Protein AF-A0AAD8YF23-F1 (afdb_monomer_lite)

InterPro domains:
  IPR013328 6-phosphogluconate dehydrogenase, domain 2 [G3DSA:1.10.1040.10] (543-677)
  IPR051729 Opine/Lysopine Dehydrogenase [PTHR38015] (3-675)

Foldseek 3Di:
DDDDAAAEEEEEEDDLVLLVLQQALQQCVPVLNVRYAYEYEYQCLVQQAPPVSPHGFKAKEWEWAFPDPVDPDVPGDTDTDIGIGTHPYYFHDDDCPPPDPDDDDPLPPAHSVLCSQLVRPTPDPHGGHQEYEHAYFPLCLLVVLLVVLLSQQVCQVVCRNPQDPPDAAREYEYLQLAQCNPLSLQCSNVVNDDPPDPLAGSGHHKYKYWLDRFFDKDDPGRNYIYTHDGDQEIEMFMPVLALVRVVSVCVSVCSSVVCVVVVHYYFYFFACGPVLQQYPVVSVVVVVVVVVVPDDDDDPPVVVVVSVVVVVVVLVVVVVVVVVVVVVVVDDDDDDDDDDDDDDDDDDDDDDDDDDDDFVVVVLVFAPADFQSRGRLLRSVLSHLQRLLLQQLLLLLLQLLDDPPCRPVCLQASKDKDFCVVVVHPFDQSQQRSLLRLRSLLLSCCVQLALSLLLLLLCCSRHPGPPTRRNQSCGLPDPVSNVVCVVLLSGSNSRNVQQCLSVVLSLVVVCVVPNPVSSCVNCVPPDDDCPVRHADDPPSRRPSSVSSVCRSVCRNPRPVRRPHGAQWDWDPVQQDPSRMTMIGHDCVDSSNLRSQQSHLLQSLLSCLQSVHPCVGHVVSSVVSNLSSCSNVVAWQFDDPVRDDVPDSGRLPTDCVLSGSHVSVQVQRHPVSVSLSSSDRSSRDDDCPVSVVVCVVVCSVVVD

Radius of gyration: 26.97 Å; chains: 1; bounding box: 66×80×79 Å

Secondary structure (DSSP, 8-state):
-PPPPPEEEEEES-SHHHHHHHHHHT-TTSGGGTTEEEEEEES-HHHHB-TTSSSBPPEEEEEEE-S-SS---TTSPPEEEEEEE--SEEEE--S-TTS------TTS---HHHHHHH-TT-SSS--S-SEEEE-S-GGGHHHHHHHHHHHHHHHHHHTTT---TTSPPEEEEESS--SSHHHHHHHHHHHT--TT--S--SS-EEEEEESS-SEEEEEEETTEEEEEEE-SEEEEEEES-SHHHHHHHHHHHHHHHTHHHHT-EEEE-STTS-GGGTS-SHHHHHHHHHHHHTTS----SSHHHHHHHHHHHHHHHHHHHHHHHHHHHS-------------PPP----------PPPHHHHSSS---S---TTTHHHHHHHHHT-THHHHHHHHHHHHT--SS-HHHHHHH--EEE-TTTTTSSS-BIIIIITTSHHHHHHHHHIIIIIHHHHHHHHHHHHSPTT--TTGGGTTSSHHHHHHHHHTT-SHHHHHHHHSHHHHHHHHHHHHHH-HHHHHHHHTT--SSGGGG-S--TT-STTHHHHHHHHHHHHHT-TTTTT-B--EEEEGGG--TTS-EEEEE-TTSHHHIIIIIIIIHHHHHHHHHTT--HHHHSHHHHHHHHHHHHHHT--SS--GGG--TT--TTTT-TTGGGS-SGGGGT--SHHHHHHHHTS-SS-SSSHHHHHHHHHHTTHHHH-

pLDDT: mean 77.65, std 19.95, range [24.05, 98.12]

Structure (mmCIF, N/CA/C/O backbone):
data_AF-A0AAD8YF23-F1
#
_entry.id   AF-A0AAD8YF23-F1
#
loop_
_atom_site.group_PDB
_atom_site.id
_atom_site.type_symbol
_atom_site.label_atom_id
_atom_site.label_alt_id
_atom_site.label_comp_id
_atom_site.label_asym_id
_atom_site.label_entity_id
_atom_site.label_seq_id
_atom_site.pdbx_PDB_ins_code
_atom_site.Cartn_x
_atom_site.Cartn_y
_atom_site.Cartn_z
_atom_site.occupancy
_atom_site.B_iso_or_equiv
_atom_site.auth_seq_id
_atom_site.auth_comp_id
_atom_site.auth_asym_id
_atom_site.auth_atom_id
_atom_site.pdbx_PDB_model_num
ATOM 1 N N . MET A 1 1 ? 35.126 -0.618 -27.047 1.00 42.94 1 MET A N 1
ATOM 2 C CA . MET A 1 1 ? 34.142 -1.194 -26.104 1.00 42.94 1 MET A CA 1
ATOM 3 C C . MET A 1 1 ? 32.788 -0.580 -26.419 1.00 42.94 1 MET A C 1
ATOM 5 O O . MET A 1 1 ? 32.731 0.635 -26.545 1.00 42.94 1 MET A O 1
ATOM 9 N N . ALA A 1 2 ? 31.749 -1.385 -26.649 1.00 47.53 2 ALA A N 1
ATOM 10 C CA . ALA A 1 2 ? 30.398 -0.863 -26.877 1.00 47.53 2 ALA A CA 1
ATOM 11 C C . ALA A 1 2 ? 29.870 -0.210 -25.588 1.00 47.53 2 ALA A C 1
ATOM 13 O O . ALA A 1 2 ? 30.174 -0.691 -24.494 1.00 47.53 2 ALA A O 1
ATOM 14 N N . SER A 1 3 ? 29.117 0.885 -25.704 1.00 58.19 3 SER A N 1
ATOM 15 C CA . SER A 1 3 ? 28.455 1.504 -24.555 1.00 58.19 3 SER A CA 1
ATOM 16 C C . SER A 1 3 ? 27.477 0.510 -23.909 1.00 58.19 3 SER A C 1
ATOM 18 O O . SER A 1 3 ? 26.841 -0.274 -24.620 1.00 58.19 3 SER A O 1
ATOM 20 N N . PRO A 1 4 ? 27.348 0.502 -22.569 1.00 67.00 4 PRO A N 1
ATOM 21 C CA . PRO A 1 4 ? 26.376 -0.355 -21.905 1.00 67.00 4 PRO A CA 1
ATOM 22 C C . PRO A 1 4 ? 24.958 0.005 -22.378 1.00 67.00 4 PRO A C 1
ATOM 24 O O . PRO A 1 4 ? 24.661 1.197 -22.531 1.00 67.00 4 PRO A O 1
ATOM 27 N N . PRO A 1 5 ? 24.077 -0.989 -22.599 1.00 76.50 5 PRO A N 1
ATOM 28 C CA . PRO A 1 5 ? 22.724 -0.736 -23.079 1.00 76.50 5 PRO A CA 1
ATOM 29 C C . PRO A 1 5 ? 21.958 0.191 -22.116 1.00 76.50 5 PRO A C 1
ATOM 31 O O . PRO A 1 5 ? 22.190 0.135 -20.901 1.00 76.50 5 PRO A O 1
ATOM 34 N N . PRO A 1 6 ? 21.057 1.047 -22.632 1.00 87.06 6 PRO A N 1
ATOM 35 C CA . PRO A 1 6 ? 20.288 1.962 -21.799 1.00 87.06 6 PRO A CA 1
ATOM 36 C C . PRO A 1 6 ? 19.376 1.201 -20.836 1.00 87.06 6 PRO A C 1
ATOM 38 O O . PRO A 1 6 ? 18.752 0.209 -21.214 1.00 87.06 6 PRO A O 1
ATOM 41 N N . GLN A 1 7 ? 19.254 1.701 -19.602 1.00 92.44 7 GLN A N 1
ATOM 42 C CA . GLN A 1 7 ? 18.244 1.195 -18.669 1.00 92.44 7 GLN A CA 1
ATOM 43 C C . GLN A 1 7 ? 16.882 1.741 -19.081 1.00 92.44 7 GLN A C 1
ATOM 45 O O . GLN A 1 7 ? 16.719 2.957 -19.195 1.00 92.44 7 GLN A O 1
ATOM 50 N N . THR A 1 8 ? 15.902 0.857 -19.241 1.00 95.56 8 THR A N 1
ATOM 51 C CA . THR A 1 8 ? 14.534 1.236 -19.603 1.00 95.56 8 THR A CA 1
ATOM 52 C C . THR A 1 8 ? 13.610 1.125 -18.391 1.00 95.56 8 THR A C 1
ATOM 54 O O . THR A 1 8 ? 13.398 0.038 -17.847 1.00 95.56 8 THR A O 1
ATOM 57 N N . THR A 1 9 ? 13.034 2.252 -17.969 1.00 97.12 9 THR A N 1
ATOM 58 C CA . THR A 1 9 ? 12.050 2.336 -16.881 1.00 97.12 9 THR A CA 1
ATOM 59 C C . THR A 1 9 ? 10.670 2.624 -17.444 1.00 97.12 9 THR A C 1
ATOM 61 O O . THR A 1 9 ? 10.465 3.643 -18.098 1.00 97.12 9 THR A O 1
ATOM 64 N N . LEU A 1 10 ? 9.711 1.757 -17.130 1.00 97.69 10 LEU A N 1
ATOM 65 C CA . LEU A 1 10 ? 8.305 1.955 -17.455 1.00 97.69 10 LEU A CA 1
ATOM 66 C C . LEU A 1 10 ? 7.533 2.389 -16.207 1.00 97.69 10 LEU A C 1
ATOM 68 O O . LEU A 1 10 ? 7.396 1.621 -15.258 1.00 97.69 10 LEU A O 1
ATOM 72 N N . LEU A 1 11 ? 6.989 3.604 -16.216 1.00 96.94 11 LEU A N 1
ATOM 73 C CA . LEU A 1 11 ? 6.066 4.085 -15.190 1.00 96.94 11 LEU A CA 1
ATOM 74 C C . LEU A 1 11 ? 4.627 3.806 -15.616 1.00 96.94 11 LEU A C 1
ATOM 76 O O . LEU A 1 11 ? 4.221 4.177 -16.714 1.00 96.94 11 LEU A O 1
ATOM 80 N N . ILE A 1 12 ? 3.838 3.196 -14.737 1.00 95.19 12 ILE A N 1
ATOM 81 C CA . ILE A 1 12 ? 2.425 2.911 -14.986 1.00 95.19 12 ILE A CA 1
ATOM 82 C C . ILE A 1 12 ? 1.566 3.679 -13.984 1.00 95.19 12 ILE A C 1
ATOM 84 O O . ILE A 1 12 ? 1.698 3.524 -12.768 1.00 95.19 12 ILE A O 1
ATOM 88 N N . GLY A 1 13 ? 0.649 4.488 -14.517 1.00 87.12 13 GLY A N 1
ATOM 89 C CA . GLY A 1 13 ? -0.274 5.315 -13.740 1.00 87.12 13 GLY A CA 1
ATOM 90 C C . GLY A 1 13 ? 0.080 6.804 -13.752 1.00 87.12 13 GLY A C 1
ATOM 91 O O . GLY A 1 13 ? 1.133 7.215 -14.228 1.00 87.12 13 GLY A O 1
ATOM 92 N N . GLY A 1 14 ? -0.841 7.627 -13.246 1.00 79.06 14 GLY A N 1
ATOM 93 C CA . GLY A 1 14 ? -0.767 9.089 -13.330 1.00 79.06 14 GLY A CA 1
ATOM 94 C C . GLY A 1 14 ? -0.767 9.784 -11.970 1.00 79.06 14 GLY A C 1
ATOM 95 O O . GLY A 1 14 ? -1.638 10.617 -11.716 1.00 79.06 14 GLY A O 1
ATOM 96 N N . SER A 1 15 ? 0.133 9.391 -11.062 1.00 82.31 15 SER A N 1
ATOM 97 C CA . SER A 1 15 ? 0.299 10.072 -9.769 1.00 82.31 15 SER A CA 1
ATOM 98 C C . SER A 1 15 ? 1.273 11.249 -9.857 1.00 82.31 15 SER A C 1
ATOM 100 O O . SER A 1 15 ? 2.048 11.364 -10.806 1.00 82.31 15 SER A O 1
ATOM 102 N N . ASN A 1 16 ? 1.305 12.076 -8.807 1.00 82.50 16 ASN A N 1
ATOM 103 C CA . ASN A 1 16 ? 2.329 13.114 -8.657 1.00 82.50 16 ASN A CA 1
ATOM 104 C C . ASN A 1 16 ? 3.751 12.523 -8.703 1.00 82.50 16 ASN A C 1
ATOM 106 O O . ASN A 1 16 ? 4.651 13.179 -9.208 1.00 82.50 16 ASN A O 1
ATOM 110 N N . GLY A 1 17 ? 3.951 11.273 -8.262 1.00 84.19 17 GLY A N 1
ATOM 111 C CA . GLY A 1 17 ? 5.238 10.578 -8.395 1.00 84.19 17 GLY A CA 1
ATOM 112 C C . GLY A 1 17 ? 5.655 10.355 -9.835 1.00 84.19 17 GLY A C 1
ATOM 113 O O . GLY A 1 17 ? 6.813 10.581 -10.168 1.00 84.19 17 GLY A O 1
ATOM 114 N N . THR A 1 18 ? 4.711 9.963 -10.695 1.00 90.25 18 THR A N 1
ATOM 115 C CA . THR A 1 18 ? 4.965 9.849 -12.135 1.00 90.25 18 THR A CA 1
ATOM 116 C C . THR A 1 18 ? 5.441 11.191 -12.681 1.00 90.25 18 THR A C 1
ATOM 118 O O . THR A 1 18 ? 6.459 11.247 -13.358 1.00 90.25 18 THR A O 1
ATOM 121 N N . SER A 1 19 ? 4.751 12.281 -12.335 1.00 92.06 19 SER A N 1
ATOM 122 C CA . SER A 1 19 ? 5.111 13.641 -12.754 1.00 92.06 19 SER A CA 1
ATOM 123 C C . SER A 1 19 ? 6.493 14.075 -12.253 1.00 92.06 19 SER A C 1
ATOM 125 O O . SER A 1 19 ? 7.280 14.617 -13.025 1.00 92.06 19 SER A O 1
ATOM 127 N N . THR A 1 20 ? 6.816 13.800 -10.985 1.00 91.19 20 THR A N 1
ATOM 128 C CA . THR A 1 20 ? 8.140 14.065 -10.401 1.00 91.19 20 THR A CA 1
ATOM 129 C C . THR A 1 20 ? 9.238 13.302 -11.140 1.00 91.19 20 THR A C 1
ATOM 131 O O . THR A 1 20 ? 10.240 13.898 -11.524 1.00 91.19 20 THR A O 1
ATOM 134 N N . LEU A 1 21 ? 9.042 12.006 -11.390 1.00 93.06 21 LEU A N 1
ATOM 135 C CA . LEU A 1 21 ? 10.014 11.187 -12.114 1.00 93.06 21 LEU A CA 1
ATOM 136 C C . LEU A 1 21 ? 10.150 11.608 -13.583 1.00 93.06 21 LEU A C 1
ATOM 138 O O . LEU A 1 21 ? 11.263 11.608 -14.092 1.00 93.06 21 LEU A O 1
ATOM 142 N N . CYS A 1 22 ? 9.066 12.030 -14.244 1.00 94.69 22 CYS A N 1
ATOM 143 C CA . CYS A 1 22 ? 9.124 12.584 -15.603 1.00 94.69 22 CYS A CA 1
ATOM 144 C C . CYS A 1 22 ? 10.004 13.832 -15.676 1.00 94.69 22 CYS A C 1
ATOM 146 O O . CYS A 1 22 ? 10.842 13.932 -16.566 1.00 94.69 22 CYS A O 1
ATOM 148 N N . ALA A 1 23 ? 9.847 14.756 -14.726 1.00 93.81 23 ALA A N 1
ATOM 149 C CA . ALA A 1 23 ? 10.658 15.966 -14.683 1.00 93.81 23 ALA A CA 1
ATOM 150 C C . ALA A 1 23 ? 12.136 15.672 -14.390 1.00 93.81 23 ALA A C 1
ATOM 152 O O . ALA A 1 23 ? 13.006 16.301 -14.973 1.00 93.81 23 ALA A O 1
ATOM 153 N N . ILE A 1 24 ? 12.416 14.732 -13.479 1.00 92.38 24 ILE A N 1
ATOM 154 C CA . ILE A 1 24 ? 13.777 14.448 -13.003 1.00 92.38 24 ILE A CA 1
ATOM 155 C C . ILE A 1 24 ? 14.543 13.537 -13.966 1.00 92.38 24 ILE A C 1
ATOM 157 O O . ILE A 1 24 ? 15.654 13.868 -14.358 1.00 92.38 24 ILE A O 1
ATOM 161 N N . LEU A 1 25 ? 13.982 12.382 -14.334 1.00 93.25 25 LEU A N 1
ATOM 162 C CA . LEU A 1 25 ? 14.654 11.396 -15.195 1.00 93.25 25 LEU A CA 1
ATOM 163 C C . LEU A 1 25 ? 14.571 11.767 -16.680 1.00 93.25 25 LEU A C 1
ATOM 165 O O . LEU A 1 25 ? 15.401 11.339 -17.482 1.00 93.25 25 LEU A O 1
ATOM 169 N N . GLY A 1 26 ? 13.566 12.561 -17.050 1.00 92.19 26 GLY A N 1
ATOM 170 C CA . GLY A 1 26 ? 13.432 13.122 -18.390 1.00 92.19 26 GLY A CA 1
ATOM 171 C C . GLY A 1 26 ? 14.366 14.300 -18.662 1.00 92.19 26 GLY A C 1
ATOM 172 O O . GLY A 1 26 ? 14.485 14.716 -19.811 1.00 92.19 26 GLY A O 1
ATOM 173 N N . ASP A 1 27 ? 15.020 14.857 -17.637 1.00 93.12 27 ASP A N 1
ATOM 174 C CA . ASP A 1 27 ? 15.982 15.944 -17.804 1.00 93.12 27 ASP A CA 1
ATOM 175 C C . ASP A 1 27 ? 17.303 15.381 -18.342 1.00 93.12 27 ASP A C 1
ATOM 177 O O . ASP A 1 27 ? 18.199 14.985 -17.589 1.00 93.12 27 ASP A O 1
ATOM 181 N N . LYS A 1 28 ? 17.412 15.304 -19.672 1.00 90.94 28 LYS A N 1
ATOM 182 C CA . LYS A 1 28 ? 18.609 14.794 -20.356 1.00 90.94 28 LYS A CA 1
ATOM 183 C C . LYS A 1 28 ? 19.797 15.761 -20.296 1.00 90.94 28 LYS A C 1
ATOM 185 O O . LYS A 1 28 ? 20.883 15.384 -20.724 1.00 90.94 28 LYS A O 1
ATOM 190 N N . SER A 1 29 ? 19.624 16.978 -19.762 1.00 88.88 29 SER A N 1
ATOM 191 C CA . SER A 1 29 ? 20.755 17.878 -19.504 1.00 88.88 29 SER A CA 1
ATOM 192 C C . SER A 1 29 ? 21.610 17.392 -18.330 1.00 88.88 29 SER A C 1
ATOM 194 O O . SER A 1 29 ? 22.799 17.702 -18.266 1.00 88.88 29 SER A O 1
ATOM 196 N N . ASN A 1 30 ? 21.036 16.576 -17.437 1.00 87.94 30 ASN A N 1
ATOM 197 C CA . ASN A 1 30 ? 21.773 15.888 -16.389 1.00 87.94 30 ASN A CA 1
ATOM 198 C C . ASN A 1 30 ? 22.472 14.637 -16.965 1.00 87.94 30 ASN A C 1
ATOM 200 O O . ASN A 1 30 ? 21.787 13.687 -17.364 1.00 87.94 30 ASN A O 1
ATOM 204 N N . PRO A 1 31 ? 23.819 14.567 -16.953 1.00 87.25 31 PRO A N 1
ATOM 205 C CA . PRO A 1 31 ? 24.560 13.425 -17.489 1.00 87.25 31 PRO A CA 1
ATOM 206 C C . PRO A 1 31 ? 24.186 12.076 -16.858 1.00 87.25 31 PRO A C 1
ATOM 208 O O . PRO A 1 31 ? 24.278 11.048 -17.529 1.00 87.25 31 PRO A O 1
ATOM 211 N N . ALA A 1 32 ? 23.702 12.058 -15.607 1.00 86.00 32 ALA A N 1
ATOM 212 C CA . ALA A 1 32 ? 23.232 10.838 -14.940 1.00 86.00 32 ALA A CA 1
ATOM 213 C C . ALA A 1 32 ? 22.052 10.169 -15.679 1.00 86.00 32 ALA A C 1
ATOM 215 O O . ALA A 1 32 ? 21.886 8.944 -15.648 1.00 86.00 32 ALA A O 1
ATOM 216 N N . ASN A 1 33 ? 21.264 10.965 -16.406 1.00 89.50 33 ASN A N 1
ATOM 217 C CA . ASN A 1 33 ? 20.081 10.522 -17.137 1.00 89.50 33 ASN A CA 1
ATOM 218 C C . ASN A 1 33 ? 20.366 10.185 -18.610 1.00 89.50 33 ASN A C 1
ATOM 220 O O . ASN A 1 33 ? 19.491 9.643 -19.286 1.00 89.50 33 ASN A O 1
ATOM 224 N N . ALA A 1 34 ? 21.569 10.472 -19.124 1.00 85.62 34 ALA A N 1
ATOM 225 C CA . ALA A 1 34 ? 21.871 10.397 -20.557 1.00 85.62 34 ALA A CA 1
ATOM 226 C C . ALA A 1 34 ? 21.655 8.996 -21.164 1.00 85.62 34 ALA A C 1
ATOM 228 O O . ALA A 1 34 ? 21.240 8.877 -22.311 1.00 85.62 34 ALA A O 1
ATOM 229 N N . ASN A 1 35 ? 21.892 7.931 -20.390 1.00 88.00 35 ASN A N 1
ATOM 230 C CA . ASN A 1 35 ? 21.705 6.540 -20.829 1.00 88.00 35 ASN A CA 1
ATOM 231 C C . ASN A 1 35 ? 20.442 5.879 -20.223 1.00 88.00 35 ASN A C 1
ATOM 233 O O . ASN A 1 35 ? 20.448 4.678 -19.933 1.00 88.00 35 ASN A O 1
ATOM 237 N N . HIS A 1 36 ? 19.424 6.670 -19.865 1.00 93.06 36 HIS A N 1
ATOM 238 C CA . HIS A 1 36 ? 18.173 6.218 -19.238 1.00 93.06 36 HIS A CA 1
ATOM 239 C C . HIS A 1 36 ? 17.015 6.476 -20.198 1.00 93.06 36 HIS A C 1
ATOM 241 O O . HIS A 1 36 ? 16.843 7.608 -20.639 1.00 93.06 36 HIS A O 1
ATOM 247 N N . VAL A 1 37 ? 16.204 5.459 -20.485 1.00 95.75 37 VAL A N 1
ATOM 248 C CA . VAL A 1 37 ? 14.958 5.595 -21.255 1.00 95.75 37 VAL A CA 1
ATOM 249 C C . VAL A 1 37 ? 13.757 5.519 -20.314 1.00 95.75 37 VAL A C 1
ATOM 251 O O . VAL A 1 37 ? 13.589 4.542 -19.581 1.00 95.75 37 VAL A O 1
ATOM 254 N N . LEU A 1 38 ? 12.931 6.561 -20.309 1.00 96.69 38 LEU A N 1
ATOM 255 C CA . LEU A 1 38 ? 11.750 6.699 -19.469 1.00 96.69 38 LEU A CA 1
ATOM 256 C C . LEU A 1 38 ? 10.477 6.598 -20.309 1.00 96.69 38 LEU A C 1
ATOM 258 O O . LEU A 1 38 ? 10.156 7.492 -21.087 1.00 96.69 38 LEU A O 1
ATOM 262 N N . ARG A 1 39 ? 9.695 5.549 -20.068 1.00 97.12 39 ARG A N 1
ATOM 263 C CA . ARG A 1 39 ? 8.383 5.339 -20.684 1.00 97.12 39 ARG A CA 1
ATOM 264 C C . ARG A 1 39 ? 7.274 5.584 -19.672 1.00 97.12 39 ARG A C 1
ATOM 266 O O . ARG A 1 39 ? 7.401 5.202 -18.508 1.00 97.12 39 ARG A O 1
ATOM 273 N N . VAL A 1 40 ? 6.153 6.148 -20.114 1.00 96.62 40 VAL A N 1
ATOM 274 C CA . VAL A 1 40 ? 4.947 6.312 -19.287 1.00 96.62 40 VAL A CA 1
ATOM 275 C C . VAL A 1 40 ? 3.773 5.609 -19.946 1.00 96.62 40 VAL A C 1
ATOM 277 O O . VAL A 1 40 ? 3.371 5.973 -21.043 1.00 96.62 40 VAL A O 1
ATOM 280 N N . ALA A 1 41 ? 3.160 4.652 -19.257 1.00 95.25 41 ALA A N 1
ATOM 281 C CA . ALA A 1 41 ? 1.859 4.117 -19.628 1.00 95.25 41 ALA A CA 1
ATOM 282 C C . ALA A 1 41 ? 0.768 4.734 -18.739 1.00 95.25 41 ALA A C 1
ATOM 284 O O . ALA A 1 41 ? 0.814 4.640 -17.507 1.00 95.25 41 ALA A O 1
ATOM 285 N N . THR A 1 42 ? -0.268 5.325 -19.338 1.00 91.62 42 THR A N 1
ATOM 286 C CA . THR A 1 42 ? -1.326 6.036 -18.597 1.00 91.62 42 THR A CA 1
ATOM 287 C C . THR A 1 42 ? -2.707 5.907 -19.243 1.00 91.62 42 THR A C 1
ATOM 289 O O . THR A 1 42 ? -2.820 5.756 -20.452 1.00 91.62 42 THR A O 1
ATOM 292 N N . ARG A 1 43 ? -3.782 6.017 -18.449 1.00 88.81 43 ARG A N 1
ATOM 293 C CA . ARG A 1 43 ? -5.150 6.213 -18.979 1.00 88.81 43 ARG A CA 1
ATOM 294 C C . ARG A 1 43 ? -5.443 7.677 -19.312 1.00 88.81 43 ARG A C 1
ATOM 296 O O . ARG A 1 43 ? -6.379 7.982 -20.037 1.00 88.81 43 ARG A O 1
ATOM 303 N N . SER A 1 44 ? -4.666 8.599 -18.748 1.00 86.50 44 SER A N 1
ATOM 304 C CA . SER A 1 44 ? -4.888 10.040 -18.867 1.00 86.50 44 SER A CA 1
ATOM 305 C C . SER A 1 44 ? -3.905 10.643 -19.865 1.00 86.50 44 SER A C 1
ATOM 307 O O . SER A 1 44 ? -3.002 11.376 -19.465 1.00 86.50 44 SER A O 1
ATOM 309 N N . GLY A 1 45 ? -4.070 10.320 -21.153 1.00 85.81 45 GLY A N 1
ATOM 310 C CA . GLY A 1 45 ? -3.200 10.822 -22.228 1.00 85.81 45 GLY A CA 1
ATOM 311 C C . GLY A 1 45 ? -3.033 12.343 -22.189 1.00 85.81 45 GLY A C 1
ATOM 312 O O . GLY A 1 45 ? -1.910 12.830 -22.156 1.00 85.81 45 GLY A O 1
ATOM 313 N N . HIS A 1 46 ? -4.135 13.076 -22.003 1.00 87.62 46 HIS A N 1
ATOM 314 C CA . HIS A 1 46 ? -4.158 14.541 -21.878 1.00 87.62 46 HIS A CA 1
ATOM 315 C C . HIS A 1 46 ? -3.249 15.123 -20.775 1.00 87.62 46 HIS A C 1
ATOM 317 O O . HIS A 1 46 ? -2.898 16.296 -20.830 1.00 87.62 46 HIS A O 1
ATOM 323 N N . LYS A 1 47 ? -2.867 14.342 -19.750 1.00 88.19 47 LYS A N 1
ATOM 324 C CA . LYS A 1 47 ? -1.952 14.816 -18.693 1.00 88.19 47 LYS A CA 1
ATOM 325 C C . LYS A 1 47 ? -0.484 14.737 -19.096 1.00 88.19 47 LYS A C 1
ATOM 327 O O . LYS A 1 47 ? 0.314 15.524 -18.595 1.00 88.19 47 LYS A O 1
ATOM 332 N N . TYR A 1 48 ? -0.124 13.756 -19.920 1.00 90.88 48 TYR A N 1
ATOM 333 C CA . TYR A 1 48 ? 1.269 13.410 -20.224 1.00 90.88 48 TYR A CA 1
ATOM 334 C C . TYR A 1 48 ? 1.649 13.650 -21.681 1.00 90.88 48 TYR A C 1
ATOM 336 O O . TYR A 1 48 ? 2.831 13.589 -21.997 1.00 90.88 48 TYR A O 1
ATOM 344 N N . LEU A 1 49 ? 0.681 13.956 -22.537 1.00 91.44 49 LEU A N 1
ATOM 345 C CA . LEU A 1 49 ? 0.896 14.484 -23.874 1.00 91.44 49 LEU A CA 1
ATOM 346 C C . LEU A 1 49 ? 0.630 15.994 -23.885 1.00 91.44 49 LEU A C 1
ATOM 348 O O . LEU A 1 49 ? -0.040 16.526 -22.987 1.00 91.44 49 LEU A O 1
ATOM 352 N N . ASP A 1 50 ? 1.200 16.681 -24.867 1.00 88.56 50 ASP A N 1
ATOM 353 C CA . ASP A 1 50 ? 0.913 18.081 -25.167 1.00 88.56 50 ASP A CA 1
ATOM 354 C C . ASP A 1 50 ? -0.561 18.295 -25.559 1.00 88.56 50 ASP A C 1
ATOM 356 O O . ASP A 1 50 ? -1.358 17.357 -25.635 1.00 88.56 50 ASP A O 1
ATOM 360 N N . ASP A 1 51 ? -0.954 19.553 -25.752 1.00 85.94 51 ASP A N 1
ATOM 361 C CA . ASP A 1 51 ? -2.360 19.904 -25.995 1.00 85.94 51 ASP A CA 1
ATOM 362 C C . ASP A 1 51 ? -2.875 19.336 -27.334 1.00 85.94 51 ASP A C 1
ATOM 364 O O . ASP A 1 51 ? -4.065 19.056 -27.471 1.00 85.94 51 ASP A O 1
ATOM 368 N N . ASN A 1 52 ? -1.961 19.063 -28.274 1.00 85.12 52 ASN A N 1
ATOM 369 C CA . ASN A 1 52 ? -2.233 18.410 -29.557 1.00 85.12 52 ASN A CA 1
ATOM 370 C C . ASN A 1 52 ? -2.217 16.872 -29.479 1.00 85.12 52 ASN A C 1
ATOM 372 O O . ASN A 1 52 ? -2.456 16.207 -30.484 1.00 85.12 52 ASN A O 1
ATOM 376 N N . GLN A 1 53 ? -1.920 16.301 -28.307 1.00 83.06 53 GLN A N 1
ATOM 377 C CA . GLN A 1 53 ? -1.729 14.867 -28.073 1.00 83.06 53 GLN A CA 1
ATOM 378 C C . GLN A 1 53 ? -0.683 14.199 -28.987 1.00 83.06 53 GLN A C 1
ATOM 380 O O . GLN A 1 53 ? -0.721 12.987 -29.195 1.00 83.06 53 GLN A O 1
ATOM 385 N N . ALA A 1 54 ? 0.257 14.977 -29.523 1.00 84.00 54 ALA A N 1
ATOM 386 C CA . ALA A 1 54 ? 1.225 14.535 -30.520 1.00 84.00 54 ALA A CA 1
ATOM 387 C C . ALA A 1 54 ? 2.589 14.199 -29.903 1.00 84.00 54 ALA A C 1
ATOM 389 O O . ALA A 1 54 ? 3.291 13.320 -30.403 1.00 84.00 54 ALA A O 1
ATOM 390 N N . ALA A 1 55 ? 2.961 14.872 -28.811 1.00 90.69 55 ALA A N 1
ATOM 391 C CA . ALA A 1 55 ? 4.277 14.730 -28.196 1.00 90.69 55 ALA A CA 1
ATOM 392 C C . ALA A 1 55 ? 4.200 14.583 -26.667 1.00 90.69 55 ALA A C 1
ATOM 394 O O . ALA A 1 55 ? 3.261 15.084 -26.041 1.00 90.69 55 ALA A O 1
ATOM 395 N N . PRO A 1 56 ? 5.191 13.927 -26.032 1.00 94.31 56 PRO A N 1
ATOM 396 C CA . PRO A 1 56 ? 5.326 13.921 -24.581 1.00 94.31 56 PRO A CA 1
ATOM 397 C C . PRO A 1 56 ? 5.375 15.334 -23.985 1.00 94.31 56 PRO A C 1
ATOM 399 O O . PRO A 1 56 ? 6.145 16.191 -24.417 1.00 94.31 56 PRO A O 1
ATOM 402 N N . ARG A 1 57 ? 4.573 15.572 -22.945 1.00 94.38 57 ARG A N 1
ATOM 403 C CA . ARG A 1 57 ? 4.545 16.841 -22.215 1.00 94.38 57 ARG A CA 1
ATOM 404 C C . ARG A 1 57 ? 5.821 17.015 -21.398 1.00 94.38 57 ARG A C 1
ATOM 406 O O . ARG A 1 57 ? 6.203 16.129 -20.631 1.00 94.38 57 ARG A O 1
ATOM 413 N N . VAL A 1 58 ? 6.409 18.204 -21.486 1.00 95.25 58 VAL A N 1
ATOM 414 C CA . VAL A 1 58 ? 7.504 18.627 -20.609 1.00 95.25 58 VAL A CA 1
ATOM 415 C C . VAL A 1 58 ? 6.969 18.894 -19.204 1.00 95.25 58 VAL A C 1
ATOM 417 O O . VAL A 1 58 ? 6.008 19.641 -19.013 1.00 95.25 58 VAL A O 1
ATOM 420 N N . TRP A 1 59 ? 7.616 18.293 -18.213 1.00 95.25 59 TRP A N 1
ATOM 421 C CA . TRP A 1 59 ? 7.350 18.480 -16.798 1.00 95.25 59 TRP A CA 1
ATOM 422 C C . TRP A 1 59 ? 8.442 19.320 -16.148 1.00 95.25 59 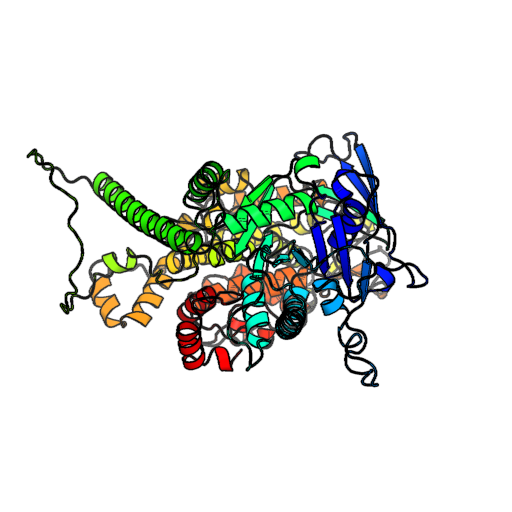TRP A C 1
ATOM 424 O O . TRP A 1 59 ? 9.634 19.066 -16.311 1.00 95.25 59 TRP A O 1
ATOM 434 N N . ARG A 1 60 ? 8.016 20.297 -15.350 1.00 95.00 60 ARG A N 1
ATOM 435 C CA . ARG A 1 60 ? 8.875 21.111 -14.495 1.00 95.00 60 ARG A CA 1
ATOM 436 C C . ARG A 1 60 ? 8.668 20.709 -13.043 1.00 95.00 60 ARG A C 1
ATOM 438 O O . ARG A 1 60 ? 7.557 20.816 -12.521 1.00 95.00 60 ARG A O 1
ATOM 445 N N . CYS A 1 61 ? 9.739 20.270 -12.392 1.00 93.69 61 CYS A N 1
ATOM 446 C CA . CYS A 1 61 ? 9.748 19.975 -10.967 1.00 93.69 61 CYS A CA 1
ATOM 447 C C . CYS A 1 61 ? 10.547 21.027 -10.208 1.00 93.69 61 CYS A C 1
ATOM 449 O O . CYS A 1 61 ? 11.766 21.092 -10.354 1.00 93.69 61 CYS A O 1
ATOM 451 N N . THR A 1 62 ? 9.871 21.794 -9.355 1.00 90.94 62 THR A N 1
ATOM 452 C CA . THR A 1 62 ? 10.526 22.712 -8.417 1.00 90.94 62 THR A CA 1
ATOM 453 C C . THR A 1 62 ? 10.723 22.002 -7.085 1.00 90.94 62 THR A C 1
ATOM 455 O O . THR A 1 62 ? 9.770 21.744 -6.349 1.00 90.94 62 THR A O 1
ATOM 458 N N . GLU A 1 63 ? 11.967 21.668 -6.778 1.00 86.69 63 GLU A N 1
ATOM 459 C CA . GLU A 1 63 ? 12.384 21.034 -5.537 1.00 86.69 63 GLU A CA 1
ATOM 460 C C . GLU A 1 63 ? 12.791 22.088 -4.509 1.00 86.69 63 GLU A C 1
ATOM 462 O O . GLU A 1 63 ? 13.724 22.864 -4.723 1.00 86.69 63 GLU A O 1
ATOM 467 N N . LYS A 1 64 ? 12.079 22.106 -3.379 1.00 80.12 64 LYS A N 1
ATOM 468 C CA . LYS A 1 64 ? 12.415 22.922 -2.213 1.00 80.12 64 LYS A CA 1
ATOM 469 C C . LYS A 1 64 ? 13.386 22.138 -1.338 1.00 80.12 64 LYS A C 1
ATOM 471 O O . LYS A 1 64 ? 12.985 21.189 -0.672 1.00 80.12 64 LYS A O 1
ATOM 476 N N . LYS A 1 65 ? 14.660 22.529 -1.335 1.00 68.81 65 LYS A N 1
ATOM 477 C CA . LYS A 1 65 ? 15.676 21.935 -0.462 1.00 68.81 65 LYS A CA 1
ATOM 478 C C . LYS A 1 65 ? 15.819 22.782 0.797 1.00 68.81 65 LYS A C 1
ATOM 480 O O . LYS A 1 65 ? 16.286 23.923 0.738 1.00 68.81 65 LYS A O 1
ATOM 485 N N . HIS A 1 66 ? 15.388 22.230 1.926 1.00 62.16 66 HIS A N 1
ATOM 486 C CA . HIS A 1 66 ? 15.605 22.835 3.237 1.00 62.16 66 HIS A CA 1
ATOM 487 C C . HIS A 1 66 ? 17.066 22.618 3.671 1.00 62.16 66 HIS A C 1
ATOM 489 O O . HIS A 1 66 ? 17.690 21.632 3.288 1.00 62.16 66 HIS A O 1
ATOM 495 N N . ILE A 1 67 ? 17.626 23.540 4.463 1.00 53.28 67 ILE A N 1
ATOM 496 C CA . ILE A 1 67 ? 18.996 23.415 5.010 1.00 53.28 67 ILE A CA 1
ATOM 497 C C . ILE A 1 67 ? 19.118 22.201 5.950 1.00 53.28 67 ILE A C 1
ATOM 499 O O . ILE A 1 67 ? 20.198 21.635 6.091 1.00 53.28 67 ILE A O 1
ATOM 503 N N . SER A 1 68 ? 18.008 21.774 6.557 1.00 48.47 68 SER A N 1
ATOM 504 C CA . SER A 1 68 ? 17.917 20.566 7.373 1.00 48.47 68 SER A CA 1
ATOM 505 C C . SER A 1 68 ? 16.680 19.754 6.993 1.00 48.47 68 SER A C 1
ATOM 507 O O . SER A 1 68 ? 15.553 20.246 7.081 1.00 48.47 68 SER A O 1
ATOM 509 N N . ASP A 1 69 ? 16.884 18.481 6.641 1.00 43.94 69 ASP A N 1
ATOM 510 C CA . ASP A 1 69 ? 15.804 17.504 6.443 1.00 43.94 69 ASP A CA 1
ATOM 511 C C . ASP A 1 69 ? 15.124 17.103 7.766 1.00 43.94 69 ASP A C 1
ATOM 513 O O . ASP A 1 69 ? 14.074 16.459 7.751 1.00 43.94 69 ASP A O 1
ATOM 517 N N . VAL A 1 70 ? 15.670 17.524 8.915 1.00 42.09 70 VAL A N 1
ATOM 518 C CA . VAL A 1 70 ? 15.135 17.251 10.261 1.00 42.09 70 VAL A CA 1
ATOM 519 C C . VAL A 1 70 ? 14.208 18.376 10.738 1.00 42.09 70 VAL A C 1
ATOM 521 O O . VAL A 1 70 ? 13.224 18.117 11.422 1.00 42.09 70 VAL A O 1
ATOM 524 N N . VAL A 1 71 ? 14.457 19.625 10.324 1.00 40.56 71 VAL A N 1
ATOM 525 C CA . VAL A 1 71 ? 13.657 20.799 10.713 1.00 40.56 71 VAL A CA 1
ATOM 526 C C . VAL A 1 71 ? 13.283 21.577 9.452 1.00 40.56 71 VAL A C 1
ATOM 528 O O . VAL A 1 71 ? 13.996 22.483 9.028 1.00 40.56 71 VAL A O 1
ATOM 531 N N . ALA A 1 72 ? 12.155 21.219 8.826 1.00 40.28 72 ALA A N 1
ATOM 532 C CA . ALA A 1 72 ? 11.586 22.078 7.785 1.00 40.28 72 ALA A CA 1
ATOM 533 C C . ALA A 1 72 ? 10.799 23.185 8.483 1.00 40.28 72 ALA A C 1
ATOM 535 O O . ALA A 1 72 ? 9.612 23.040 8.781 1.00 40.28 72 ALA A O 1
ATOM 536 N N . ALA A 1 73 ? 11.497 24.258 8.820 1.00 44.84 73 ALA A N 1
ATOM 537 C CA . ALA A 1 73 ? 10.850 25.481 9.234 1.00 44.84 73 ALA A CA 1
ATOM 538 C C . ALA A 1 73 ? 10.876 26.464 8.065 1.00 44.84 73 ALA A C 1
ATOM 540 O O . ALA A 1 73 ? 11.926 26.681 7.458 1.00 44.84 73 ALA A O 1
ATOM 541 N N . ASP A 1 74 ? 9.722 27.054 7.759 1.00 43.50 74 ASP A N 1
ATOM 542 C CA . ASP A 1 74 ? 9.544 27.980 6.633 1.00 43.50 74 ASP A CA 1
ATOM 543 C C . ASP A 1 74 ? 10.381 29.269 6.758 1.00 43.50 74 ASP A C 1
ATOM 545 O O . ASP A 1 74 ? 10.493 30.023 5.796 1.00 43.50 74 ASP A O 1
ATOM 549 N N . PHE A 1 75 ? 11.007 29.517 7.916 1.00 52.03 75 PHE A N 1
ATOM 550 C CA . PHE A 1 75 ? 11.886 30.667 8.144 1.00 52.03 75 PHE A CA 1
ATOM 551 C C . PHE A 1 75 ? 13.350 30.438 7.728 1.00 52.03 75 PHE A C 1
ATOM 553 O O . PHE A 1 75 ? 14.132 31.388 7.724 1.00 52.03 75 PHE A O 1
ATOM 560 N N . LEU A 1 76 ? 13.757 29.204 7.400 1.00 51.72 76 LEU A N 1
ATOM 561 C CA . LEU A 1 76 ? 15.121 28.924 6.940 1.00 51.72 76 LEU A CA 1
ATOM 562 C C . LEU A 1 76 ? 15.235 29.104 5.415 1.00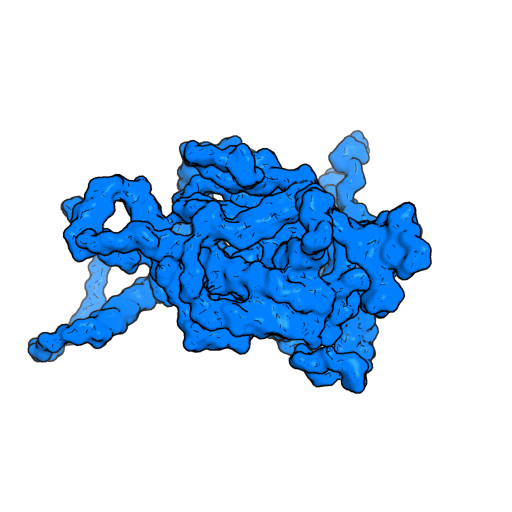 51.72 76 LEU A C 1
ATOM 564 O O . LEU A 1 76 ? 14.326 28.688 4.689 1.00 51.72 76 LEU A O 1
ATOM 568 N N . PRO A 1 77 ? 16.355 29.657 4.899 1.00 53.19 77 PRO A N 1
ATOM 569 C CA . PRO A 1 77 ? 16.571 29.796 3.462 1.00 53.19 77 PRO A CA 1
ATOM 570 C C . PRO A 1 77 ? 16.376 28.455 2.745 1.00 53.19 77 PRO A C 1
ATOM 572 O O . PRO A 1 77 ? 17.023 27.460 3.071 1.00 53.19 77 PRO A O 1
ATOM 575 N N . THR A 1 78 ? 15.472 28.416 1.768 1.00 63.94 78 THR A N 1
ATOM 576 C CA . THR A 1 78 ? 15.218 27.229 0.944 1.00 63.94 78 THR A CA 1
ATOM 577 C C . THR A 1 78 ? 15.924 27.392 -0.391 1.00 63.94 78 THR A C 1
ATOM 579 O O . THR A 1 78 ? 15.671 28.340 -1.133 1.00 63.94 78 THR A O 1
ATOM 582 N N . ARG A 1 79 ? 16.812 26.453 -0.727 1.00 75.06 79 ARG A N 1
ATOM 583 C CA . ARG A 1 79 ? 17.394 26.404 -2.069 1.00 75.06 79 ARG A CA 1
ATOM 584 C C . ARG A 1 79 ? 16.371 25.770 -3.002 1.00 75.06 79 ARG A C 1
ATOM 586 O O . ARG A 1 79 ? 15.904 24.664 -2.741 1.00 75.06 79 ARG A O 1
ATOM 593 N N . LEU A 1 80 ? 16.042 26.458 -4.088 1.00 81.50 80 LEU A N 1
ATOM 594 C CA . LEU A 1 80 ? 15.172 25.927 -5.133 1.00 81.50 80 LEU A CA 1
ATOM 595 C C . LEU A 1 80 ? 16.027 25.288 -6.226 1.00 81.50 80 LEU A C 1
ATOM 597 O O . LEU A 1 80 ? 16.912 25.933 -6.786 1.00 81.50 80 LEU A O 1
ATOM 601 N N . ILE A 1 81 ? 15.766 24.018 -6.516 1.00 86.44 81 ILE A N 1
ATOM 602 C CA . ILE A 1 81 ? 16.343 23.304 -7.657 1.00 86.44 81 ILE A CA 1
ATOM 603 C C . ILE A 1 81 ? 15.201 23.043 -8.631 1.00 86.44 81 ILE A C 1
ATOM 605 O O . ILE A 1 81 ? 14.141 22.579 -8.224 1.00 86.44 81 ILE A O 1
ATOM 609 N N . THR A 1 82 ? 15.390 23.369 -9.907 1.00 90.69 82 THR A N 1
ATOM 610 C CA . THR A 1 82 ? 14.378 23.109 -10.936 1.00 90.69 82 THR A CA 1
ATOM 611 C C . THR A 1 82 ? 14.896 22.047 -11.887 1.00 90.69 82 THR A C 1
ATOM 613 O O . THR A 1 82 ? 15.953 22.235 -12.477 1.00 90.69 82 THR A O 1
ATOM 616 N N . HIS A 1 83 ? 14.134 20.969 -12.040 1.00 91.44 83 HIS A N 1
ATOM 617 C CA . HIS A 1 83 ? 14.360 19.935 -13.051 1.00 91.44 83 HIS A CA 1
ATOM 618 C C . HIS A 1 83 ? 13.342 20.123 -14.173 1.00 91.44 83 HIS A C 1
ATOM 620 O O . HIS A 1 83 ? 12.169 20.402 -13.890 1.00 91.44 83 HIS A O 1
ATOM 626 N N . VAL A 1 84 ? 13.771 19.996 -15.427 1.00 95.56 84 VAL A N 1
ATOM 627 C CA . VAL A 1 84 ? 12.891 20.144 -16.594 1.00 95.56 84 VAL A CA 1
ATOM 628 C C . VAL A 1 84 ? 13.120 18.971 -17.533 1.00 95.56 84 VAL A C 1
ATOM 630 O O . VAL A 1 84 ? 14.175 18.858 -18.147 1.00 95.56 84 VAL A O 1
ATOM 633 N N . GLY A 1 85 ? 12.119 18.107 -17.659 1.00 95.19 85 GLY A N 1
ATOM 634 C CA . GLY A 1 85 ? 12.254 16.849 -18.382 1.00 95.19 85 GLY A CA 1
ATOM 635 C C . GLY A 1 85 ? 10.935 16.339 -18.937 1.00 95.19 85 GLY A C 1
ATOM 636 O O . GLY A 1 85 ? 9.864 16.719 -18.468 1.00 95.19 85 GLY A O 1
ATOM 637 N N . ALA A 1 86 ? 11.003 15.472 -19.939 1.00 95.31 86 ALA A N 1
ATOM 638 C CA . ALA A 1 86 ? 9.846 14.791 -20.513 1.00 95.31 86 ALA A CA 1
ATOM 639 C C . ALA A 1 86 ? 10.105 13.277 -20.557 1.00 95.31 86 ALA A C 1
ATOM 641 O O . ALA A 1 86 ? 11.264 12.866 -20.653 1.00 95.31 86 ALA A O 1
ATOM 642 N N . PRO A 1 87 ? 9.063 12.429 -20.481 1.00 95.56 87 PRO A N 1
ATOM 643 C CA . PRO A 1 87 ? 9.242 11.020 -20.794 1.00 95.56 87 PRO A CA 1
ATOM 644 C C . PRO A 1 87 ? 9.612 10.858 -22.272 1.00 95.56 87 PRO A C 1
ATOM 646 O O . PRO A 1 87 ? 9.122 11.601 -23.120 1.00 95.56 87 PRO A O 1
ATOM 649 N N . ASP A 1 88 ? 10.452 9.871 -22.572 1.00 96.12 88 ASP A N 1
ATOM 650 C CA . ASP A 1 88 ? 10.896 9.573 -23.936 1.00 96.12 88 ASP A CA 1
ATOM 651 C C . ASP A 1 88 ? 9.729 9.044 -24.790 1.00 96.12 88 ASP A C 1
ATOM 653 O O . ASP A 1 88 ? 9.661 9.286 -25.993 1.00 96.12 88 ASP A O 1
ATOM 657 N N . SER A 1 89 ? 8.765 8.360 -24.164 1.00 95.38 89 SER A N 1
ATOM 658 C CA . SER A 1 89 ? 7.549 7.896 -24.833 1.00 95.38 89 SER A CA 1
ATOM 659 C C . SER A 1 89 ? 6.355 7.757 -23.883 1.00 95.38 89 SER A C 1
ATOM 661 O O . SER A 1 89 ? 6.494 7.472 -22.687 1.00 95.38 89 SER A O 1
ATOM 663 N N . VAL A 1 90 ? 5.148 7.968 -24.423 1.00 95.06 90 VAL A N 1
ATOM 664 C CA . VAL A 1 90 ? 3.877 7.868 -23.691 1.00 95.06 90 VAL A CA 1
ATOM 665 C C . VAL A 1 90 ? 2.943 6.890 -24.399 1.00 95.06 90 VAL A C 1
ATOM 667 O O . VAL A 1 90 ? 2.666 7.023 -25.587 1.00 95.06 90 VAL A O 1
ATOM 670 N N . PHE A 1 91 ? 2.415 5.927 -23.650 1.00 94.25 91 PHE A N 1
ATOM 671 C CA . PHE A 1 91 ? 1.500 4.896 -24.126 1.00 94.25 91 PHE A CA 1
ATOM 672 C C . PHE A 1 91 ? 0.151 5.051 -23.428 1.00 94.25 91 PHE A C 1
ATOM 674 O O . PHE A 1 91 ? 0.023 4.841 -22.218 1.00 94.25 91 PHE A O 1
ATOM 681 N N . VAL A 1 92 ? -0.877 5.423 -24.188 1.00 90.38 92 VAL A N 1
ATOM 682 C CA . VAL A 1 92 ? -2.230 5.581 -23.648 1.00 90.38 92 VAL A CA 1
ATOM 683 C C . VAL A 1 92 ? -2.965 4.245 -23.717 1.00 90.38 92 VAL A C 1
ATOM 685 O O . VAL A 1 92 ? -3.060 3.658 -24.790 1.00 90.38 92 VAL A O 1
ATOM 688 N N . TYR A 1 93 ? -3.473 3.749 -22.586 1.00 85.19 93 TYR A N 1
ATOM 689 C CA . TYR A 1 93 ? -4.232 2.492 -22.518 1.00 85.19 93 TYR A CA 1
ATOM 690 C C . TYR A 1 93 ? -5.633 2.691 -21.931 1.00 85.19 93 TYR A C 1
ATOM 692 O O . TYR A 1 93 ? -5.872 3.622 -21.164 1.00 85.19 93 TYR A O 1
ATOM 700 N N . GLY A 1 94 ? -6.554 1.771 -22.233 1.00 70.25 94 GLY A N 1
ATOM 701 C CA . GLY A 1 94 ? -7.905 1.758 -21.661 1.00 70.25 94 GLY A CA 1
ATOM 702 C C . GLY A 1 94 ? -8.962 2.554 -22.432 1.00 70.25 94 GLY A C 1
ATOM 703 O O . GLY A 1 94 ? -10.093 2.626 -21.959 1.00 70.25 94 GLY A O 1
ATOM 704 N N . GLY A 1 95 ? -8.631 3.110 -23.601 1.00 52.78 95 GLY A N 1
ATOM 705 C CA . GLY A 1 95 ? -9.630 3.544 -24.576 1.00 52.78 95 GLY A CA 1
ATOM 706 C C . GLY A 1 95 ? -10.110 2.336 -25.376 1.00 52.78 95 GLY A C 1
ATOM 707 O O . GLY A 1 95 ? -9.363 1.857 -26.215 1.00 52.78 95 GLY A O 1
ATOM 708 N N . GLY A 1 96 ? -11.305 1.823 -25.061 1.00 45.19 96 GLY A N 1
ATOM 709 C CA . GLY A 1 96 ? -12.039 0.840 -25.867 1.00 45.19 96 GLY A CA 1
ATOM 710 C C . GLY A 1 96 ? -11.216 -0.329 -26.419 1.00 45.19 96 GLY A C 1
ATOM 711 O O . GLY A 1 96 ? -11.063 -0.436 -27.630 1.00 45.19 96 GLY A O 1
ATOM 712 N N . ASP A 1 97 ? -10.774 -1.253 -25.559 1.00 42.66 97 ASP A N 1
ATOM 713 C CA . ASP A 1 97 ? -10.079 -2.501 -25.943 1.00 42.66 97 ASP A CA 1
ATOM 714 C C . ASP A 1 97 ? -10.977 -3.487 -26.768 1.00 42.66 97 ASP A C 1
ATOM 716 O O . ASP A 1 97 ? -10.723 -4.688 -26.786 1.00 42.66 97 ASP A O 1
ATOM 720 N N . GLN A 1 98 ? -12.045 -3.014 -27.435 1.00 40.31 98 GLN A N 1
ATOM 721 C CA . GLN A 1 98 ? -12.984 -3.813 -28.248 1.00 40.31 98 GLN A CA 1
ATOM 722 C C . GLN A 1 98 ? -13.253 -3.285 -29.671 1.00 40.31 98 GLN A C 1
ATOM 724 O O . GLN A 1 98 ? -13.929 -3.965 -30.437 1.00 40.31 98 GLN A O 1
ATOM 729 N N . GLN A 1 99 ? -12.727 -2.128 -30.077 1.00 35.41 99 GLN A N 1
ATOM 730 C CA . GLN A 1 99 ? -12.904 -1.628 -31.447 1.00 35.41 99 GLN A CA 1
ATOM 731 C C . GLN A 1 99 ? -11.547 -1.442 -32.111 1.00 35.41 99 GLN A C 1
ATOM 733 O O . GLN A 1 99 ? -10.958 -0.375 -32.012 1.00 35.41 99 GLN A O 1
ATOM 738 N N . ASN A 1 100 ? -11.035 -2.517 -32.713 1.00 37.16 100 ASN A N 1
ATOM 739 C CA . ASN A 1 100 ? -10.271 -2.514 -33.969 1.00 37.16 100 ASN A CA 1
ATOM 740 C C . ASN A 1 100 ? -9.771 -3.940 -34.248 1.00 37.16 100 ASN A C 1
ATOM 742 O O . ASN A 1 100 ? -8.578 -4.221 -34.217 1.00 37.16 100 ASN A O 1
ATOM 746 N N . ASN A 1 101 ? -10.715 -4.843 -34.522 1.00 37.25 101 ASN A N 1
ATOM 747 C CA . ASN A 1 101 ? -10.447 -5.979 -35.399 1.00 37.25 101 ASN A CA 1
ATOM 748 C C . ASN A 1 101 ? -10.689 -5.479 -36.824 1.00 37.25 101 ASN A C 1
ATOM 750 O O . ASN A 1 101 ? -11.797 -5.604 -37.329 1.00 37.25 101 ASN A O 1
ATOM 754 N N . ASN A 1 102 ? -9.689 -4.842 -37.423 1.00 36.09 102 ASN A N 1
ATOM 755 C CA . ASN A 1 102 ? -9.579 -4.791 -38.873 1.00 36.09 102 ASN A CA 1
ATOM 756 C C . ASN A 1 102 ? -8.153 -5.198 -39.219 1.00 36.09 102 ASN A C 1
ATOM 758 O O . ASN A 1 102 ? -7.186 -4.680 -38.656 1.00 36.09 102 ASN A O 1
ATOM 762 N N . ASP A 1 103 ? -8.091 -6.204 -40.075 1.00 45.88 103 ASP A N 1
ATOM 763 C CA . ASP A 1 103 ? -6.912 -6.911 -40.531 1.00 45.88 103 ASP A CA 1
ATOM 764 C C . ASP A 1 103 ? -5.891 -5.954 -41.157 1.00 45.88 103 ASP A C 1
ATOM 766 O O . ASP A 1 103 ? -6.236 -5.214 -42.071 1.00 45.88 103 ASP A O 1
ATOM 770 N N . ASP A 1 104 ? -4.647 -5.969 -40.659 1.00 38.22 104 ASP A N 1
ATOM 771 C CA . ASP A 1 104 ? -3.454 -6.053 -41.512 1.00 38.22 104 ASP A CA 1
ATOM 772 C C . ASP A 1 104 ? -2.144 -6.191 -40.708 1.00 38.22 104 ASP A C 1
ATOM 774 O O . ASP A 1 104 ? -1.814 -5.397 -39.829 1.00 38.22 104 ASP A O 1
ATOM 778 N N . ALA A 1 105 ? -1.376 -7.216 -41.093 1.00 42.53 105 ALA A N 1
ATOM 779 C CA . ALA A 1 105 ? 0.036 -7.499 -40.810 1.00 42.53 105 ALA A CA 1
ATOM 780 C C . ALA A 1 105 ? 0.479 -7.663 -39.336 1.00 42.53 105 ALA A C 1
ATOM 782 O O . ALA A 1 105 ? 0.433 -6.757 -38.515 1.00 42.53 105 ALA A O 1
ATOM 783 N N . ALA A 1 106 ? 1.062 -8.827 -39.024 1.00 47.12 106 ALA A N 1
ATOM 784 C CA . ALA A 1 106 ? 1.475 -9.321 -37.700 1.00 47.12 106 ALA A CA 1
ATOM 785 C C . ALA A 1 106 ? 2.395 -8.416 -36.831 1.00 47.12 106 ALA A C 1
ATOM 787 O O . ALA A 1 106 ? 2.631 -8.737 -35.664 1.00 47.12 106 ALA A O 1
ATOM 788 N N . ALA A 1 107 ? 2.855 -7.270 -37.338 1.00 44.25 107 ALA A N 1
ATOM 789 C CA . ALA A 1 107 ? 3.499 -6.199 -36.570 1.00 44.25 107 ALA A CA 1
ATOM 790 C C . ALA A 1 107 ? 2.491 -5.255 -35.857 1.00 44.25 107 ALA A C 1
ATOM 792 O O . ALA A 1 107 ? 2.839 -4.605 -34.874 1.00 44.25 107 ALA A O 1
ATOM 793 N N . ALA A 1 108 ? 1.219 -5.234 -36.274 1.00 52.56 108 ALA A N 1
ATOM 794 C CA . ALA A 1 108 ? 0.143 -4.395 -35.729 1.00 52.56 108 ALA A CA 1
ATOM 795 C C . ALA A 1 108 ? -0.557 -4.967 -34.472 1.00 52.56 108 ALA A C 1
ATOM 797 O O . ALA A 1 108 ? -1.476 -4.353 -33.937 1.00 52.56 108 ALA A O 1
ATOM 798 N N . SER A 1 109 ? -0.133 -6.131 -33.962 1.00 77.06 109 SER A N 1
ATOM 799 C CA . SER A 1 109 ? -0.890 -6.898 -32.950 1.00 77.06 109 SER A CA 1
ATOM 800 C C . SER A 1 109 ? -0.547 -6.613 -31.479 1.00 77.06 109 SER A C 1
ATOM 802 O O . SER A 1 109 ? -0.984 -7.368 -30.606 1.00 77.06 109 SER A O 1
ATOM 804 N N . LEU A 1 110 ? 0.283 -5.603 -31.181 1.00 87.06 110 LEU A N 1
ATOM 805 C CA . LEU A 1 110 ? 0.670 -5.275 -29.802 1.00 87.06 110 LEU A CA 1
ATOM 806 C C . LEU A 1 110 ? -0.149 -4.111 -29.253 1.00 87.06 110 LEU A C 1
ATOM 808 O O . LEU A 1 110 ? -0.118 -2.997 -29.785 1.00 87.06 110 LEU A O 1
ATOM 812 N N . ASN A 1 111 ? -0.824 -4.342 -28.129 1.00 91.00 111 ASN A N 1
ATOM 813 C CA . ASN A 1 111 ? -1.537 -3.268 -27.445 1.00 91.00 111 ASN A CA 1
ATOM 814 C C . ASN A 1 111 ? -0.544 -2.223 -26.870 1.00 91.00 111 ASN A C 1
ATOM 816 O O . ASN A 1 111 ? 0.661 -2.484 -26.763 1.00 91.00 111 ASN A O 1
ATOM 820 N N . PRO A 1 112 ? -0.999 -1.011 -26.496 1.00 92.44 112 PRO A N 1
ATOM 821 C CA . PRO A 1 112 ? -0.112 0.039 -25.988 1.00 92.44 112 PRO A CA 1
ATOM 822 C C . PRO A 1 112 ? 0.771 -0.389 -24.805 1.00 92.44 112 PRO A C 1
ATOM 824 O O . PRO A 1 112 ? 1.926 0.025 -24.734 1.00 92.44 112 PRO A O 1
ATOM 827 N N . LEU A 1 113 ? 0.266 -1.235 -23.901 1.00 94.19 113 LEU A N 1
ATOM 828 C CA . LEU A 1 113 ? 1.031 -1.714 -22.750 1.00 94.19 113 LEU A CA 1
ATOM 829 C C . LEU A 1 113 ? 2.098 -2.742 -23.162 1.00 94.19 113 LEU A C 1
ATOM 831 O O . LEU A 1 113 ? 3.226 -2.679 -22.682 1.00 94.19 113 LEU A O 1
ATOM 835 N N . GLU A 1 114 ? 1.779 -3.643 -24.089 1.00 95.31 114 GLU A N 1
ATOM 836 C CA . GLU A 1 114 ? 2.728 -4.614 -24.648 1.00 95.31 114 GLU A CA 1
ATOM 837 C C . GLU A 1 114 ? 3.880 -3.927 -25.395 1.00 95.31 114 GLU A C 1
ATOM 839 O O . GLU A 1 114 ? 5.042 -4.314 -25.238 1.00 95.31 114 GLU A O 1
ATOM 844 N N . ARG A 1 115 ? 3.585 -2.863 -26.156 1.00 94.19 115 ARG A N 1
ATOM 845 C CA . ARG A 1 115 ? 4.609 -2.020 -26.797 1.00 94.19 115 ARG A CA 1
ATOM 846 C C . ARG A 1 115 ? 5.498 -1.333 -25.762 1.00 94.19 115 ARG A C 1
ATOM 848 O O . ARG A 1 115 ? 6.719 -1.384 -25.877 1.00 94.19 115 ARG A O 1
ATOM 855 N N . ALA A 1 116 ? 4.902 -0.771 -24.710 1.00 95.06 116 ALA A N 1
ATOM 856 C CA . ALA A 1 116 ? 5.643 -0.109 -23.638 1.00 95.06 116 ALA A CA 1
ATOM 857 C C . ALA A 1 116 ? 6.622 -1.058 -22.919 1.00 95.06 116 ALA A C 1
ATOM 859 O O . ALA A 1 116 ? 7.754 -0.674 -22.616 1.00 95.06 116 ALA A O 1
ATOM 860 N N . ILE A 1 117 ? 6.195 -2.300 -22.662 1.00 95.69 117 ILE A N 1
ATOM 861 C CA . ILE A 1 117 ? 7.000 -3.318 -21.974 1.00 95.69 117 ILE A CA 1
ATOM 862 C C . ILE A 1 117 ? 8.088 -3.882 -22.891 1.00 95.69 117 ILE A C 1
ATOM 864 O O . ILE A 1 117 ? 9.242 -3.976 -22.481 1.00 95.69 117 ILE A O 1
ATOM 868 N N . SER A 1 118 ? 7.745 -4.267 -24.121 1.00 94.00 118 SER A N 1
ATOM 869 C CA . SER A 1 118 ? 8.686 -4.934 -25.034 1.00 94.00 118 SER A CA 1
ATOM 870 C C . SER A 1 118 ? 9.670 -3.980 -25.714 1.00 94.00 118 SER A C 1
ATOM 872 O O . SER A 1 118 ? 10.767 -4.399 -26.076 1.00 94.00 118 SER A O 1
ATOM 874 N N . GLY A 1 119 ? 9.294 -2.710 -25.887 1.00 92.06 119 GLY A N 1
ATOM 875 C CA . GLY A 1 119 ? 10.021 -1.742 -26.712 1.00 92.06 119 GLY A CA 1
ATOM 876 C C . GLY A 1 119 ? 9.819 -1.934 -28.216 1.00 92.06 119 GLY A C 1
ATOM 877 O O . GLY A 1 119 ? 10.306 -1.135 -29.010 1.00 92.06 119 GLY A O 1
ATOM 878 N N . VAL A 1 120 ? 9.078 -2.964 -28.633 1.00 90.62 120 VAL A N 1
ATOM 879 C CA . VAL A 1 120 ? 8.776 -3.202 -30.046 1.00 90.62 120 VAL A CA 1
ATOM 880 C C . VAL A 1 120 ? 7.813 -2.114 -30.523 1.00 90.62 120 VAL A C 1
ATOM 882 O O . VAL A 1 120 ? 6.745 -1.923 -29.939 1.00 90.62 120 VAL A O 1
ATOM 885 N N . HIS A 1 121 ? 8.204 -1.387 -31.571 1.00 87.94 121 HIS A N 1
ATOM 886 C CA . HIS A 1 121 ? 7.495 -0.203 -32.079 1.00 87.94 121 HIS A CA 1
ATOM 887 C C . HIS A 1 121 ? 7.360 0.947 -31.065 1.00 87.94 121 HIS A C 1
ATOM 889 O O . HIS A 1 121 ? 6.475 1.794 -31.210 1.00 87.94 121 HIS A O 1
ATOM 895 N N . ALA A 1 122 ? 8.213 0.994 -30.037 1.00 88.62 122 ALA A N 1
ATOM 896 C CA . ALA A 1 122 ? 8.344 2.193 -29.221 1.00 88.62 122 ALA A CA 1
ATOM 897 C C . ALA A 1 122 ? 9.037 3.302 -30.044 1.00 88.62 122 ALA A C 1
ATOM 899 O O . ALA A 1 122 ? 9.940 2.998 -30.822 1.00 88.62 122 ALA A O 1
ATOM 900 N N . PRO A 1 123 ? 8.645 4.580 -29.890 1.00 88.31 123 PRO A N 1
ATOM 901 C CA . PRO A 1 123 ? 9.279 5.700 -30.594 1.00 88.31 123 PRO A CA 1
ATOM 902 C C . PRO A 1 123 ? 10.636 6.109 -29.984 1.00 88.31 123 PRO A C 1
ATOM 904 O O . PRO A 1 123 ? 11.239 7.084 -30.422 1.00 88.31 123 PRO A O 1
ATOM 907 N N . ASP A 1 124 ? 11.104 5.385 -28.966 1.00 90.88 124 ASP A N 1
ATOM 908 C CA . ASP A 1 124 ? 12.370 5.605 -28.273 1.00 90.88 124 ASP A CA 1
ATOM 909 C C . ASP A 1 124 ? 13.410 4.531 -28.646 1.00 90.88 124 ASP A C 1
ATOM 911 O O . ASP A 1 124 ? 13.112 3.543 -29.314 1.00 90.88 124 ASP A O 1
ATOM 915 N N . ASN A 1 125 ? 14.655 4.723 -28.215 1.00 85.62 125 ASN A N 1
ATOM 916 C CA . ASN A 1 125 ? 15.765 3.799 -28.471 1.00 85.62 125 ASN A CA 1
ATOM 917 C C . ASN A 1 125 ? 15.950 2.738 -27.365 1.00 85.62 125 ASN A C 1
ATOM 919 O O . ASN A 1 125 ? 16.982 2.063 -27.321 1.00 85.62 125 ASN A O 1
ATOM 923 N N . GLY A 1 126 ? 14.988 2.605 -26.449 1.00 85.69 126 GLY A N 1
ATOM 924 C CA . GLY A 1 126 ? 15.033 1.645 -25.354 1.00 85.69 126 GLY A CA 1
ATOM 925 C C . GLY A 1 126 ? 14.674 0.231 -25.800 1.00 85.69 126 GLY A C 1
ATOM 926 O O . GLY A 1 126 ? 13.843 0.010 -26.680 1.00 85.69 126 GLY A O 1
ATOM 927 N N . GLY A 1 127 ? 15.256 -0.763 -25.136 1.00 89.62 127 GLY A N 1
ATOM 928 C CA . GLY A 1 127 ? 14.853 -2.155 -25.311 1.00 89.62 127 GLY A CA 1
ATOM 929 C C . GLY A 1 127 ? 13.554 -2.490 -24.570 1.00 89.62 127 GLY A C 1
ATOM 930 O O . GLY A 1 127 ? 12.716 -1.640 -24.267 1.00 89.62 127 GLY A O 1
ATOM 931 N N . SER A 1 128 ? 13.406 -3.765 -24.227 1.00 91.81 128 SER A N 1
ATOM 932 C CA . SER A 1 128 ? 12.427 -4.217 -23.235 1.00 91.81 128 SER A CA 1
ATOM 933 C C . SER A 1 128 ? 12.670 -3.541 -21.884 1.00 91.81 128 SER A C 1
ATOM 935 O O . SER A 1 128 ? 13.830 -3.400 -21.496 1.00 91.81 128 SER A O 1
ATOM 937 N N . ALA A 1 129 ? 11.609 -3.217 -21.148 1.00 94.88 129 ALA A N 1
ATOM 938 C CA . ALA A 1 129 ? 11.706 -2.646 -19.810 1.00 94.88 129 ALA A CA 1
ATOM 939 C C . ALA A 1 129 ? 12.568 -3.518 -18.876 1.00 94.88 129 ALA A C 1
ATOM 941 O O . ALA A 1 129 ? 12.434 -4.742 -18.849 1.00 94.88 129 ALA A O 1
ATOM 942 N N . ASP A 1 130 ? 13.439 -2.876 -18.097 1.00 94.94 130 ASP A N 1
ATOM 943 C CA . ASP A 1 130 ? 14.188 -3.515 -17.008 1.00 94.94 130 ASP A CA 1
ATOM 944 C C . ASP A 1 130 ? 13.405 -3.461 -15.696 1.00 94.94 130 ASP A C 1
ATOM 946 O O . ASP A 1 130 ? 13.481 -4.368 -14.867 1.00 94.94 130 ASP A O 1
ATOM 950 N N . ILE A 1 131 ? 12.654 -2.372 -15.513 1.00 97.31 131 ILE A N 1
ATOM 951 C CA . ILE A 1 131 ? 11.851 -2.114 -14.325 1.00 97.31 131 ILE A CA 1
ATOM 952 C C . ILE A 1 131 ? 10.508 -1.486 -14.705 1.00 97.31 131 ILE A C 1
ATOM 954 O O . ILE A 1 131 ? 10.445 -0.520 -15.471 1.00 97.31 131 ILE A O 1
ATOM 958 N N . ILE A 1 132 ? 9.435 -2.037 -14.147 1.00 98.12 132 ILE A N 1
ATOM 959 C CA . ILE A 1 132 ? 8.058 -1.572 -14.272 1.00 98.12 132 ILE A CA 1
ATOM 960 C C . ILE A 1 132 ? 7.611 -1.067 -12.902 1.00 98.12 132 ILE A C 1
ATOM 962 O O . ILE A 1 132 ? 7.606 -1.813 -11.924 1.00 98.12 132 ILE A O 1
ATOM 966 N N . ILE A 1 133 ? 7.233 0.206 -12.829 1.00 97.69 133 ILE A N 1
ATOM 967 C CA . ILE A 1 133 ? 6.916 0.894 -11.579 1.00 97.69 133 ILE A CA 1
ATOM 968 C C . ILE A 1 133 ? 5.469 1.370 -11.606 1.00 97.69 133 ILE A C 1
ATOM 970 O O . ILE A 1 133 ? 5.100 2.261 -12.373 1.00 97.69 133 ILE A O 1
ATOM 974 N N . LEU A 1 134 ? 4.650 0.828 -10.712 1.00 96.06 134 LEU A N 1
ATOM 975 C CA . LEU A 1 134 ? 3.308 1.311 -10.441 1.00 96.06 134 LEU A CA 1
ATOM 976 C C . LEU A 1 134 ? 3.401 2.561 -9.561 1.00 96.06 134 LEU A C 1
ATOM 978 O O . LEU A 1 134 ? 3.596 2.487 -8.346 1.00 96.06 134 LEU A O 1
ATOM 982 N N . ALA A 1 135 ? 3.227 3.719 -10.191 1.00 92.00 135 ALA A N 1
ATOM 983 C CA . ALA A 1 135 ? 3.159 5.024 -9.544 1.00 92.00 135 ALA A CA 1
ATOM 984 C C . ALA A 1 135 ? 1.694 5.487 -9.510 1.00 92.00 135 ALA A C 1
ATOM 986 O O . ALA A 1 135 ? 1.286 6.446 -10.174 1.00 92.00 135 ALA A O 1
ATOM 987 N N . CYS A 1 136 ? 0.875 4.761 -8.752 1.00 89.81 136 CYS A N 1
ATOM 988 C CA . CYS A 1 136 ? -0.575 4.920 -8.676 1.00 89.81 136 CYS A CA 1
ATOM 989 C C . CYS A 1 136 ? -1.088 4.592 -7.257 1.00 89.81 136 CYS A C 1
ATOM 991 O O . CYS A 1 136 ? -0.346 3.982 -6.483 1.00 89.81 136 CYS A O 1
ATOM 993 N N . PRO A 1 137 ? -2.305 5.040 -6.890 1.00 87.88 137 PRO A N 1
ATOM 994 C CA . PRO A 1 137 ? -2.918 4.675 -5.611 1.00 87.88 137 PRO A CA 1
ATOM 995 C C . PRO A 1 137 ? -3.094 3.164 -5.469 1.00 87.88 137 PRO A C 1
ATOM 997 O O . PRO A 1 137 ? -3.218 2.467 -6.478 1.00 87.88 137 PRO A O 1
ATOM 1000 N N . VAL A 1 138 ? -3.134 2.683 -4.226 1.00 90.06 138 VAL A N 1
ATOM 1001 C CA . VAL A 1 138 ? -3.226 1.248 -3.903 1.00 90.06 138 VAL A CA 1
ATOM 1002 C C . VAL A 1 138 ? -4.495 0.638 -4.494 1.00 90.06 138 VAL A C 1
ATOM 1004 O O . VAL A 1 138 ? -4.446 -0.423 -5.112 1.00 90.06 138 VAL A O 1
ATOM 1007 N N . SER A 1 139 ? -5.602 1.381 -4.455 1.00 90.00 139 SER A N 1
ATOM 1008 C CA . SER A 1 139 ? -6.872 1.017 -5.101 1.00 90.00 139 SER A CA 1
ATOM 1009 C C . SER A 1 139 ? -6.784 0.730 -6.607 1.00 90.00 139 SER A C 1
ATOM 1011 O O . SER A 1 139 ? -7.645 0.053 -7.167 1.00 90.00 139 SER A O 1
ATOM 1013 N N . ALA A 1 140 ? -5.734 1.192 -7.294 1.00 91.12 140 ALA A N 1
ATOM 1014 C CA . ALA A 1 140 ? -5.505 0.896 -8.707 1.00 91.12 140 ALA A CA 1
ATOM 1015 C C . ALA A 1 140 ? -4.574 -0.307 -8.949 1.00 91.12 140 ALA A C 1
ATOM 1017 O O . ALA A 1 140 ? -4.501 -0.782 -10.087 1.00 91.12 140 ALA A O 1
ATOM 1018 N N . HIS A 1 141 ? -3.855 -0.795 -7.930 1.00 93.62 141 HIS A N 1
ATOM 1019 C CA . HIS A 1 141 ? -2.791 -1.794 -8.093 1.00 93.62 141 HIS A CA 1
ATOM 1020 C C . HIS A 1 141 ? -3.314 -3.083 -8.706 1.00 93.62 141 HIS A C 1
ATOM 1022 O O . HIS A 1 141 ? -2.834 -3.473 -9.766 1.00 93.62 141 HIS A O 1
ATOM 1028 N N . PHE A 1 142 ? -4.333 -3.706 -8.113 1.00 92.94 142 PHE A N 1
ATOM 1029 C CA . PHE A 1 142 ? -4.820 -5.011 -8.568 1.00 92.94 142 PHE A CA 1
ATOM 1030 C C . PHE A 1 142 ? -5.283 -5.000 -10.034 1.00 92.94 142 PHE A C 1
ATOM 1032 O O . PHE A 1 142 ? -4.867 -5.834 -10.841 1.00 92.94 142 PHE A O 1
ATOM 1039 N N . ALA A 1 143 ? -6.086 -4.006 -10.424 1.00 92.00 143 ALA A N 1
ATOM 1040 C CA . ALA A 1 143 ? -6.569 -3.877 -11.799 1.00 92.00 143 ALA A CA 1
ATOM 1041 C C . ALA A 1 143 ? -5.433 -3.637 -12.811 1.00 92.00 143 ALA A C 1
ATOM 1043 O O . ALA A 1 143 ? -5.522 -4.081 -13.959 1.00 92.00 143 ALA A O 1
ATOM 1044 N N . LEU A 1 144 ? -4.373 -2.927 -12.410 1.00 94.25 144 LEU A N 1
ATOM 1045 C CA . LEU A 1 144 ? -3.194 -2.712 -13.248 1.00 94.25 144 LEU A CA 1
ATOM 1046 C C . LEU A 1 144 ? -2.309 -3.953 -13.316 1.00 94.25 144 LEU A C 1
ATOM 1048 O O . LEU A 1 144 ? -1.883 -4.311 -14.409 1.00 94.25 144 LEU A O 1
ATOM 1052 N N . LEU A 1 145 ? -2.098 -4.645 -12.197 1.00 95.88 145 LEU A N 1
ATOM 1053 C CA . LEU A 1 145 ? -1.347 -5.897 -12.140 1.00 95.88 145 LEU A CA 1
ATOM 1054 C C . LEU A 1 145 ? -1.970 -6.960 -13.046 1.00 95.88 145 LEU A C 1
ATOM 1056 O O . LEU A 1 145 ? -1.240 -7.604 -13.787 1.00 95.88 145 LEU A O 1
ATOM 1060 N N . ARG A 1 146 ? -3.305 -7.074 -13.102 1.00 94.88 146 ARG A N 1
ATOM 1061 C CA . ARG A 1 146 ? -3.988 -7.972 -14.056 1.00 94.88 146 ARG A CA 1
ATOM 1062 C C . ARG A 1 146 ? -3.690 -7.619 -15.516 1.00 94.88 146 ARG A C 1
ATOM 1064 O O . ARG A 1 146 ? -3.448 -8.496 -16.339 1.00 94.88 146 ARG A O 1
ATOM 1071 N N . ARG A 1 147 ? -3.677 -6.327 -15.860 1.00 95.00 147 ARG A N 1
ATOM 1072 C CA . ARG A 1 147 ? -3.327 -5.871 -17.220 1.00 95.00 147 ARG A CA 1
ATOM 1073 C C . ARG A 1 147 ? -1.862 -6.153 -17.550 1.00 95.00 147 ARG A C 1
ATOM 1075 O O . ARG A 1 147 ? -1.570 -6.571 -18.666 1.00 95.00 147 ARG A O 1
ATOM 1082 N N . ILE A 1 148 ? -0.967 -5.939 -16.586 1.00 96.25 148 ILE A N 1
ATOM 1083 C CA . ILE A 1 148 ? 0.458 -6.249 -16.721 1.00 96.25 148 ILE A CA 1
ATOM 1084 C C . ILE A 1 148 ? 0.636 -7.755 -16.915 1.00 96.25 148 ILE A C 1
ATOM 1086 O O . ILE A 1 148 ? 1.278 -8.142 -17.879 1.00 96.25 148 ILE A O 1
ATOM 1090 N N . ALA A 1 149 ? 0.013 -8.596 -16.087 1.00 95.56 149 ALA A N 1
ATOM 1091 C CA . ALA A 1 149 ? 0.085 -10.050 -16.202 1.00 95.56 149 ALA A CA 1
ATOM 1092 C C . ALA A 1 149 ? -0.337 -10.538 -17.598 1.00 95.56 149 ALA A C 1
ATOM 1094 O O . ALA A 1 149 ? 0.441 -11.220 -18.262 1.00 95.56 149 ALA A O 1
ATOM 1095 N N . LYS A 1 150 ? -1.502 -10.095 -18.101 1.00 95.44 150 LYS A N 1
ATOM 1096 C CA . LYS A 1 150 ? -1.955 -10.393 -19.475 1.00 95.44 150 LYS A CA 1
ATOM 1097 C C . LYS A 1 150 ? -0.917 -10.006 -20.532 1.00 95.44 150 LYS A C 1
ATOM 1099 O O . LYS A 1 150 ? -0.584 -10.812 -21.396 1.00 95.44 150 LYS A O 1
ATOM 1104 N N . ALA A 1 151 ? -0.399 -8.778 -20.457 1.00 95.69 151 ALA A N 1
ATOM 1105 C CA . ALA A 1 151 ? 0.601 -8.289 -21.402 1.00 95.69 151 ALA A CA 1
ATOM 1106 C C . ALA A 1 151 ? 1.899 -9.111 -21.331 1.00 95.69 151 ALA A C 1
ATOM 1108 O O . ALA A 1 151 ? 2.460 -9.459 -22.366 1.00 95.69 151 ALA A O 1
ATOM 1109 N N . MET A 1 152 ? 2.353 -9.469 -20.129 1.00 95.44 152 MET A N 1
ATOM 1110 C CA . MET A 1 152 ? 3.560 -10.269 -19.922 1.00 95.44 152 MET A CA 1
ATOM 1111 C C . MET A 1 152 ? 3.414 -11.673 -20.516 1.00 95.44 152 MET A C 1
ATOM 1113 O O . MET A 1 152 ? 4.284 -12.076 -21.283 1.00 95.44 152 MET A O 1
ATOM 1117 N N . TYR A 1 153 ? 2.311 -12.385 -20.256 1.00 94.75 153 TYR A N 1
ATOM 1118 C CA . TYR A 1 153 ? 2.071 -13.709 -20.847 1.00 94.75 153 TYR A CA 1
ATOM 1119 C C . TYR A 1 153 ? 1.997 -13.660 -22.379 1.00 94.75 153 TYR A C 1
ATOM 1121 O O . TYR A 1 153 ? 2.601 -14.491 -23.060 1.00 94.75 153 TYR A O 1
ATOM 1129 N N . ASN A 1 154 ? 1.314 -12.658 -22.942 1.00 94.50 154 ASN A N 1
ATOM 1130 C CA . ASN A 1 154 ? 1.245 -12.475 -24.393 1.00 94.50 154 ASN A CA 1
ATOM 1131 C C . ASN A 1 154 ? 2.631 -12.230 -25.006 1.00 94.50 154 ASN A C 1
ATOM 1133 O O . ASN A 1 154 ? 2.973 -12.809 -26.041 1.00 94.50 154 ASN A O 1
ATOM 1137 N N . LEU A 1 155 ? 3.439 -11.378 -24.372 1.00 94.06 155 LEU A N 1
ATOM 1138 C CA . LEU A 1 155 ? 4.801 -11.094 -24.814 1.00 94.06 155 LEU A CA 1
ATOM 1139 C C . LEU A 1 155 ? 5.715 -12.312 -24.667 1.00 94.06 155 LEU A C 1
ATOM 1141 O O . LEU A 1 155 ? 6.525 -12.559 -25.563 1.00 94.06 155 LEU A O 1
ATOM 1145 N N . ASP A 1 156 ? 5.582 -13.087 -23.590 1.00 92.19 156 ASP A N 1
ATOM 1146 C CA . ASP A 1 156 ? 6.343 -14.321 -23.398 1.00 92.19 156 ASP A CA 1
ATOM 1147 C C . ASP A 1 156 ? 6.014 -15.342 -24.494 1.00 92.19 156 ASP A C 1
ATOM 1149 O O . ASP A 1 156 ? 6.919 -15.821 -25.190 1.00 92.19 156 ASP A O 1
ATOM 1153 N N . ARG A 1 157 ? 4.720 -15.583 -24.757 1.00 91.44 157 ARG A N 1
ATOM 1154 C CA . ARG A 1 157 ? 4.251 -16.464 -25.838 1.00 91.44 157 ARG A CA 1
ATOM 1155 C C . ARG A 1 157 ? 4.847 -16.057 -27.185 1.00 91.44 157 ARG A C 1
ATOM 1157 O O . ARG A 1 157 ? 5.428 -16.893 -27.878 1.00 91.44 157 ARG A O 1
ATOM 1164 N N . LYS A 1 158 ? 4.805 -14.760 -27.510 1.00 91.38 158 LYS A N 1
ATOM 1165 C CA . LYS A 1 158 ? 5.398 -14.188 -28.734 1.00 91.38 158 LYS A CA 1
ATOM 1166 C C . LYS A 1 158 ? 6.939 -14.180 -28.720 1.00 91.38 158 LYS A C 1
ATOM 1168 O O . LYS A 1 158 ? 7.561 -13.966 -29.754 1.00 91.38 158 LYS A O 1
ATOM 1173 N N . GLY A 1 159 ? 7.588 -14.447 -27.584 1.00 89.31 159 GLY A N 1
ATOM 1174 C CA . GLY A 1 159 ? 9.047 -14.420 -27.437 1.00 89.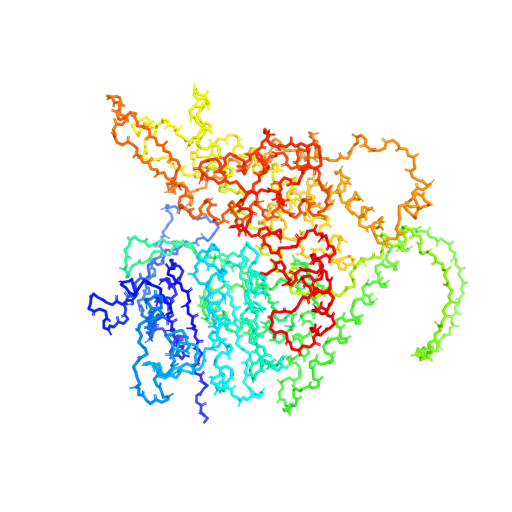31 159 GLY A CA 1
ATOM 1175 C C . GLY A 1 159 ? 9.655 -13.017 -27.388 1.00 89.31 159 GLY A C 1
ATOM 1176 O O . GLY A 1 159 ? 10.848 -12.869 -27.643 1.00 89.31 159 GLY A O 1
ATOM 1177 N N . LEU A 1 160 ? 8.850 -12.003 -27.071 1.00 90.75 160 LEU A N 1
ATOM 1178 C CA . LEU A 1 160 ? 9.198 -10.582 -27.152 1.00 90.75 160 LEU A CA 1
ATOM 1179 C C . LEU A 1 160 ? 9.702 -9.984 -25.828 1.00 90.75 160 LEU A C 1
ATOM 1181 O O . LEU A 1 160 ? 10.074 -8.815 -25.790 1.00 90.75 160 LEU A O 1
ATOM 1185 N N . LEU A 1 161 ? 9.779 -10.771 -24.749 1.00 85.75 161 LEU A N 1
ATOM 1186 C CA . LEU A 1 161 ? 10.435 -10.355 -23.495 1.00 85.75 161 LEU A CA 1
ATOM 1187 C C . LEU A 1 161 ? 11.977 -10.398 -23.573 1.00 85.75 161 LEU A C 1
ATOM 1189 O O . LEU A 1 161 ? 12.670 -9.875 -22.693 1.00 85.75 161 LEU A O 1
ATOM 1193 N N . GLY A 1 162 ? 12.511 -10.959 -24.664 1.00 70.38 162 GLY A N 1
ATOM 1194 C CA . GLY A 1 162 ? 13.934 -11.181 -24.903 1.00 70.38 162 GLY A CA 1
ATOM 1195 C C . GLY A 1 162 ? 14.354 -12.583 -24.471 1.00 70.38 162 GLY A C 1
ATOM 1196 O O . GLY A 1 162 ? 14.446 -12.863 -23.283 1.00 70.38 162 GLY A O 1
ATOM 1197 N N . ARG A 1 163 ? 14.627 -13.461 -25.441 1.00 60.75 163 ARG A N 1
ATOM 1198 C CA . ARG A 1 163 ? 15.076 -14.841 -25.204 1.00 60.75 163 ARG A CA 1
ATOM 1199 C C . ARG A 1 163 ? 16.588 -14.859 -24.992 1.00 60.75 163 ARG A C 1
ATOM 1201 O O . ARG A 1 163 ? 17.342 -14.942 -25.956 1.00 60.75 163 ARG A O 1
ATOM 1208 N N . SER A 1 164 ? 17.049 -14.722 -23.755 1.00 60.56 164 SER A N 1
ATOM 1209 C CA . SER A 1 164 ? 18.423 -15.097 -23.414 1.00 60.56 164 SER A CA 1
ATOM 1210 C C . SER A 1 164 ? 18.547 -15.335 -21.912 1.00 60.56 164 SER A C 1
ATOM 1212 O O . SER A 1 164 ? 18.214 -14.424 -21.154 1.00 60.56 164 SER A O 1
ATOM 1214 N N . PRO A 1 165 ? 19.092 -16.482 -21.466 1.00 57.31 165 PRO A N 1
ATOM 1215 C CA . PRO A 1 165 ? 19.418 -16.706 -20.056 1.00 57.31 165 PRO A CA 1
ATOM 1216 C C . PRO A 1 165 ? 20.465 -15.712 -19.520 1.00 57.31 165 PRO A C 1
ATOM 1218 O O . PRO A 1 165 ? 20.628 -15.580 -18.315 1.00 57.31 165 PRO A O 1
ATOM 1221 N N . ALA A 1 166 ? 21.149 -14.969 -20.400 1.00 65.38 166 ALA A N 1
ATOM 1222 C CA . ALA A 1 166 ? 22.043 -13.881 -20.014 1.00 65.38 166 ALA A CA 1
ATOM 1223 C C . ALA A 1 166 ? 21.315 -12.547 -19.743 1.00 65.38 166 ALA A C 1
ATOM 1225 O O . ALA A 1 166 ? 21.953 -11.585 -19.314 1.00 65.38 166 ALA A O 1
ATOM 1226 N N . ARG A 1 167 ? 20.003 -12.432 -20.022 1.00 77.12 167 ARG A N 1
ATOM 1227 C CA . ARG A 1 167 ? 19.255 -11.197 -19.746 1.00 77.12 167 ARG A CA 1
ATOM 1228 C C . ARG A 1 167 ? 18.814 -11.143 -18.280 1.00 77.12 167 ARG A C 1
ATOM 1230 O O . ARG A 1 167 ? 18.167 -12.077 -17.816 1.00 77.12 167 ARG A O 1
ATOM 1237 N N . PRO A 1 168 ? 19.071 -10.027 -17.573 1.00 86.56 168 PRO A N 1
ATOM 1238 C CA . PRO A 1 168 ? 18.602 -9.848 -16.204 1.00 86.56 168 PRO A CA 1
ATOM 1239 C C . PRO A 1 168 ? 17.070 -9.908 -16.092 1.00 86.56 168 PRO A C 1
ATOM 1241 O O . PRO A 1 168 ? 16.385 -9.512 -17.049 1.00 86.56 168 PRO A O 1
ATOM 1244 N N . PRO A 1 169 ? 16.529 -10.300 -14.923 1.00 89.69 169 PRO A N 1
ATOM 1245 C CA . PRO A 1 169 ? 15.091 -10.315 -14.683 1.00 89.69 169 PRO A CA 1
ATOM 1246 C C . PRO A 1 169 ? 14.420 -8.955 -14.911 1.00 89.69 169 PRO A C 1
ATOM 1248 O O . PRO A 1 169 ? 15.054 -7.908 -14.738 1.00 89.69 169 PRO A O 1
ATOM 1251 N N . ILE A 1 170 ? 13.135 -8.971 -15.278 1.00 94.38 170 ILE A N 1
ATOM 1252 C CA . ILE A 1 170 ? 12.294 -7.763 -15.287 1.00 94.38 170 ILE A CA 1
ATOM 1253 C C . ILE A 1 170 ? 11.687 -7.595 -13.898 1.00 94.38 170 ILE A C 1
ATOM 1255 O O . ILE A 1 170 ? 10.994 -8.488 -13.413 1.00 94.38 170 ILE A O 1
ATOM 1259 N N . TYR A 1 171 ? 11.908 -6.439 -13.276 1.00 96.44 171 TYR A N 1
ATOM 1260 C CA . TYR A 1 171 ? 11.360 -6.152 -11.953 1.00 96.44 171 TYR A CA 1
ATOM 1261 C C . TYR A 1 171 ? 10.061 -5.355 -12.035 1.00 96.44 171 TYR A C 1
ATOM 1263 O O . TYR A 1 171 ? 10.020 -4.288 -12.640 1.00 96.44 171 TYR A O 1
ATOM 1271 N N . ILE A 1 172 ? 9.006 -5.845 -11.391 1.00 97.75 172 ILE A N 1
ATOM 1272 C CA . ILE A 1 172 ? 7.687 -5.211 -11.319 1.00 97.75 172 ILE A CA 1
ATOM 1273 C C . ILE A 1 172 ? 7.450 -4.779 -9.875 1.00 97.75 172 ILE A C 1
ATOM 1275 O O . ILE A 1 172 ? 7.610 -5.567 -8.949 1.00 97.75 172 ILE A O 1
ATOM 1279 N N . GLY A 1 173 ? 7.070 -3.530 -9.643 1.00 96.69 173 GLY A N 1
ATOM 1280 C CA . GLY A 1 173 ? 6.886 -3.073 -8.272 1.00 96.69 173 GLY A CA 1
ATOM 1281 C C . GLY A 1 173 ? 6.172 -1.752 -8.138 1.00 96.69 173 GLY A C 1
ATOM 1282 O O . GLY A 1 173 ? 5.779 -1.136 -9.125 1.00 96.69 173 GLY A O 1
ATOM 1283 N N . SER A 1 174 ? 5.997 -1.307 -6.898 1.00 95.31 174 SER A N 1
ATOM 1284 C CA . SER A 1 174 ? 5.354 -0.033 -6.583 1.00 95.31 174 SER A CA 1
ATOM 1285 C C . SER A 1 174 ? 6.264 0.873 -5.761 1.00 95.31 174 SER A C 1
ATOM 1287 O O . SER A 1 174 ? 7.029 0.413 -4.910 1.00 95.31 174 SER A O 1
ATOM 1289 N N . LEU A 1 175 ? 6.123 2.186 -5.981 1.00 91.62 175 LEU A N 1
ATOM 1290 C CA . LEU A 1 175 ? 6.704 3.211 -5.106 1.00 91.62 175 LEU A CA 1
ATOM 1291 C C . LEU A 1 175 ? 6.055 3.243 -3.719 1.00 91.62 175 LEU A C 1
ATOM 1293 O O . LEU A 1 175 ? 6.572 3.916 -2.836 1.00 91.62 175 LEU A O 1
ATOM 1297 N N . TYR A 1 176 ? 4.927 2.559 -3.533 1.00 90.69 176 TYR A N 1
ATOM 1298 C CA . TYR A 1 176 ? 4.257 2.428 -2.249 1.00 90.69 176 TYR A CA 1
ATOM 1299 C C . TYR A 1 176 ? 3.506 1.097 -2.199 1.00 90.69 176 TYR A C 1
ATOM 1301 O O . TYR A 1 176 ? 2.333 1.021 -2.545 1.00 90.69 176 TYR A O 1
ATOM 1309 N N . ALA A 1 177 ? 4.205 0.034 -1.811 1.00 90.88 177 ALA A N 1
ATOM 1310 C CA . ALA A 1 177 ? 3.706 -1.341 -1.785 1.00 90.88 177 ALA A CA 1
ATOM 1311 C C . ALA A 1 177 ? 2.924 -1.671 -0.503 1.00 90.88 177 ALA A C 1
ATOM 1313 O O . ALA A 1 177 ? 3.075 -2.748 0.074 1.00 90.88 177 ALA A O 1
ATOM 1314 N N . ALA A 1 178 ? 2.111 -0.723 -0.046 1.00 86.31 178 ALA A N 1
ATOM 1315 C CA . ALA A 1 178 ? 1.156 -0.954 1.022 1.00 86.31 178 ALA A CA 1
ATOM 1316 C C . ALA A 1 178 ? -0.070 -1.715 0.494 1.00 86.31 178 ALA A C 1
ATOM 1318 O O . ALA A 1 178 ? -0.270 -1.870 -0.711 1.00 86.31 178 ALA A O 1
ATOM 1319 N N . GLY A 1 179 ? -0.906 -2.170 1.420 1.00 84.38 179 GLY A N 1
ATOM 1320 C CA . GLY A 1 179 ? -2.211 -2.734 1.108 1.00 84.38 179 GLY A CA 1
ATOM 1321 C C . GLY A 1 179 ? -2.206 -4.092 0.413 1.00 84.38 179 GLY A C 1
ATOM 1322 O O . GLY A 1 179 ? -3.142 -4.387 -0.330 1.00 84.38 179 GLY A O 1
ATOM 1323 N N . GLY A 1 180 ? -1.179 -4.915 0.652 1.00 87.25 180 GLY A N 1
ATOM 1324 C CA . GLY A 1 180 ? -1.130 -6.280 0.130 1.00 87.25 180 GLY A CA 1
ATOM 1325 C C . GLY A 1 180 ? -0.668 -6.390 -1.321 1.00 87.25 180 GLY A C 1
ATOM 1326 O O . GLY A 1 180 ? -1.171 -7.209 -2.090 1.00 87.25 180 GLY A O 1
ATOM 1327 N N . PHE A 1 181 ? 0.265 -5.530 -1.732 1.00 92.00 181 PHE A N 1
ATOM 1328 C CA . PHE A 1 181 ? 0.765 -5.486 -3.108 1.00 92.00 181 PHE A CA 1
ATOM 1329 C C . PHE A 1 181 ? 1.280 -6.845 -3.620 1.00 92.00 181 PHE A C 1
ATOM 1331 O O . PHE A 1 181 ? 1.056 -7.199 -4.781 1.00 92.00 181 PHE A O 1
ATOM 1338 N N . ASP A 1 182 ? 1.955 -7.619 -2.769 1.00 89.19 182 ASP A N 1
ATOM 1339 C CA . ASP A 1 182 ? 2.487 -8.934 -3.126 1.00 89.19 182 ASP A CA 1
ATOM 1340 C C . ASP A 1 182 ? 1.373 -9.931 -3.420 1.00 89.19 182 ASP A C 1
ATOM 1342 O O . ASP A 1 182 ? 1.394 -10.577 -4.466 1.00 89.19 182 ASP A O 1
ATOM 1346 N N . TRP A 1 183 ? 0.354 -10.017 -2.568 1.00 86.75 183 TRP A N 1
ATOM 1347 C CA . TRP A 1 183 ? -0.736 -10.943 -2.815 1.00 86.75 183 TRP A CA 1
ATOM 1348 C C . TRP A 1 183 ? -1.644 -10.514 -3.959 1.00 86.75 183 TRP A C 1
ATOM 1350 O O . TRP A 1 183 ? -2.106 -11.365 -4.719 1.00 86.75 183 TRP A O 1
ATOM 1360 N N . MET A 1 184 ? -1.838 -9.209 -4.165 1.00 91.12 184 MET A N 1
ATOM 1361 C CA . MET A 1 184 ? -2.501 -8.714 -5.371 1.00 91.12 184 MET A CA 1
ATOM 1362 C C . MET A 1 184 ? -1.749 -9.161 -6.622 1.00 91.12 184 MET A C 1
ATOM 1364 O O . MET A 1 184 ? -2.377 -9.537 -7.610 1.00 91.12 184 MET A O 1
ATOM 1368 N N . SER A 1 185 ? -0.414 -9.135 -6.573 1.00 92.25 185 SER A N 1
ATOM 1369 C CA . SER A 1 185 ? 0.439 -9.580 -7.673 1.00 92.25 185 SER A CA 1
ATOM 1370 C C . SER A 1 185 ? 0.307 -11.084 -7.893 1.00 92.25 185 SER A C 1
ATOM 1372 O O . SER A 1 185 ? 0.031 -11.490 -9.018 1.00 92.25 185 SER A O 1
ATOM 1374 N N . ARG A 1 186 ? 0.393 -11.898 -6.830 1.00 87.00 186 ARG A N 1
ATOM 1375 C CA . ARG A 1 186 ? 0.185 -13.358 -6.890 1.00 87.00 186 ARG A CA 1
ATOM 1376 C C . ARG A 1 186 ? -1.143 -13.694 -7.562 1.00 87.00 186 ARG A C 1
ATOM 1378 O O . ARG A 1 186 ? -1.175 -14.408 -8.556 1.00 87.00 186 ARG A O 1
ATOM 1385 N N . ILE A 1 187 ? -2.237 -13.105 -7.082 1.00 87.06 187 ILE A N 1
ATOM 1386 C CA . ILE A 1 187 ? -3.573 -13.356 -7.632 1.00 87.06 187 ILE A CA 1
ATOM 1387 C C . ILE A 1 187 ? -3.704 -12.854 -9.065 1.00 87.06 187 ILE A C 1
ATOM 1389 O O . ILE A 1 187 ? -4.312 -13.529 -9.890 1.00 87.06 187 ILE A O 1
ATOM 1393 N N . ALA A 1 188 ? -3.155 -11.684 -9.387 1.00 91.31 188 ALA A N 1
ATOM 1394 C CA . ALA A 1 188 ? -3.222 -11.158 -10.742 1.00 91.31 188 ALA A CA 1
ATOM 1395 C C . ALA A 1 188 ? -2.497 -12.067 -11.745 1.00 91.31 188 ALA A C 1
ATOM 1397 O O . ALA A 1 188 ? -3.055 -12.366 -12.796 1.00 91.31 188 ALA A O 1
ATOM 1398 N N . PHE A 1 189 ? -1.288 -12.529 -11.424 1.00 91.56 189 PHE A N 1
ATOM 1399 C CA . PHE A 1 189 ? -0.511 -13.401 -12.309 1.00 91.56 189 PHE A CA 1
ATOM 1400 C C . PHE A 1 189 ? -1.070 -14.819 -12.391 1.00 91.56 189 PHE A C 1
ATOM 1402 O O . PHE A 1 189 ? -1.005 -15.429 -13.457 1.00 91.56 189 PHE A O 1
ATOM 1409 N N . LEU A 1 190 ? -1.679 -15.304 -11.312 1.00 86.88 190 LEU A N 1
ATOM 1410 C CA . LEU A 1 190 ? -2.340 -16.601 -11.275 1.00 86.88 190 LEU A CA 1
ATOM 1411 C C . LEU A 1 190 ? -3.646 -16.607 -12.080 1.00 86.88 190 LEU A C 1
ATOM 1413 O O . LEU A 1 190 ? -3.854 -17.482 -12.914 1.00 86.88 190 LEU A O 1
ATOM 1417 N N . LYS A 1 191 ? -4.511 -15.601 -11.886 1.00 86.38 191 LYS A N 1
ATOM 1418 C CA . LYS A 1 191 ? -5.803 -15.491 -12.590 1.00 86.38 191 LYS A CA 1
ATOM 1419 C C . LYS A 1 191 ? -5.659 -15.275 -14.088 1.00 86.38 191 LYS A C 1
ATOM 1421 O O . LYS A 1 191 ? -6.524 -15.689 -14.849 1.00 86.38 191 LYS A O 1
ATOM 1426 N N . GLU A 1 192 ? -4.614 -14.565 -14.499 1.00 91.88 192 GLU A N 1
ATOM 1427 C CA . GLU A 1 192 ? -4.377 -14.239 -15.906 1.00 91.88 192 GLU A CA 1
ATOM 1428 C C . GLU A 1 192 ? -3.465 -15.252 -16.604 1.00 91.88 192 GLU A C 1
ATOM 143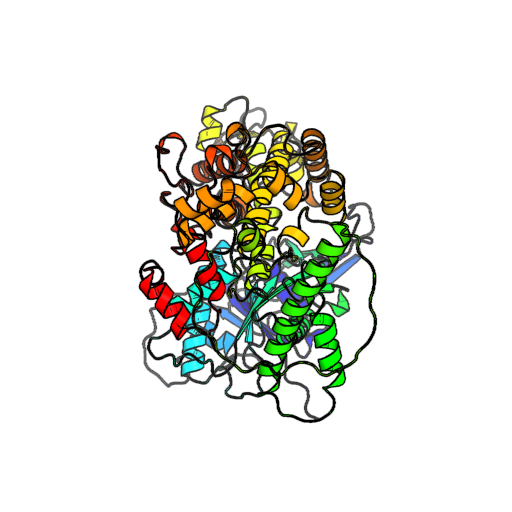0 O O . GLU A 1 192 ? -3.126 -15.050 -17.770 1.00 91.88 192 GLU A O 1
ATOM 1435 N N . ARG A 1 193 ? -3.068 -16.330 -15.908 1.00 90.12 193 ARG A N 1
ATOM 1436 C CA . ARG A 1 193 ? -2.233 -17.392 -16.467 1.00 90.12 193 ARG A CA 1
ATOM 1437 C C . ARG A 1 193 ? -2.984 -18.147 -17.567 1.00 90.12 193 ARG A C 1
ATOM 1439 O O . ARG A 1 193 ? -4.041 -18.722 -17.300 1.00 90.12 193 ARG A O 1
ATOM 1446 N N . PRO A 1 194 ? -2.445 -18.202 -18.794 1.00 90.44 194 PRO A N 1
ATOM 1447 C CA . PRO A 1 194 ? -3.011 -19.029 -19.847 1.00 90.44 194 PRO A CA 1
ATOM 1448 C C . PRO A 1 194 ? -2.874 -20.525 -19.547 1.00 90.44 194 PRO A C 1
ATOM 1450 O O . PRO A 1 194 ? -1.891 -20.958 -18.950 1.00 90.44 194 PRO A O 1
ATOM 1453 N N . VAL A 1 195 ? -3.826 -21.328 -20.026 1.00 87.75 195 VAL A N 1
ATOM 1454 C CA . VAL A 1 195 ? -3.832 -22.795 -19.842 1.00 87.75 195 VAL A CA 1
ATOM 1455 C C . VAL A 1 195 ? -2.620 -23.471 -20.502 1.00 87.75 195 VAL A C 1
ATOM 1457 O O . VAL A 1 195 ? -2.175 -24.518 -20.049 1.00 87.75 195 VAL A O 1
ATOM 1460 N N . ASP A 1 196 ? -2.080 -22.867 -21.560 1.00 87.00 196 ASP A N 1
ATOM 1461 C CA . ASP A 1 196 ? -0.920 -23.326 -22.330 1.00 87.00 196 ASP A CA 1
ATOM 1462 C C . ASP A 1 196 ? 0.426 -22.784 -21.815 1.00 87.00 196 ASP A C 1
ATOM 1464 O O . ASP A 1 196 ? 1.447 -22.980 -22.472 1.00 87.00 196 ASP A O 1
ATOM 1468 N N . PHE A 1 197 ? 0.453 -22.078 -20.679 1.00 88.31 197 PHE A N 1
ATOM 1469 C CA . PHE A 1 197 ? 1.711 -21.652 -20.067 1.00 88.31 197 PHE A CA 1
ATOM 1470 C C . PHE A 1 197 ? 2.444 -22.868 -19.487 1.00 88.31 197 PHE A C 1
ATOM 1472 O O . PHE A 1 197 ? 1.889 -23.610 -18.679 1.00 88.31 197 PHE A O 1
ATOM 1479 N N . ASP A 1 198 ? 3.698 -23.063 -19.889 1.00 82.94 198 ASP A N 1
ATOM 1480 C CA . ASP A 1 198 ? 4.539 -24.209 -19.511 1.00 82.94 198 ASP A CA 1
ATOM 1481 C C . ASP A 1 198 ? 5.059 -24.145 -18.063 1.00 82.94 198 ASP A C 1
ATOM 1483 O O . ASP A 1 198 ? 5.739 -25.064 -17.606 1.00 82.94 198 ASP A O 1
ATOM 1487 N N . GLY A 1 199 ? 4.719 -23.080 -17.335 1.00 81.50 199 GLY A N 1
ATOM 1488 C CA . GLY A 1 199 ? 5.169 -22.849 -15.968 1.00 81.50 199 GLY A CA 1
ATOM 1489 C C . GLY A 1 199 ? 6.568 -22.241 -15.882 1.00 81.50 199 GLY A C 1
ATOM 1490 O O . GLY A 1 199 ? 7.122 -22.211 -14.790 1.00 81.50 199 GLY A O 1
ATOM 1491 N N . ALA A 1 200 ? 7.154 -21.769 -16.988 1.00 84.50 200 ALA A N 1
ATOM 1492 C CA . ALA A 1 200 ? 8.475 -21.152 -16.983 1.00 84.50 200 ALA A CA 1
ATOM 1493 C C . ALA A 1 200 ? 8.520 -19.886 -17.849 1.00 84.50 200 ALA A C 1
ATOM 1495 O O . ALA A 1 200 ? 8.224 -19.887 -19.041 1.00 84.50 200 ALA A O 1
ATOM 1496 N N . TRP A 1 201 ? 8.967 -18.776 -17.264 1.00 87.94 201 TRP A N 1
ATOM 1497 C CA . TRP A 1 201 ? 9.183 -17.551 -18.029 1.00 87.94 201 TRP A CA 1
ATOM 1498 C C . TRP A 1 201 ? 10.452 -17.655 -18.875 1.00 87.94 201 TRP A C 1
ATOM 1500 O O . TRP A 1 201 ? 11.518 -18.022 -18.384 1.00 87.94 201 TRP A O 1
ATOM 1510 N N . LYS A 1 202 ? 10.394 -17.231 -20.145 1.00 87.25 202 LYS A N 1
ATOM 1511 C CA . LYS A 1 202 ? 11.594 -17.176 -21.011 1.00 87.25 202 LYS A CA 1
ATOM 1512 C C . LYS A 1 202 ? 12.602 -16.130 -20.546 1.00 87.25 202 LYS A C 1
ATOM 1514 O O . LYS A 1 202 ? 13.774 -16.183 -20.921 1.00 87.25 202 LYS A O 1
ATOM 1519 N N . ARG A 1 203 ? 12.126 -15.153 -19.778 1.00 88.62 203 ARG A N 1
ATOM 1520 C CA . ARG A 1 203 ? 12.925 -14.178 -19.048 1.00 88.62 203 ARG A CA 1
ATOM 1521 C C . ARG A 1 203 ? 12.343 -14.052 -17.651 1.00 88.62 203 ARG A C 1
ATOM 1523 O O . ARG A 1 203 ? 11.198 -13.624 -17.522 1.00 88.62 203 ARG A O 1
ATOM 1530 N N . SER A 1 204 ? 13.149 -14.365 -16.644 1.00 88.38 204 SER A N 1
ATOM 1531 C CA . SER A 1 204 ? 12.712 -14.351 -15.253 1.00 88.38 204 SER A CA 1
ATOM 1532 C C . SER A 1 204 ? 12.146 -12.999 -14.831 1.00 88.38 204 SER A C 1
ATOM 1534 O O . SER A 1 204 ? 12.548 -11.935 -15.319 1.00 88.38 204 SER A O 1
ATOM 1536 N N . LEU A 1 205 ? 11.209 -13.051 -13.894 1.00 91.62 205 LEU A N 1
ATOM 1537 C CA . LEU A 1 205 ? 10.520 -11.892 -13.348 1.00 91.62 205 LEU A CA 1
ATOM 1538 C C . LEU A 1 205 ? 10.822 -11.766 -11.854 1.00 91.62 205 LEU A C 1
ATOM 1540 O O . LEU A 1 205 ? 11.088 -12.753 -11.174 1.00 91.62 205 LEU A O 1
ATOM 1544 N N . GLY A 1 206 ? 10.787 -10.541 -11.342 1.00 92.12 206 GLY A N 1
ATOM 1545 C CA . GLY A 1 206 ? 10.956 -10.262 -9.919 1.00 92.12 206 GLY A CA 1
ATOM 1546 C C . GLY A 1 206 ? 9.995 -9.184 -9.441 1.00 92.12 206 GLY A C 1
ATOM 1547 O O . GLY A 1 206 ? 9.567 -8.328 -10.213 1.00 92.12 206 GLY A O 1
ATOM 1548 N N . LEU A 1 207 ? 9.631 -9.228 -8.162 1.00 94.19 207 LEU A N 1
ATOM 1549 C CA . LEU A 1 207 ? 8.855 -8.185 -7.509 1.00 94.19 207 LEU A CA 1
ATOM 1550 C C . LEU A 1 207 ? 9.741 -7.301 -6.649 1.00 94.19 207 LEU A C 1
ATOM 1552 O O . LEU A 1 207 ? 10.691 -7.767 -6.020 1.00 94.19 207 LEU A O 1
ATOM 1556 N N . PHE A 1 208 ? 9.360 -6.034 -6.539 1.00 95.50 208 PHE A N 1
ATOM 1557 C CA . PHE A 1 208 ? 9.831 -5.172 -5.465 1.00 95.50 208 PHE A CA 1
ATOM 1558 C C . PHE A 1 208 ? 8.703 -4.285 -4.934 1.00 95.50 208 PHE A C 1
ATOM 1560 O O . PHE A 1 208 ? 7.693 -4.050 -5.597 1.00 95.50 208 PHE A O 1
ATOM 1567 N N . GLY A 1 209 ? 8.881 -3.751 -3.734 1.00 95.12 209 GLY A N 1
ATOM 1568 C CA . GLY A 1 209 ? 7.925 -2.831 -3.144 1.00 95.12 209 GLY A CA 1
ATOM 1569 C C . GLY A 1 209 ? 8.575 -1.897 -2.146 1.00 95.12 209 GLY A C 1
ATOM 1570 O O . GLY A 1 209 ? 9.236 -2.352 -1.217 1.00 95.12 209 GLY A O 1
ATOM 1571 N N . LEU A 1 210 ? 8.380 -0.592 -2.322 1.00 92.94 210 LEU A N 1
ATOM 1572 C CA . LEU A 1 210 ? 8.819 0.391 -1.337 1.00 92.94 210 LEU A CA 1
ATOM 1573 C C . LEU A 1 210 ? 7.779 0.502 -0.220 1.00 92.94 210 LEU A C 1
ATOM 1575 O O . LEU A 1 210 ? 6.597 0.696 -0.497 1.00 92.94 210 LEU A O 1
ATOM 1579 N N . LYS A 1 211 ? 8.218 0.443 1.041 1.00 88.12 211 LYS A N 1
ATOM 1580 C CA . LYS A 1 211 ? 7.337 0.623 2.209 1.00 88.12 211 LYS A CA 1
ATOM 1581 C C . LYS A 1 211 ? 6.710 2.016 2.252 1.00 88.12 211 LYS A C 1
ATOM 1583 O O . LYS A 1 211 ? 5.557 2.175 2.634 1.00 88.12 211 LYS A O 1
ATOM 1588 N N . ALA A 1 212 ? 7.486 3.032 1.886 1.00 84.88 212 ALA A N 1
ATOM 1589 C CA . ALA A 1 212 ? 7.075 4.425 1.926 1.00 84.88 212 ALA A CA 1
ATOM 1590 C C . ALA A 1 212 ? 7.299 5.082 0.571 1.00 84.88 212 ALA A C 1
ATOM 1592 O O . ALA A 1 212 ? 8.291 4.826 -0.115 1.00 84.88 212 ALA A O 1
ATOM 1593 N N . PHE A 1 213 ? 6.376 5.970 0.218 1.00 86.62 213 PHE A N 1
ATOM 1594 C CA . PHE A 1 213 ? 6.470 6.720 -1.016 1.00 86.62 213 PHE A CA 1
ATOM 1595 C C . PHE A 1 213 ? 7.660 7.696 -0.968 1.00 86.62 213 PHE A C 1
ATOM 1597 O O . PHE A 1 213 ? 7.766 8.467 -0.018 1.00 86.62 213 PHE A O 1
ATOM 1604 N N . PRO A 1 214 ? 8.554 7.721 -1.972 1.00 85.94 214 PRO A N 1
ATOM 1605 C CA . PRO A 1 214 ? 9.873 8.350 -1.838 1.00 85.94 214 PRO A CA 1
ATOM 1606 C C . PRO A 1 214 ? 9.893 9.885 -1.899 1.00 85.94 214 PRO A C 1
ATOM 1608 O O . PRO A 1 214 ? 10.961 10.486 -1.717 1.00 85.94 214 PRO A O 1
ATOM 1611 N N . TYR A 1 215 ? 8.750 10.520 -2.172 1.00 85.25 215 TYR A N 1
ATOM 1612 C CA . TYR A 1 215 ? 8.642 11.952 -2.446 1.00 85.25 215 TYR A CA 1
ATOM 1613 C C . TYR A 1 215 ? 7.433 12.577 -1.749 1.00 85.25 215 TYR A C 1
ATOM 1615 O O . TYR A 1 215 ? 6.304 12.142 -1.952 1.00 85.25 215 TYR A O 1
ATOM 1623 N N . LEU A 1 216 ? 7.625 13.676 -1.023 1.00 82.25 216 LEU A N 1
ATOM 1624 C CA . LEU A 1 216 ? 6.512 14.532 -0.623 1.00 82.25 216 LEU A CA 1
ATOM 1625 C C . LEU A 1 216 ? 6.265 15.552 -1.732 1.00 82.25 216 LEU A C 1
ATOM 1627 O O . LEU A 1 216 ? 7.052 16.479 -1.912 1.00 82.25 216 LEU A O 1
ATOM 1631 N N . THR A 1 217 ? 5.200 15.377 -2.512 1.00 84.88 217 THR A N 1
ATOM 1632 C CA . THR A 1 217 ? 5.006 16.154 -3.740 1.00 84.88 217 THR A CA 1
ATOM 1633 C C . THR A 1 217 ? 3.560 16.575 -3.989 1.00 84.88 217 THR A C 1
ATOM 1635 O O . THR A 1 217 ? 2.611 15.855 -3.668 1.00 84.88 217 THR A O 1
ATOM 1638 N N . LYS A 1 218 ? 3.398 17.749 -4.607 1.00 83.44 218 LYS A N 1
ATOM 1639 C CA . LYS A 1 218 ? 2.114 18.338 -4.976 1.00 83.44 218 LYS A CA 1
ATOM 1640 C C . LYS A 1 218 ? 2.151 18.831 -6.420 1.00 83.44 218 LYS A C 1
ATOM 1642 O O . LYS A 1 218 ? 3.053 19.568 -6.805 1.00 83.44 218 LYS A O 1
ATOM 1647 N N . SER A 1 219 ? 1.146 18.459 -7.204 1.00 83.00 219 SER A N 1
ATOM 1648 C CA . SER A 1 219 ? 0.886 19.023 -8.530 1.00 83.00 219 SER A CA 1
ATOM 1649 C C . SER A 1 219 ? -0.501 19.658 -8.519 1.00 83.00 219 SER A C 1
ATOM 1651 O O . SER A 1 219 ? -1.454 19.050 -8.034 1.00 83.00 219 SER A O 1
ATOM 1653 N N . LEU A 1 220 ? -0.592 20.901 -8.995 1.00 78.31 220 LEU A N 1
ATOM 1654 C CA . LEU A 1 220 ? -1.853 21.643 -9.119 1.00 78.31 220 LEU A CA 1
ATOM 1655 C C . LEU A 1 220 ? -2.331 21.738 -10.572 1.00 78.31 220 LEU A C 1
ATOM 1657 O O . LEU A 1 220 ? -3.518 21.927 -10.812 1.00 78.31 220 LEU A O 1
ATOM 1661 N N . LYS A 1 221 ? -1.418 21.588 -11.537 1.00 85.56 221 LYS A N 1
ATOM 1662 C CA . LYS A 1 221 ? -1.704 21.619 -12.973 1.00 85.56 221 LYS A CA 1
ATOM 1663 C C . LYS A 1 221 ? -0.747 20.698 -13.727 1.00 85.56 221 LYS A C 1
ATOM 1665 O O . LYS A 1 221 ? 0.368 20.442 -13.272 1.00 85.56 221 LYS A O 1
ATOM 1670 N N . ALA A 1 222 ? -1.192 20.192 -14.875 1.00 86.81 222 ALA A N 1
ATOM 1671 C CA . ALA A 1 222 ? -0.365 19.344 -15.728 1.00 86.81 222 ALA A CA 1
ATOM 1672 C C . ALA A 1 222 ? 0.900 20.091 -16.185 1.00 86.81 222 ALA A C 1
ATOM 1674 O O . ALA A 1 222 ? 0.858 21.291 -16.444 1.00 86.81 222 ALA A O 1
ATOM 1675 N N . GLY A 1 223 ? 2.025 19.380 -16.263 1.00 90.25 223 GLY A N 1
ATOM 1676 C CA . GLY A 1 223 ? 3.330 19.959 -16.594 1.00 90.25 223 GLY A CA 1
ATOM 1677 C C . GLY A 1 223 ? 4.071 20.595 -15.413 1.00 90.25 223 GLY A C 1
ATOM 1678 O O . GLY A 1 223 ? 5.259 20.874 -15.544 1.00 90.25 223 GLY A O 1
ATOM 1679 N N . GLU A 1 224 ? 3.445 20.769 -14.243 1.00 92.31 224 GLU A N 1
ATOM 1680 C CA . GLU A 1 224 ? 4.118 21.325 -13.063 1.00 92.31 224 GLU A CA 1
ATOM 1681 C C . GLU A 1 224 ? 3.944 20.467 -11.814 1.00 92.31 224 GLU A C 1
ATOM 1683 O O . GLU A 1 224 ? 2.858 19.982 -11.483 1.00 92.31 224 GLU A O 1
ATOM 1688 N N . VAL A 1 225 ? 5.040 20.311 -11.080 1.00 92.00 225 VAL A N 1
ATOM 1689 C CA . VAL A 1 225 ? 5.072 19.587 -9.817 1.00 92.00 225 VAL A CA 1
ATOM 1690 C C . VAL A 1 225 ? 6.026 20.273 -8.842 1.00 92.00 225 VAL A C 1
ATOM 1692 O O . VAL A 1 225 ? 7.106 20.727 -9.201 1.00 92.00 225 VAL A O 1
ATOM 1695 N N . THR A 1 226 ? 5.614 20.384 -7.585 1.00 88.75 226 THR A N 1
ATOM 1696 C CA . THR A 1 226 ? 6.467 20.853 -6.491 1.00 88.75 226 THR A CA 1
ATOM 1697 C C . THR A 1 226 ? 6.886 19.654 -5.654 1.00 88.75 226 THR A C 1
ATOM 1699 O O . THR A 1 226 ? 6.046 18.844 -5.248 1.00 88.75 226 THR A O 1
ATOM 1702 N N . LEU A 1 227 ? 8.185 19.527 -5.405 1.00 86.62 227 LEU A N 1
ATOM 1703 C CA . LEU A 1 227 ? 8.766 18.536 -4.509 1.00 86.62 227 LEU A CA 1
ATOM 1704 C C . LEU A 1 227 ? 9.141 19.238 -3.200 1.00 86.62 227 LEU A C 1
ATOM 1706 O O . LEU A 1 227 ? 9.998 20.116 -3.179 1.00 86.62 227 LEU A O 1
ATOM 1710 N N . HIS A 1 228 ? 8.457 18.869 -2.121 1.00 80.38 228 HIS A N 1
ATOM 1711 C CA . HIS A 1 228 ? 8.624 19.447 -0.786 1.00 80.38 228 HIS A CA 1
ATOM 1712 C C . HIS A 1 228 ? 9.662 18.705 0.058 1.00 80.38 228 HIS A C 1
ATOM 1714 O O . HIS A 1 228 ? 10.160 19.250 1.034 1.00 80.38 228 HIS A O 1
ATOM 1720 N N . GLY A 1 229 ? 9.970 17.456 -0.289 1.00 75.94 229 GLY A N 1
ATOM 1721 C CA . GLY A 1 229 ? 10.953 16.674 0.443 1.00 75.94 229 GLY A CA 1
ATOM 1722 C C . GLY A 1 229 ? 11.146 15.284 -0.137 1.00 75.94 229 GLY A C 1
ATOM 1723 O O . GLY A 1 229 ? 10.291 14.753 -0.852 1.00 75.94 229 GLY A O 1
ATOM 1724 N N . ARG A 1 230 ? 12.289 14.692 0.192 1.00 81.06 230 ARG A N 1
ATOM 1725 C CA . ARG A 1 230 ? 12.660 13.321 -0.153 1.00 81.06 230 ARG A CA 1
ATOM 1726 C C . ARG A 1 230 ? 12.842 12.531 1.138 1.00 81.06 230 ARG A C 1
ATOM 1728 O O . ARG A 1 230 ? 13.402 13.054 2.094 1.00 81.06 230 ARG A O 1
ATOM 1735 N N . PHE A 1 231 ? 12.406 11.275 1.161 1.00 79.25 231 PHE A N 1
ATOM 1736 C CA . PHE A 1 231 ? 12.727 10.398 2.288 1.00 79.25 231 PHE A CA 1
ATOM 1737 C C . PHE A 1 231 ? 14.195 9.954 2.179 1.00 79.25 231 PHE A C 1
ATOM 1739 O O . PHE A 1 231 ? 14.574 9.448 1.117 1.00 79.25 231 PHE A O 1
ATOM 1746 N N . PRO A 1 232 ? 15.022 10.154 3.224 1.00 74.50 232 PRO A N 1
ATOM 1747 C CA . PRO A 1 232 ? 16.463 9.883 3.169 1.00 74.50 232 PRO A CA 1
ATOM 1748 C C . PRO A 1 232 ? 16.789 8.384 3.155 1.00 74.50 232 PRO A C 1
ATOM 1750 O O . PRO A 1 232 ? 17.832 7.972 2.652 1.00 74.50 232 PRO A O 1
ATOM 1753 N N . GLN A 1 233 ? 15.883 7.561 3.676 1.00 83.38 233 GLN A N 1
ATOM 1754 C CA . GLN A 1 233 ? 16.030 6.117 3.794 1.00 83.38 233 GLN A CA 1
ATOM 1755 C C . GLN A 1 233 ? 14.754 5.462 3.278 1.00 83.38 233 GLN A C 1
ATOM 1757 O O . GLN A 1 233 ? 13.647 5.846 3.663 1.00 83.38 233 GLN A O 1
ATOM 1762 N N . LEU A 1 234 ? 14.909 4.501 2.373 1.00 87.69 234 LEU A N 1
ATOM 1763 C CA . LEU A 1 234 ? 13.805 3.799 1.736 1.00 87.69 234 LEU A CA 1
ATOM 1764 C C . LEU A 1 234 ? 13.950 2.309 1.978 1.00 87.69 234 LEU A C 1
ATOM 1766 O O . LEU A 1 234 ? 14.953 1.696 1.622 1.00 87.69 234 LEU A O 1
ATOM 1770 N N . GLN A 1 235 ? 12.904 1.746 2.562 1.00 89.69 235 GLN A N 1
ATOM 1771 C CA . GLN A 1 235 ? 12.821 0.330 2.860 1.00 89.69 235 GLN A CA 1
ATOM 1772 C C . GLN A 1 235 ? 12.149 -0.405 1.700 1.00 89.69 235 GLN A C 1
ATOM 1774 O O . GLN A 1 235 ? 11.093 0.030 1.227 1.00 89.69 235 GLN A O 1
ATOM 1779 N N . VAL A 1 236 ? 12.769 -1.489 1.237 1.00 92.00 236 VAL A N 1
ATOM 1780 C CA . VAL A 1 236 ? 12.401 -2.197 0.008 1.00 92.00 236 VAL A CA 1
ATOM 1781 C C . VAL A 1 236 ? 12.214 -3.690 0.284 1.00 92.00 236 VAL A C 1
ATOM 1783 O O . VAL A 1 236 ? 13.144 -4.380 0.693 1.00 92.00 236 VAL A O 1
ATOM 1786 N N . ALA A 1 237 ? 11.018 -4.205 0.017 1.00 91.50 237 ALA A N 1
ATOM 1787 C CA . ALA A 1 237 ? 10.761 -5.639 -0.081 1.00 91.50 237 ALA A CA 1
ATOM 1788 C C . ALA A 1 237 ? 11.074 -6.126 -1.503 1.00 91.50 237 ALA A C 1
ATOM 1790 O O . ALA A 1 237 ? 10.835 -5.395 -2.467 1.00 91.50 237 ALA A O 1
ATOM 1791 N N . VAL A 1 238 ? 11.603 -7.344 -1.646 1.00 90.00 238 VAL A N 1
ATOM 1792 C CA . VAL A 1 238 ? 11.935 -7.961 -2.943 1.00 90.00 238 VAL A CA 1
ATOM 1793 C C . VAL A 1 238 ? 11.524 -9.431 -2.958 1.00 90.00 238 VAL A C 1
ATOM 1795 O O . VAL A 1 238 ? 11.630 -10.126 -1.945 1.00 90.00 238 VAL A O 1
ATOM 1798 N N . SER A 1 239 ? 11.075 -9.911 -4.118 1.00 87.06 239 SER A N 1
ATOM 1799 C CA . SER A 1 239 ? 10.859 -11.333 -4.383 1.00 87.06 239 SER A CA 1
ATOM 1800 C C . SER A 1 239 ? 11.429 -11.746 -5.744 1.00 87.06 239 SER A C 1
ATOM 1802 O O . SER A 1 239 ? 11.133 -11.068 -6.728 1.00 87.06 239 SER A O 1
ATOM 1804 N N . PRO A 1 240 ? 12.255 -12.808 -5.821 1.00 81.50 240 PRO A N 1
ATOM 1805 C CA . PRO A 1 240 ? 12.778 -13.605 -4.701 1.00 81.50 240 PRO A CA 1
ATOM 1806 C C . PRO A 1 240 ? 13.783 -12.811 -3.845 1.00 81.50 240 PRO A C 1
ATOM 1808 O O . PRO A 1 240 ? 14.572 -12.023 -4.362 1.00 81.50 240 PRO A O 1
ATOM 1811 N N . SER A 1 241 ? 13.779 -13.003 -2.524 1.00 76.25 241 SER A N 1
ATOM 1812 C CA . SER A 1 241 ? 14.590 -12.215 -1.571 1.00 76.25 241 SER A CA 1
ATOM 1813 C C . SER A 1 241 ? 16.039 -12.724 -1.446 1.00 76.25 241 SER A C 1
ATOM 1815 O O . SER A 1 241 ? 16.545 -12.930 -0.348 1.00 76.25 241 SER A O 1
ATOM 1817 N N . ASN A 1 242 ? 16.716 -12.952 -2.575 1.00 76.75 242 ASN A N 1
ATOM 1818 C CA . ASN A 1 242 ? 18.125 -13.369 -2.617 1.00 76.75 242 ASN A CA 1
ATOM 1819 C C . ASN A 1 242 ? 19.071 -12.188 -2.906 1.00 76.75 242 ASN A C 1
ATOM 1821 O O . ASN A 1 242 ? 18.650 -11.150 -3.433 1.00 76.75 242 ASN A O 1
ATOM 1825 N N . ALA A 1 243 ? 20.363 -12.334 -2.586 1.00 74.31 243 ALA A N 1
ATOM 1826 C CA . ALA A 1 243 ? 21.343 -11.258 -2.758 1.00 74.31 243 ALA A CA 1
ATOM 1827 C C . ALA A 1 243 ? 21.464 -10.759 -4.210 1.00 74.31 243 ALA A C 1
ATOM 1829 O O . ALA A 1 243 ? 21.591 -9.553 -4.435 1.00 74.31 243 ALA A O 1
ATOM 1830 N N . GLY A 1 244 ? 21.352 -11.652 -5.201 1.00 79.69 244 GLY A N 1
ATOM 1831 C CA . GLY A 1 244 ? 21.355 -11.280 -6.620 1.00 79.69 244 GLY A CA 1
ATOM 1832 C C . GLY A 1 244 ? 20.199 -10.342 -6.980 1.00 79.69 244 GLY A C 1
ATOM 1833 O O . GLY A 1 244 ? 20.409 -9.292 -7.593 1.00 79.69 244 GLY A O 1
ATOM 1834 N N . SER A 1 245 ? 18.988 -10.662 -6.519 1.00 84.38 245 SER A N 1
ATOM 1835 C CA . SER A 1 245 ? 17.805 -9.834 -6.758 1.00 84.38 245 SER A CA 1
ATOM 1836 C C . SER A 1 245 ? 17.884 -8.495 -6.044 1.00 84.38 245 SER A C 1
ATOM 1838 O O . SER A 1 245 ? 17.583 -7.464 -6.642 1.00 84.38 245 SER A O 1
ATOM 1840 N N . ARG A 1 246 ? 18.359 -8.474 -4.796 1.00 84.88 246 ARG A N 1
ATOM 1841 C CA . ARG A 1 246 ? 18.585 -7.227 -4.051 1.00 84.88 246 ARG A CA 1
ATOM 1842 C C . ARG A 1 246 ? 19.621 -6.345 -4.732 1.00 84.88 246 ARG A C 1
ATOM 1844 O O . ARG A 1 246 ? 19.368 -5.162 -4.928 1.00 84.88 246 ARG A O 1
ATOM 1851 N N . SER A 1 247 ? 20.751 -6.912 -5.151 1.00 84.69 247 SER A N 1
ATOM 1852 C CA . SER A 1 247 ? 21.799 -6.186 -5.878 1.00 84.69 247 SER A CA 1
ATOM 1853 C C . SER A 1 247 ? 21.250 -5.553 -7.161 1.00 84.69 247 SER A C 1
ATOM 1855 O O . SER A 1 247 ? 21.438 -4.358 -7.412 1.00 84.69 247 SER A O 1
ATOM 1857 N N . ARG A 1 248 ? 20.477 -6.318 -7.942 1.00 89.12 248 ARG A N 1
ATOM 1858 C CA . ARG A 1 248 ? 19.881 -5.824 -9.186 1.00 89.12 248 ARG A CA 1
ATOM 1859 C C . ARG A 1 248 ? 18.805 -4.766 -8.945 1.00 89.12 248 ARG A C 1
ATOM 1861 O O . ARG A 1 248 ? 18.843 -3.722 -9.592 1.00 89.12 248 ARG A O 1
ATOM 1868 N N . VAL A 1 249 ? 17.882 -4.991 -8.010 1.00 93.06 249 VAL A N 1
ATOM 1869 C CA . VAL A 1 249 ? 16.856 -4.001 -7.632 1.00 93.06 249 VAL A CA 1
ATOM 1870 C C . VAL A 1 249 ? 17.505 -2.729 -7.101 1.00 93.06 249 VAL A C 1
ATOM 1872 O O . VAL A 1 249 ? 17.093 -1.640 -7.491 1.00 93.06 249 VAL A O 1
ATOM 1875 N N . LYS A 1 250 ? 18.553 -2.848 -6.278 1.00 92.19 250 LYS A N 1
ATOM 1876 C CA . LYS A 1 250 ? 19.324 -1.708 -5.776 1.00 92.19 250 LYS A CA 1
ATOM 1877 C C . LYS A 1 250 ? 19.898 -0.896 -6.931 1.00 92.19 250 LYS A C 1
ATOM 1879 O O . LYS A 1 250 ? 19.659 0.300 -6.983 1.00 92.19 250 LYS A O 1
ATOM 1884 N N . MET A 1 251 ? 20.580 -1.540 -7.880 1.00 91.88 251 MET A N 1
ATOM 1885 C CA . MET A 1 251 ? 21.128 -0.874 -9.067 1.00 91.88 251 MET A CA 1
ATOM 1886 C C . MET A 1 251 ? 20.042 -0.121 -9.854 1.00 91.88 251 MET A C 1
ATOM 1888 O O . MET A 1 251 ? 20.220 1.049 -10.193 1.00 91.88 251 MET A O 1
ATOM 1892 N N . LEU A 1 252 ? 18.910 -0.777 -10.129 1.00 94.69 252 LEU A N 1
ATOM 1893 C CA . LEU A 1 252 ? 17.817 -0.188 -10.907 1.00 94.69 252 LEU A CA 1
ATOM 1894 C C . LEU A 1 252 ? 17.181 1.003 -10.175 1.00 94.69 252 LEU A C 1
ATOM 1896 O O . LEU A 1 252 ? 16.961 2.053 -10.786 1.00 94.69 252 LEU A O 1
ATOM 1900 N N . LEU A 1 253 ? 16.902 0.855 -8.876 1.00 94.69 253 LEU A N 1
ATOM 1901 C CA . LEU A 1 253 ? 16.280 1.888 -8.049 1.00 94.69 253 LEU A CA 1
ATOM 1902 C C . LEU A 1 253 ? 17.232 3.035 -7.710 1.00 94.69 253 LEU A C 1
ATOM 1904 O O . LEU A 1 253 ? 16.776 4.173 -7.685 1.00 94.69 253 LEU A O 1
ATOM 1908 N N . ASP A 1 254 ? 18.526 2.780 -7.505 1.00 92.25 254 ASP A N 1
ATOM 1909 C CA . ASP A 1 254 ? 19.530 3.832 -7.307 1.00 92.25 254 ASP A CA 1
ATOM 1910 C C . ASP A 1 254 ? 19.528 4.804 -8.476 1.00 92.25 254 ASP A C 1
ATOM 1912 O O . ASP A 1 254 ? 19.578 6.017 -8.274 1.00 92.25 254 ASP A O 1
ATOM 1916 N N . ARG A 1 255 ? 19.377 4.272 -9.689 1.00 91.00 255 ARG A N 1
ATOM 1917 C CA . ARG A 1 255 ? 19.267 5.081 -10.893 1.00 91.00 255 ARG A CA 1
ATOM 1918 C C . ARG A 1 255 ? 17.930 5.813 -10.991 1.00 91.00 255 ARG A C 1
ATOM 1920 O O . ARG A 1 255 ? 17.910 7.019 -11.194 1.00 91.00 255 ARG A O 1
ATOM 1927 N N . VAL A 1 256 ? 16.810 5.105 -10.816 1.00 93.38 256 VAL A N 1
ATOM 1928 C CA . VAL A 1 256 ? 15.458 5.697 -10.909 1.00 93.38 256 VAL A CA 1
ATOM 1929 C C . VAL A 1 256 ? 15.243 6.802 -9.875 1.00 93.38 256 VAL A C 1
ATOM 1931 O O . VAL A 1 256 ? 14.590 7.804 -10.155 1.00 93.38 256 VAL A O 1
ATOM 1934 N N . LEU A 1 257 ? 15.756 6.618 -8.663 1.00 91.06 257 LEU A N 1
ATOM 1935 C CA . LEU A 1 257 ? 15.541 7.535 -7.548 1.00 91.06 257 LEU A CA 1
ATOM 1936 C C . LEU A 1 257 ? 16.673 8.558 -7.391 1.00 91.06 257 LEU A C 1
ATOM 1938 O O . LEU A 1 257 ? 16.542 9.452 -6.544 1.00 91.06 257 LEU A O 1
ATOM 1942 N N . GLN A 1 258 ? 17.719 8.452 -8.225 1.00 88.62 258 GLN A N 1
ATOM 1943 C CA . GLN A 1 258 ? 18.945 9.252 -8.188 1.00 88.62 258 GLN A CA 1
ATOM 1944 C C . GLN A 1 258 ? 19.574 9.244 -6.792 1.00 88.62 258 GLN A C 1
ATOM 1946 O O . GLN A 1 258 ? 19.787 10.282 -6.158 1.00 88.62 258 GLN A O 1
ATOM 1951 N N . ASN A 1 259 ? 19.766 8.048 -6.236 1.00 86.62 259 ASN A N 1
ATOM 1952 C CA . ASN A 1 259 ? 20.184 7.895 -4.846 1.00 86.62 259 ASN A CA 1
ATOM 1953 C C . ASN A 1 259 ? 21.607 8.410 -4.606 1.00 86.62 259 ASN A C 1
ATOM 1955 O O . ASN A 1 259 ? 21.858 8.986 -3.550 1.00 86.62 259 ASN A O 1
ATOM 1959 N N . ASN A 1 260 ? 22.505 8.285 -5.588 1.00 84.38 260 ASN A N 1
ATOM 1960 C CA . ASN A 1 260 ? 23.874 8.799 -5.490 1.00 84.38 260 ASN A CA 1
ATOM 1961 C C . ASN A 1 260 ? 23.896 10.331 -5.419 1.00 84.38 260 ASN A C 1
ATOM 1963 O O . ASN A 1 260 ? 24.623 10.912 -4.619 1.00 84.38 260 ASN A O 1
ATOM 1967 N N . GLU A 1 261 ? 23.059 10.989 -6.216 1.00 83.25 261 GLU A N 1
ATOM 1968 C CA . GLU A 1 261 ? 22.941 12.445 -6.278 1.00 83.25 261 GLU A CA 1
ATOM 1969 C C . GLU A 1 261 ? 22.199 13.005 -5.061 1.00 83.25 261 GLU A C 1
ATOM 1971 O O . GLU A 1 261 ? 22.438 14.134 -4.628 1.00 83.25 261 GLU A O 1
ATOM 1976 N N . THR A 1 262 ? 21.270 12.223 -4.512 1.00 79.06 262 THR A N 1
ATOM 1977 C CA . THR A 1 262 ? 20.376 12.667 -3.435 1.00 79.06 262 THR A CA 1
ATOM 1978 C C . THR A 1 262 ? 20.806 12.191 -2.053 1.00 79.06 262 THR A C 1
ATOM 1980 O O . THR A 1 262 ? 20.212 12.616 -1.066 1.00 79.06 262 THR A O 1
ATOM 1983 N N . GLY A 1 263 ? 21.831 11.339 -1.965 1.00 82.00 263 GLY A N 1
ATOM 1984 C CA . GLY A 1 263 ? 22.311 10.749 -0.713 1.00 82.00 263 GLY A CA 1
ATOM 1985 C C . GLY A 1 263 ? 21.337 9.752 -0.077 1.00 82.00 263 GLY A C 1
ATOM 1986 O O . GLY A 1 263 ? 21.480 9.425 1.101 1.00 82.00 263 GLY A O 1
ATOM 1987 N N . LYS A 1 264 ? 20.335 9.282 -0.828 1.00 83.38 264 LYS A N 1
ATOM 1988 C CA . LYS A 1 264 ? 19.341 8.328 -0.331 1.00 83.38 264 LYS A CA 1
ATOM 1989 C C . LYS A 1 264 ? 19.956 6.954 -0.111 1.00 83.38 264 LYS A C 1
ATOM 1991 O O . LYS A 1 264 ? 20.758 6.480 -0.913 1.00 83.38 264 LYS A O 1
ATOM 1996 N N . LYS A 1 265 ? 19.497 6.275 0.936 1.00 87.38 265 LYS A N 1
ATOM 1997 C CA . LYS A 1 265 ? 19.874 4.891 1.229 1.00 87.38 265 LYS A CA 1
ATOM 1998 C C . LYS A 1 265 ? 18.706 3.953 0.955 1.00 87.38 265 LYS A C 1
ATOM 2000 O O . LYS A 1 265 ? 17.597 4.188 1.434 1.00 87.38 265 LYS A O 1
ATOM 2005 N N . LEU A 1 266 ? 18.965 2.899 0.184 1.00 88.94 266 LEU A N 1
ATOM 2006 C CA . LEU A 1 266 ? 18.051 1.767 0.051 1.00 88.94 266 LEU A CA 1
ATOM 2007 C C . LEU A 1 266 ? 18.424 0.708 1.071 1.00 88.94 266 LEU A C 1
ATOM 2009 O O . LEU A 1 266 ? 19.587 0.319 1.171 1.00 88.94 266 LEU A O 1
ATOM 2013 N N . GLU A 1 267 ? 17.417 0.219 1.768 1.00 88.38 267 GLU A N 1
ATOM 2014 C CA . GLU A 1 267 ? 17.550 -0.824 2.764 1.00 88.38 267 GLU A CA 1
ATOM 2015 C C . GLU A 1 267 ? 16.530 -1.919 2.494 1.00 88.38 267 GLU A C 1
ATOM 2017 O O . GLU A 1 267 ? 15.343 -1.651 2.317 1.00 88.38 267 GLU A O 1
ATOM 2022 N N . PHE A 1 268 ? 16.992 -3.162 2.431 1.00 87.44 268 PHE A N 1
ATOM 2023 C CA . PHE A 1 268 ? 16.112 -4.285 2.143 1.00 87.44 268 PHE A CA 1
ATOM 2024 C C . PHE A 1 268 ? 15.433 -4.792 3.411 1.00 87.44 268 PHE A C 1
ATOM 2026 O O . PHE A 1 268 ? 16.007 -4.727 4.494 1.00 87.44 268 PHE A O 1
ATOM 2033 N N . LEU A 1 269 ? 14.206 -5.281 3.253 1.00 86.75 269 LEU A N 1
ATOM 2034 C CA . LEU A 1 269 ? 13.390 -5.860 4.316 1.00 86.75 269 LEU A CA 1
ATOM 2035 C C . LEU A 1 269 ? 13.353 -7.389 4.232 1.00 86.75 269 LEU A C 1
ATOM 2037 O O . LEU A 1 269 ? 13.507 -7.958 3.148 1.00 86.75 269 LEU A O 1
ATOM 2041 N N . GLY A 1 270 ? 13.034 -8.021 5.362 1.00 78.88 270 GLY A N 1
ATOM 2042 C CA . GLY A 1 270 ? 12.746 -9.451 5.469 1.00 78.88 270 GLY A CA 1
ATOM 2043 C C . GLY A 1 270 ? 13.918 -10.279 5.978 1.00 78.88 270 GLY A C 1
ATOM 2044 O O . GLY A 1 270 ? 15.013 -9.780 6.216 1.00 78.88 270 GLY A O 1
ATOM 2045 N N . LEU A 1 271 ? 13.694 -11.583 6.121 1.00 67.88 271 LEU A N 1
ATOM 2046 C CA . LEU A 1 271 ? 14.748 -12.509 6.531 1.00 67.88 271 LEU A CA 1
ATOM 2047 C C . LEU A 1 271 ? 15.928 -12.426 5.549 1.00 67.88 271 LEU A C 1
ATOM 2049 O O . LEU A 1 271 ? 15.721 -12.264 4.344 1.00 67.88 271 LEU A O 1
ATOM 2053 N N . SER A 1 272 ? 17.154 -12.523 6.063 1.00 69.25 272 SER A N 1
ATOM 2054 C CA . SER A 1 272 ? 18.425 -12.161 5.408 1.00 69.25 272 SER A CA 1
ATOM 2055 C C . SER A 1 272 ? 18.763 -10.687 5.221 1.00 69.25 272 SER A C 1
ATOM 2057 O O . SER A 1 272 ? 19.895 -10.394 4.860 1.00 69.25 272 SER A O 1
ATOM 2059 N N . SER A 1 273 ? 17.886 -9.728 5.533 1.00 70.19 273 SER A N 1
ATOM 2060 C CA . SER A 1 273 ? 18.316 -8.324 5.612 1.00 70.19 273 SER A CA 1
ATOM 2061 C C . SER A 1 273 ? 19.250 -8.048 6.804 1.00 70.19 273 SER A C 1
ATOM 2063 O O . SER A 1 273 ? 19.603 -8.940 7.572 1.00 70.19 273 SER A O 1
ATOM 2065 N N . ASN A 1 274 ? 19.618 -6.780 6.997 1.00 71.75 274 ASN A N 1
ATOM 2066 C CA . ASN A 1 274 ? 20.280 -6.331 8.219 1.00 71.75 274 ASN A CA 1
ATOM 2067 C C . ASN A 1 274 ? 19.445 -6.719 9.461 1.00 71.75 274 ASN A C 1
ATOM 2069 O O . ASN A 1 274 ? 18.213 -6.617 9.421 1.00 71.75 274 ASN A O 1
ATOM 2073 N N . GLU A 1 275 ? 20.102 -7.131 10.549 1.00 69.88 275 GLU A N 1
ATOM 2074 C CA . GLU A 1 275 ? 19.446 -7.517 11.811 1.00 69.88 275 GLU A CA 1
ATOM 2075 C C . GLU A 1 275 ? 18.519 -6.416 12.346 1.00 69.88 275 GLU A C 1
ATOM 2077 O O . GLU A 1 275 ? 17.387 -6.677 12.750 1.00 69.88 275 GLU A O 1
ATOM 2082 N N . MET A 1 276 ? 18.931 -5.149 12.232 1.00 71.56 276 MET A N 1
ATOM 2083 C CA . MET A 1 276 ? 18.141 -3.982 12.652 1.00 71.56 276 MET A CA 1
ATOM 2084 C C . MET A 1 276 ? 16.859 -3.774 11.831 1.00 71.56 276 MET A C 1
ATOM 2086 O O . MET A 1 276 ? 15.996 -2.973 12.204 1.00 71.56 276 MET A O 1
ATOM 2090 N N . LEU A 1 277 ? 16.744 -4.465 10.697 1.00 68.38 277 LEU A N 1
ATOM 2091 C CA . LEU A 1 277 ? 15.614 -4.424 9.771 1.00 68.38 277 LEU A CA 1
ATOM 2092 C C . LEU A 1 277 ? 14.824 -5.734 9.756 1.00 68.38 277 LEU A C 1
ATOM 2094 O O . LEU A 1 277 ? 13.963 -5.913 8.893 1.00 68.38 277 LEU A O 1
ATOM 2098 N N . GLY A 1 278 ? 15.098 -6.621 10.718 1.00 64.38 278 GLY A N 1
ATOM 2099 C CA . GLY A 1 278 ? 14.378 -7.875 10.878 1.00 64.38 278 GLY A CA 1
ATOM 2100 C C . GLY A 1 278 ? 14.946 -9.044 10.073 1.00 64.38 278 GLY A C 1
ATOM 2101 O O . GLY A 1 278 ? 14.262 -10.051 9.894 1.00 64.38 278 GLY A O 1
ATOM 2102 N N . GLY A 1 279 ? 16.174 -8.909 9.573 1.00 67.62 279 GLY A N 1
ATOM 2103 C CA . GLY A 1 279 ? 16.894 -9.998 8.924 1.00 67.62 279 GLY A CA 1
ATOM 2104 C C . GLY A 1 279 ? 17.857 -10.718 9.864 1.00 67.62 279 GLY A C 1
ATOM 2105 O O . GLY A 1 279 ? 17.890 -10.452 11.060 1.00 67.62 279 GLY A O 1
ATOM 2106 N N . ASP A 1 280 ? 18.631 -11.648 9.315 1.00 64.75 280 ASP A N 1
ATOM 2107 C CA . ASP A 1 280 ? 19.622 -12.447 10.050 1.00 64.75 280 ASP A CA 1
ATOM 2108 C C . ASP A 1 280 ? 21.071 -12.046 9.714 1.00 64.75 280 ASP A C 1
ATOM 2110 O O . ASP A 1 280 ? 22.004 -12.752 10.076 1.00 64.75 280 ASP A O 1
ATOM 2114 N N . GLY A 1 281 ? 21.261 -10.947 8.970 1.00 68.75 281 GLY A N 1
ATOM 2115 C CA . GLY A 1 281 ? 22.571 -10.449 8.543 1.00 68.75 281 GLY A CA 1
ATOM 2116 C C . GLY A 1 281 ? 23.201 -11.184 7.352 1.00 68.75 281 GLY A C 1
ATOM 2117 O O . GLY A 1 281 ? 24.132 -10.654 6.746 1.00 68.75 281 GLY A O 1
ATOM 2118 N N . THR A 1 282 ? 22.670 -12.338 6.934 1.00 65.00 282 THR A N 1
ATOM 2119 C CA . THR A 1 282 ? 23.322 -13.211 5.934 1.00 65.00 282 THR A CA 1
ATOM 2120 C C . THR A 1 282 ? 23.482 -12.577 4.550 1.00 65.00 282 THR A C 1
ATOM 2122 O O . THR A 1 282 ? 24.371 -12.959 3.792 1.00 65.00 282 THR A O 1
ATOM 2125 N N . CYS A 1 283 ? 22.691 -11.557 4.195 1.00 64.75 283 CYS A N 1
ATOM 2126 C CA . CYS A 1 283 ? 22.858 -10.873 2.910 1.00 64.75 283 CYS A CA 1
ATOM 2127 C C . CYS A 1 283 ? 24.182 -10.122 2.783 1.00 64.75 283 CYS A C 1
ATOM 2129 O O . CYS A 1 283 ? 24.676 -9.993 1.663 1.00 64.75 283 CYS A O 1
ATOM 2131 N N . GLU A 1 284 ? 24.731 -9.578 3.873 1.00 63.12 284 GLU A N 1
ATOM 2132 C CA . GLU A 1 284 ? 26.017 -8.873 3.808 1.00 63.12 284 GLU A CA 1
ATOM 2133 C C . GLU A 1 284 ? 27.148 -9.860 3.495 1.00 63.12 284 GLU A C 1
ATOM 2135 O O . GLU A 1 284 ? 27.978 -9.584 2.625 1.00 63.12 284 GLU A O 1
ATOM 2140 N N . GLU A 1 285 ? 27.093 -11.050 4.096 1.00 60.34 285 GLU A N 1
ATOM 2141 C CA . GLU A 1 285 ? 28.007 -12.163 3.827 1.00 60.34 285 GLU A CA 1
ATOM 2142 C C . GLU A 1 285 ? 27.869 -12.668 2.381 1.00 60.34 285 GLU A C 1
ATOM 2144 O O . GLU A 1 285 ? 28.865 -12.796 1.668 1.00 60.34 285 GLU A O 1
ATOM 2149 N N . GLU A 1 286 ? 26.642 -12.875 1.885 1.00 60.69 286 GLU A N 1
ATOM 2150 C CA . GLU A 1 286 ? 26.400 -13.283 0.492 1.00 60.69 286 GLU A CA 1
ATOM 2151 C C . GLU A 1 286 ? 26.893 -12.236 -0.521 1.00 60.69 286 GLU A C 1
ATOM 2153 O O . GLU A 1 286 ? 27.481 -12.582 -1.549 1.00 60.69 286 GLU A O 1
ATOM 2158 N N . LEU A 1 287 ? 26.679 -10.946 -0.240 1.00 60.34 287 LEU A N 1
ATOM 2159 C CA . LEU A 1 287 ? 27.185 -9.842 -1.061 1.00 60.34 287 LEU A CA 1
ATOM 2160 C C . LEU A 1 287 ? 28.710 -9.794 -1.068 1.00 60.34 287 LEU A C 1
ATOM 2162 O O . LEU A 1 287 ? 29.292 -9.509 -2.114 1.00 60.34 287 LEU A O 1
ATOM 2166 N N . GLN A 1 288 ? 29.354 -10.054 0.069 1.00 62.72 288 GLN A N 1
ATOM 2167 C CA . GLN A 1 288 ? 30.806 -10.132 0.154 1.00 62.72 288 GLN A CA 1
ATOM 2168 C C . GLN A 1 288 ? 31.338 -11.311 -0.670 1.00 62.72 288 GLN A C 1
ATOM 2170 O O . GLN A 1 288 ? 32.213 -11.113 -1.509 1.00 62.72 288 GLN A O 1
ATOM 2175 N N . VAL A 1 289 ? 30.725 -12.490 -0.553 1.00 59.88 289 VAL A N 1
ATOM 2176 C CA . VAL A 1 289 ? 31.084 -13.672 -1.352 1.00 59.88 289 VAL A CA 1
ATOM 2177 C C . VAL A 1 289 ? 30.875 -13.437 -2.852 1.00 59.88 289 VAL A C 1
ATOM 2179 O O . VAL A 1 289 ? 31.691 -13.876 -3.658 1.00 59.88 289 VAL A O 1
ATOM 2182 N N . MET A 1 290 ? 29.812 -12.736 -3.264 1.00 55.75 290 MET A N 1
ATOM 2183 C CA . MET A 1 290 ? 29.623 -12.365 -4.675 1.00 55.75 290 MET A CA 1
ATOM 2184 C C . MET A 1 290 ? 30.685 -11.372 -5.155 1.00 55.75 290 MET A C 1
ATOM 2186 O O . MET A 1 290 ? 31.220 -11.544 -6.246 1.00 55.75 290 MET A O 1
ATOM 2190 N N . LYS A 1 291 ? 31.032 -10.364 -4.343 1.00 58.09 291 LYS A N 1
ATOM 2191 C CA . LYS A 1 291 ? 32.111 -9.413 -4.663 1.00 58.09 291 LYS A CA 1
ATOM 2192 C C . LYS A 1 291 ? 33.474 -10.096 -4.774 1.00 58.09 291 LYS A C 1
ATOM 2194 O O . LYS A 1 291 ? 34.295 -9.665 -5.573 1.00 58.09 291 LYS A O 1
ATOM 2199 N N . GLU A 1 292 ? 33.706 -11.141 -3.987 1.00 55.47 292 GLU A N 1
ATOM 2200 C CA . GLU A 1 292 ? 34.930 -11.947 -4.027 1.00 55.47 292 GLU A CA 1
ATOM 2201 C C . GLU A 1 292 ? 34.950 -12.935 -5.208 1.00 55.47 292 GLU A C 1
ATOM 2203 O O . GLU A 1 292 ? 36.026 -13.323 -5.659 1.00 55.47 292 GLU A O 1
ATOM 2208 N N . LYS A 1 293 ? 33.781 -13.325 -5.737 1.00 51.34 293 LYS A N 1
ATOM 2209 C CA . LYS A 1 293 ? 33.656 -14.272 -6.860 1.00 51.34 293 LYS A CA 1
ATOM 2210 C C . LYS A 1 293 ? 33.580 -13.619 -8.239 1.00 51.34 293 LYS A C 1
ATOM 2212 O O . LYS A 1 293 ? 33.996 -14.246 -9.210 1.00 51.34 293 LYS A O 1
ATOM 2217 N N . ASP A 1 294 ? 33.122 -12.377 -8.350 1.00 38.84 294 ASP A N 1
ATOM 2218 C CA . ASP A 1 294 ? 33.074 -11.677 -9.636 1.00 38.84 294 ASP A CA 1
ATOM 2219 C C . ASP A 1 294 ? 34.354 -10.869 -9.908 1.00 38.84 294 ASP A C 1
ATOM 2221 O O . ASP A 1 294 ? 34.426 -9.669 -9.653 1.00 38.84 294 ASP A O 1
ATOM 2225 N N . TYR A 1 295 ? 35.340 -11.553 -10.506 1.00 37.56 295 TYR A N 1
ATOM 2226 C CA . TYR A 1 295 ? 36.195 -11.003 -11.577 1.00 37.56 295 TYR A CA 1
ATOM 2227 C C . TYR A 1 295 ? 36.614 -12.026 -12.651 1.00 37.56 295 TYR A C 1
ATOM 2229 O O . TYR A 1 295 ? 37.201 -11.628 -13.657 1.00 37.56 295 TYR A O 1
ATOM 2237 N N . THR A 1 296 ? 36.278 -13.315 -12.538 1.00 35.75 296 THR A N 1
ATOM 2238 C CA . THR A 1 296 ? 36.591 -14.297 -13.586 1.00 35.75 296 THR A CA 1
ATOM 2239 C C . THR A 1 296 ? 35.552 -15.421 -13.651 1.00 35.75 296 THR A C 1
ATOM 2241 O O . THR A 1 296 ? 35.185 -16.020 -12.649 1.00 35.75 296 THR A O 1
ATOM 2244 N N . THR A 1 297 ? 35.150 -15.759 -14.879 1.00 34.41 297 THR A N 1
ATOM 2245 C CA . THR A 1 297 ? 34.364 -16.928 -15.336 1.00 34.41 297 THR A CA 1
ATOM 2246 C C . THR A 1 297 ? 32.829 -16.930 -15.239 1.00 34.41 297 THR A C 1
ATOM 2248 O O . THR A 1 297 ? 32.203 -16.933 -14.187 1.00 34.41 297 THR A O 1
ATOM 2251 N N . ALA A 1 298 ? 32.233 -17.037 -16.431 1.00 36.28 298 ALA A N 1
ATOM 2252 C CA . ALA A 1 298 ? 30.821 -17.233 -16.703 1.00 36.28 298 ALA A CA 1
ATOM 2253 C C . ALA A 1 298 ? 30.411 -18.709 -16.534 1.00 36.28 298 ALA A C 1
ATOM 2255 O O . ALA A 1 298 ? 30.729 -19.535 -17.386 1.00 36.28 298 ALA A O 1
ATOM 2256 N N . SER A 1 299 ? 29.657 -19.031 -15.478 1.00 34.22 299 SER A N 1
ATOM 2257 C CA . SER A 1 299 ? 28.746 -20.190 -15.440 1.00 34.22 299 SER A CA 1
ATOM 2258 C C . SER A 1 299 ? 27.744 -20.056 -14.276 1.00 34.22 299 SER A C 1
ATOM 2260 O O . SER A 1 299 ? 28.041 -20.433 -13.143 1.00 34.22 299 SER A O 1
ATOM 2262 N N . SER A 1 300 ? 26.547 -19.509 -14.523 1.00 44.25 300 SER A N 1
ATOM 2263 C CA . SER A 1 300 ? 25.580 -19.121 -13.476 1.00 44.25 300 SER A CA 1
ATOM 2264 C C . SER A 1 300 ? 24.235 -19.864 -13.546 1.00 44.25 300 SER A C 1
ATOM 2266 O O . SER A 1 300 ? 23.179 -19.239 -13.567 1.00 44.25 300 SER A O 1
ATOM 2268 N N . ALA A 1 301 ? 24.253 -21.199 -13.555 1.00 35.28 301 ALA A N 1
ATOM 2269 C CA . ALA A 1 301 ? 23.047 -22.007 -13.297 1.00 35.28 301 ALA A CA 1
ATOM 2270 C C . ALA A 1 301 ? 23.147 -22.821 -11.990 1.00 35.28 301 ALA A C 1
ATOM 2272 O O . ALA A 1 301 ? 22.151 -23.049 -11.316 1.00 35.28 301 ALA A O 1
ATOM 2273 N N . VAL A 1 302 ? 24.362 -23.183 -11.563 1.00 35.22 302 VAL A N 1
ATOM 2274 C CA . VAL A 1 302 ? 24.602 -23.979 -10.340 1.00 35.22 302 VAL A CA 1
ATOM 2275 C C . VAL A 1 302 ? 24.692 -23.101 -9.077 1.00 35.22 302 VAL A C 1
ATOM 2277 O O . VAL A 1 302 ? 24.450 -23.563 -7.964 1.00 35.22 302 VAL A O 1
ATOM 2280 N N . ALA A 1 303 ? 24.965 -21.800 -9.229 1.00 38.59 303 ALA A N 1
ATOM 2281 C CA . ALA A 1 303 ? 25.112 -20.867 -8.107 1.00 38.59 303 ALA A CA 1
ATOM 2282 C C . ALA A 1 303 ? 23.787 -20.564 -7.375 1.00 38.59 303 ALA A C 1
ATOM 2284 O O . ALA A 1 303 ? 23.789 -20.404 -6.156 1.00 38.59 303 ALA A O 1
ATOM 2285 N N . ALA A 1 304 ? 22.652 -20.561 -8.086 1.00 35.03 304 ALA A N 1
ATOM 2286 C CA . ALA A 1 304 ? 21.333 -20.336 -7.488 1.00 35.03 304 ALA A CA 1
ATOM 2287 C C . ALA A 1 304 ? 20.886 -21.504 -6.583 1.00 35.03 304 ALA A C 1
ATOM 2289 O O . ALA A 1 304 ? 20.267 -21.279 -5.546 1.00 35.03 304 ALA A O 1
ATOM 2290 N N . ALA A 1 305 ? 21.269 -22.742 -6.920 1.00 33.06 305 ALA A N 1
ATOM 2291 C CA . ALA A 1 305 ? 20.971 -23.925 -6.109 1.00 33.06 305 ALA A CA 1
ATOM 2292 C C . ALA A 1 305 ? 21.813 -23.994 -4.818 1.00 33.06 305 ALA A C 1
ATOM 2294 O O . ALA A 1 305 ? 21.330 -24.460 -3.788 1.00 33.06 305 ALA A O 1
ATOM 2295 N N . ASN A 1 306 ? 23.049 -23.478 -4.842 1.00 35.28 306 ASN A N 1
ATOM 2296 C CA . ASN A 1 306 ? 23.937 -23.475 -3.673 1.00 35.28 306 ASN A CA 1
ATOM 2297 C C . ASN A 1 306 ? 23.620 -22.359 -2.659 1.00 35.28 306 ASN A C 1
ATOM 2299 O O . ASN A 1 306 ? 23.826 -22.564 -1.464 1.00 35.28 306 ASN A O 1
ATOM 2303 N N . ALA A 1 307 ? 23.057 -21.222 -3.088 1.00 39.06 307 ALA A N 1
ATOM 2304 C CA . ALA A 1 307 ? 22.594 -20.164 -2.177 1.00 39.06 307 ALA A CA 1
ATOM 2305 C C . ALA A 1 307 ? 21.430 -20.635 -1.277 1.00 39.06 307 ALA A C 1
ATOM 2307 O O . ALA A 1 307 ? 21.380 -20.320 -0.089 1.00 39.06 307 ALA A O 1
ATOM 2308 N N . TYR A 1 308 ? 20.557 -21.505 -1.797 1.00 36.56 308 TYR A N 1
ATOM 2309 C CA . TYR A 1 308 ? 19.485 -22.137 -1.017 1.00 36.56 308 TYR A CA 1
ATOM 2310 C C . TYR A 1 308 ? 20.028 -23.039 0.115 1.00 36.56 308 TYR A C 1
ATOM 2312 O O . TYR A 1 308 ? 19.409 -23.181 1.171 1.00 36.56 308 TYR A O 1
ATOM 2320 N N . GLY A 1 309 ? 21.220 -23.622 -0.074 1.00 35.88 309 GLY A N 1
ATOM 2321 C CA . GLY A 1 309 ? 21.922 -24.401 0.951 1.00 35.88 309 GLY A CA 1
ATOM 2322 C C . GLY A 1 309 ? 22.525 -23.547 2.072 1.00 35.88 309 GLY A C 1
ATOM 2323 O O . GLY A 1 309 ? 22.572 -24.003 3.217 1.00 35.88 309 GLY A O 1
ATOM 2324 N N . GLY A 1 310 ? 22.920 -22.306 1.767 1.00 38.88 310 GLY A N 1
ATOM 2325 C CA . GLY A 1 310 ? 23.469 -21.345 2.728 1.00 38.88 310 GLY A CA 1
ATOM 2326 C C . GLY A 1 310 ? 22.432 -20.904 3.759 1.00 38.88 310 GLY A C 1
ATOM 2327 O O . GLY A 1 310 ? 22.628 -21.122 4.952 1.00 38.88 310 GLY A O 1
ATOM 2328 N N . ALA A 1 311 ? 21.275 -20.411 3.306 1.00 39.22 311 ALA A N 1
ATOM 2329 C CA . ALA A 1 311 ? 20.189 -19.971 4.189 1.00 39.22 311 ALA A CA 1
ATOM 2330 C C . ALA A 1 311 ? 19.621 -21.116 5.051 1.00 39.22 311 ALA A C 1
ATOM 2332 O O . ALA A 1 311 ? 19.330 -20.941 6.233 1.00 39.22 311 ALA A O 1
ATOM 2333 N N . LYS A 1 312 ? 19.517 -22.329 4.490 1.00 39.41 312 LYS A N 1
ATOM 2334 C CA . LYS A 1 312 ? 19.101 -23.519 5.245 1.00 39.41 312 LYS A CA 1
ATOM 2335 C C . LYS A 1 312 ? 20.119 -23.902 6.325 1.00 39.41 312 LYS A C 1
ATOM 2337 O O . LYS A 1 312 ? 19.726 -24.281 7.425 1.00 39.41 312 LYS A O 1
ATOM 2342 N N . SER A 1 313 ? 21.412 -23.784 6.030 1.00 39.25 313 SER A N 1
ATOM 2343 C CA . SER A 1 313 ? 22.483 -24.036 7.003 1.00 39.25 313 SER A CA 1
ATOM 2344 C C . SER A 1 313 ? 22.526 -22.955 8.087 1.00 39.25 313 SER A C 1
ATOM 2346 O O . SER A 1 313 ? 22.653 -23.292 9.260 1.00 39.25 313 SER A O 1
ATOM 2348 N N . ALA A 1 314 ? 22.315 -21.684 7.727 1.00 42.75 314 ALA A N 1
ATOM 2349 C CA . ALA A 1 314 ? 22.217 -20.568 8.668 1.00 42.75 314 ALA A CA 1
ATOM 2350 C C . ALA A 1 314 ? 21.017 -20.713 9.619 1.00 42.75 314 ALA A C 1
ATOM 2352 O O . ALA A 1 314 ? 21.179 -20.552 10.825 1.00 42.75 314 ALA A O 1
ATOM 2353 N N . MET A 1 315 ? 19.845 -21.137 9.122 1.00 44.50 315 MET A N 1
ATOM 2354 C CA . MET A 1 315 ? 18.682 -21.450 9.969 1.00 44.50 315 MET A CA 1
ATOM 2355 C C . MET A 1 315 ? 18.968 -22.579 10.968 1.00 44.50 315 MET A C 1
ATOM 2357 O O . MET A 1 315 ? 18.561 -22.501 12.128 1.00 44.50 315 MET A O 1
ATOM 2361 N N . ILE A 1 316 ? 19.676 -23.631 10.539 1.00 44.25 316 ILE A N 1
ATOM 2362 C CA . ILE A 1 316 ? 20.060 -24.749 11.416 1.00 44.25 316 ILE A CA 1
ATOM 2363 C C . ILE A 1 316 ? 21.055 -24.274 12.484 1.00 44.25 316 ILE A C 1
ATOM 2365 O O . ILE A 1 316 ? 20.897 -24.619 13.656 1.00 44.25 316 ILE A O 1
ATOM 2369 N N . ILE A 1 317 ? 22.037 -23.454 12.103 1.00 42.28 317 ILE A N 1
ATOM 2370 C CA . ILE A 1 317 ? 23.034 -22.889 13.019 1.00 42.28 317 ILE A CA 1
ATOM 2371 C C . ILE A 1 317 ? 22.364 -21.946 14.026 1.00 42.28 317 ILE A C 1
ATOM 2373 O O . ILE A 1 317 ? 22.540 -22.126 15.225 1.00 42.28 317 ILE A O 1
ATOM 2377 N N . ALA A 1 318 ? 21.523 -21.009 13.586 1.00 42.47 318 ALA A N 1
ATOM 2378 C CA . ALA A 1 318 ? 20.821 -20.075 14.467 1.00 42.47 318 ALA A CA 1
ATOM 2379 C C . ALA A 1 318 ? 19.898 -20.790 15.470 1.00 42.47 318 ALA A C 1
ATOM 2381 O O . ALA A 1 318 ? 19.884 -20.454 16.658 1.00 42.47 318 ALA A O 1
ATOM 2382 N N . ALA A 1 319 ? 19.190 -21.838 15.032 1.00 43.66 319 ALA A N 1
ATOM 2383 C CA . ALA A 1 319 ? 18.375 -22.673 15.913 1.00 43.66 319 ALA A CA 1
ATOM 2384 C C . ALA A 1 319 ? 19.220 -23.410 16.972 1.00 43.66 319 ALA A C 1
ATOM 2386 O O . ALA A 1 319 ? 18.802 -23.532 18.129 1.00 43.66 319 ALA A O 1
ATOM 2387 N N . GLN A 1 320 ? 20.420 -23.875 16.609 1.00 41.53 320 GLN A N 1
ATOM 2388 C CA . GLN A 1 320 ? 21.361 -24.504 17.540 1.00 41.53 320 GLN A CA 1
ATOM 2389 C C . GLN A 1 320 ? 21.957 -23.491 18.527 1.00 41.53 320 GLN A C 1
ATOM 2391 O O . GLN A 1 320 ? 21.978 -23.763 19.729 1.00 41.53 320 GLN A O 1
ATOM 2396 N N . THR A 1 321 ? 22.357 -22.307 18.061 1.00 42.22 321 THR A N 1
ATOM 2397 C CA . THR A 1 321 ? 22.910 -21.234 18.900 1.00 42.22 321 THR A CA 1
ATOM 2398 C C . THR A 1 321 ? 21.876 -20.728 19.906 1.00 42.22 321 THR A C 1
ATOM 2400 O O . THR A 1 321 ? 22.180 -20.571 21.086 1.00 42.22 321 THR A O 1
ATOM 2403 N N . HIS A 1 322 ? 20.614 -20.565 19.498 1.00 44.00 322 HIS A N 1
ATOM 2404 C CA . HIS A 1 322 ? 19.542 -20.154 20.408 1.00 44.00 322 HIS A CA 1
ATOM 2405 C C . HIS A 1 322 ? 19.238 -21.223 21.474 1.00 44.00 322 HIS A C 1
ATOM 2407 O O . HIS A 1 322 ? 19.005 -20.893 22.638 1.00 44.00 322 HIS A O 1
ATOM 2413 N N . LYS A 1 323 ? 19.309 -22.516 21.115 1.00 42.66 323 LYS A N 1
ATOM 2414 C CA . LYS A 1 323 ? 19.200 -23.631 22.073 1.00 42.66 323 LYS A CA 1
ATOM 2415 C C . LYS A 1 323 ? 20.354 -23.623 23.082 1.00 42.66 323 LYS A C 1
ATOM 2417 O O . LYS A 1 323 ? 20.121 -23.831 24.268 1.00 42.66 323 LYS A O 1
ATOM 2422 N N . GLN A 1 324 ? 21.577 -23.335 22.636 1.00 41.72 324 GLN A N 1
ATOM 2423 C CA . GLN A 1 324 ? 22.740 -23.206 23.519 1.00 41.72 324 GLN A CA 1
ATOM 2424 C C . GLN A 1 324 ? 22.620 -22.000 24.462 1.00 41.72 324 GLN A C 1
ATOM 2426 O O . GLN A 1 324 ? 22.881 -22.139 25.653 1.00 41.72 324 GLN A O 1
ATOM 2431 N N . ILE A 1 325 ? 22.151 -20.848 23.969 1.00 42.25 325 ILE A N 1
ATOM 2432 C CA . ILE A 1 325 ? 21.928 -19.642 24.785 1.00 42.25 325 ILE A CA 1
ATOM 2433 C C . ILE A 1 325 ? 20.818 -19.867 25.821 1.00 42.25 325 ILE A C 1
ATOM 2435 O O . ILE A 1 325 ? 20.954 -19.436 26.966 1.00 42.25 325 ILE A O 1
ATOM 2439 N N . LYS A 1 326 ? 19.736 -20.568 25.455 1.00 40.12 326 LYS A N 1
ATOM 2440 C CA . LYS A 1 326 ? 18.662 -20.927 26.391 1.00 40.12 326 LYS A CA 1
ATOM 2441 C C . LYS A 1 326 ? 19.170 -21.876 27.484 1.00 40.12 326 LYS A C 1
ATOM 2443 O O . LYS A 1 326 ? 18.973 -21.595 28.661 1.00 40.12 326 LYS A O 1
ATOM 2448 N N . ASN A 1 327 ? 19.916 -22.915 27.109 1.00 43.62 327 ASN A N 1
ATOM 2449 C CA . ASN A 1 327 ? 20.522 -23.847 28.065 1.00 43.62 327 ASN A CA 1
ATOM 2450 C C . ASN A 1 327 ? 21.550 -23.162 28.986 1.00 43.62 327 ASN A C 1
ATOM 2452 O O . ASN A 1 327 ? 21.670 -23.527 30.151 1.00 43.62 327 ASN A O 1
ATOM 2456 N N . ALA A 1 328 ? 22.269 -22.151 28.487 1.00 43.53 328 ALA A N 1
ATOM 2457 C CA . ALA A 1 328 ? 23.194 -21.351 29.287 1.00 43.53 328 ALA A CA 1
ATOM 2458 C C . ALA A 1 328 ? 22.471 -20.410 30.270 1.00 43.53 328 ALA A C 1
ATOM 2460 O O . ALA A 1 328 ? 22.981 -20.156 31.359 1.00 43.53 328 ALA A O 1
ATOM 2461 N N . LYS A 1 329 ? 21.276 -19.916 29.915 1.00 40.88 329 LYS A N 1
ATOM 2462 C CA . LYS A 1 329 ? 20.432 -19.090 30.797 1.00 40.88 329 LYS A CA 1
ATOM 2463 C C . LYS A 1 329 ? 19.697 -19.891 31.875 1.00 40.88 329 LYS A C 1
ATOM 2465 O O . LYS A 1 329 ? 19.373 -19.319 32.908 1.00 40.88 329 LYS A O 1
ATOM 2470 N N . GLU A 1 330 ? 19.448 -21.180 31.652 1.00 42.75 330 GLU A N 1
ATOM 2471 C CA . GLU A 1 330 ? 18.679 -22.039 32.569 1.00 42.75 330 GLU A CA 1
ATOM 2472 C C . GLU A 1 330 ? 19.538 -22.815 33.593 1.00 42.75 330 GLU A C 1
ATOM 2474 O O . GLU A 1 330 ? 18.994 -23.569 34.389 1.00 42.75 330 GLU A O 1
ATOM 2479 N N . GLY A 1 331 ? 20.859 -22.590 33.645 1.00 39.97 331 GLY A N 1
ATOM 2480 C CA . GLY A 1 331 ? 21.698 -22.899 34.815 1.00 39.97 331 GLY A CA 1
ATOM 2481 C C . GLY A 1 331 ? 21.650 -24.345 35.336 1.00 39.97 331 GLY A C 1
ATOM 2482 O O . GLY A 1 331 ? 21.164 -24.589 36.436 1.00 39.97 331 GLY A O 1
ATOM 2483 N N . GLY A 1 332 ? 22.229 -25.298 34.598 1.00 31.62 332 GLY A N 1
ATOM 2484 C CA . GLY A 1 332 ? 22.475 -26.664 35.080 1.00 31.62 332 GLY A CA 1
ATOM 2485 C C . GLY A 1 332 ? 23.957 -26.922 35.360 1.00 31.62 332 GLY A C 1
ATOM 2486 O O . GLY A 1 332 ? 24.750 -27.068 34.434 1.00 31.62 332 GLY A O 1
ATOM 2487 N N . VAL A 1 333 ? 24.333 -26.999 36.638 1.00 34.66 333 VAL A N 1
ATOM 2488 C CA . VAL A 1 333 ? 25.674 -27.394 37.094 1.00 34.66 333 VAL A CA 1
ATOM 2489 C C . VAL A 1 333 ? 25.829 -28.914 36.975 1.00 34.66 333 VAL A C 1
ATOM 2491 O O . VAL A 1 333 ? 25.151 -29.650 37.681 1.00 34.66 333 VAL A O 1
ATOM 2494 N N . SER A 1 334 ? 26.768 -29.398 36.158 1.00 31.55 334 SER A N 1
ATOM 2495 C CA . SER A 1 334 ? 27.663 -30.495 36.565 1.00 31.55 334 SER A CA 1
ATOM 2496 C C . SER A 1 334 ? 28.913 -30.527 35.684 1.00 31.55 334 SER A C 1
ATOM 2498 O O . SER A 1 334 ? 28.862 -30.303 34.476 1.00 31.55 334 SER A O 1
ATOM 2500 N N . ALA A 1 335 ? 30.051 -30.729 36.339 1.00 30.14 335 ALA A N 1
ATOM 2501 C CA . ALA A 1 335 ? 31.383 -30.681 35.767 1.00 30.14 335 ALA A CA 1
ATOM 2502 C C . ALA A 1 335 ? 31.913 -32.077 35.394 1.00 30.14 335 ALA A C 1
ATOM 2504 O O . ALA A 1 335 ? 31.529 -33.083 35.985 1.00 30.14 335 ALA A O 1
ATOM 2505 N N . SER A 1 336 ? 32.923 -32.052 34.516 1.00 27.56 336 SER A N 1
ATOM 2506 C CA . SER A 1 336 ? 33.936 -33.078 34.207 1.00 27.56 336 SER A CA 1
ATOM 2507 C C . SER A 1 336 ? 33.586 -34.170 33.180 1.00 27.56 336 SER A C 1
ATOM 2509 O O . SER A 1 336 ? 32.858 -35.111 33.455 1.00 27.56 336 SER A O 1
ATOM 2511 N N . ALA A 1 337 ? 34.182 -34.077 31.985 1.00 26.36 337 ALA A N 1
ATOM 2512 C CA . ALA A 1 337 ? 35.360 -34.866 31.591 1.00 26.36 337 ALA A CA 1
ATOM 2513 C C . ALA A 1 337 ? 35.749 -34.558 30.131 1.00 26.36 337 ALA A C 1
ATOM 2515 O O . ALA A 1 337 ? 34.911 -34.263 29.285 1.00 26.36 337 ALA A O 1
ATOM 2516 N N . ALA A 1 338 ? 37.052 -34.573 29.874 1.00 26.56 338 ALA A N 1
ATOM 2517 C CA . ALA A 1 338 ? 37.717 -34.038 28.697 1.00 26.56 338 ALA A CA 1
ATOM 2518 C C . ALA A 1 338 ? 37.903 -35.054 27.551 1.00 26.56 338 ALA A C 1
ATOM 2520 O O . ALA A 1 338 ? 37.928 -36.258 27.778 1.00 26.56 338 ALA A O 1
ATOM 2521 N N . ALA A 1 339 ? 38.180 -34.491 26.367 1.00 26.69 339 ALA A N 1
ATOM 2522 C CA . ALA A 1 339 ? 38.937 -35.044 25.237 1.00 26.69 339 ALA A CA 1
ATOM 2523 C C . ALA A 1 339 ? 38.355 -36.237 24.450 1.00 26.69 339 ALA A C 1
ATOM 2525 O O . ALA A 1 339 ? 38.450 -37.382 24.868 1.00 26.69 339 ALA A O 1
ATOM 2526 N N . ALA A 1 340 ? 37.932 -35.969 23.209 1.00 24.41 340 ALA A N 1
ATOM 2527 C CA . ALA A 1 340 ? 38.527 -36.575 22.011 1.00 24.41 340 ALA A CA 1
ATOM 2528 C C . ALA A 1 340 ? 37.938 -35.929 20.748 1.00 24.41 340 ALA A C 1
ATOM 2530 O O . ALA A 1 340 ? 36.731 -35.929 20.525 1.00 24.41 340 ALA A O 1
ATOM 2531 N N . ALA A 1 341 ? 38.819 -35.387 19.910 1.00 31.67 341 ALA A N 1
ATOM 2532 C CA . ALA A 1 341 ? 38.518 -35.046 18.533 1.00 31.67 341 ALA A CA 1
ATOM 2533 C C . ALA A 1 341 ? 38.187 -36.326 17.754 1.00 31.67 341 ALA A C 1
ATOM 2535 O O . ALA A 1 341 ? 38.962 -37.277 17.797 1.00 31.67 341 ALA A O 1
ATOM 2536 N N . THR A 1 342 ? 37.069 -36.357 17.031 1.00 25.47 342 THR A N 1
ATOM 2537 C CA . THR A 1 342 ? 36.868 -37.235 15.866 1.00 25.47 342 THR A CA 1
ATOM 2538 C C . THR A 1 342 ? 35.673 -36.741 15.043 1.00 25.47 342 THR A C 1
ATOM 2540 O O . THR A 1 342 ? 34.654 -36.341 15.590 1.00 25.47 342 THR A O 1
ATOM 2543 N N . ALA A 1 343 ? 35.899 -36.709 13.728 1.00 24.61 343 ALA A N 1
ATOM 2544 C CA . ALA A 1 343 ? 35.067 -36.370 12.566 1.00 24.61 343 ALA A CA 1
ATOM 2545 C C . ALA A 1 343 ? 33.533 -36.160 12.713 1.00 24.61 343 ALA A C 1
ATOM 2547 O O . ALA A 1 343 ? 32.865 -36.881 13.453 1.00 24.61 343 ALA A O 1
ATOM 2548 N N . PRO A 1 344 ? 32.931 -35.261 11.899 1.00 25.69 344 PRO A N 1
ATOM 2549 C CA . PRO A 1 344 ? 31.475 -35.148 11.798 1.00 25.69 344 PRO A CA 1
ATOM 2550 C C . PRO A 1 344 ? 30.865 -36.458 11.258 1.00 25.69 344 PRO A C 1
ATOM 2552 O O . PRO A 1 344 ? 31.387 -37.010 10.284 1.00 25.69 344 PRO A O 1
ATOM 2555 N N . PRO A 1 345 ? 29.763 -36.973 11.838 1.00 25.77 345 PRO A N 1
ATOM 2556 C CA . PRO A 1 345 ? 29.138 -38.183 11.337 1.00 25.77 345 PRO A CA 1
ATOM 2557 C C . PRO A 1 345 ? 28.394 -37.895 10.029 1.00 25.77 345 PRO A C 1
ATOM 2559 O O . PRO A 1 345 ? 27.610 -36.952 9.910 1.00 25.77 345 PRO A O 1
ATOM 2562 N N . ILE A 1 346 ? 28.650 -38.757 9.051 1.00 24.70 346 ILE A N 1
ATOM 2563 C CA . ILE A 1 346 ? 27.941 -38.865 7.778 1.00 24.70 346 ILE A CA 1
ATOM 2564 C C . ILE A 1 346 ? 26.479 -39.229 8.073 1.00 24.70 346 ILE A C 1
ATOM 2566 O O . ILE A 1 346 ? 26.202 -40.304 8.602 1.00 24.70 346 ILE A O 1
ATOM 2570 N N . ILE A 1 347 ? 25.532 -38.352 7.724 1.00 26.02 347 ILE A N 1
ATOM 2571 C CA . ILE A 1 347 ? 24.095 -38.643 7.822 1.00 26.02 347 ILE A CA 1
ATOM 2572 C C . ILE A 1 347 ? 23.616 -39.214 6.485 1.00 26.02 347 ILE A C 1
ATOM 2574 O O . ILE A 1 347 ? 23.249 -38.482 5.569 1.00 26.02 347 ILE A O 1
ATOM 2578 N N . MET A 1 348 ? 23.576 -40.542 6.401 1.00 27.00 348 MET A N 1
ATOM 2579 C CA . MET A 1 348 ? 22.625 -41.268 5.561 1.00 27.00 348 MET A CA 1
ATOM 2580 C C . MET A 1 348 ? 22.104 -42.473 6.340 1.00 27.00 348 MET A C 1
ATOM 2582 O O . MET A 1 348 ? 22.796 -43.475 6.457 1.00 27.00 348 MET A O 1
ATOM 2586 N N . ALA A 1 349 ? 20.878 -42.376 6.852 1.00 24.98 349 ALA A N 1
ATOM 2587 C CA . ALA A 1 349 ? 19.976 -43.514 7.009 1.00 24.98 349 ALA A CA 1
ATOM 2588 C C . ALA A 1 349 ? 18.565 -43.006 7.319 1.00 24.98 349 ALA A C 1
ATOM 2590 O O . ALA A 1 349 ? 18.327 -42.314 8.309 1.00 24.98 349 ALA A O 1
ATOM 2591 N N . ALA A 1 350 ? 17.629 -43.370 6.449 1.00 34.31 350 ALA A N 1
ATOM 2592 C CA . ALA A 1 350 ? 16.208 -43.329 6.728 1.00 34.31 350 ALA A CA 1
ATOM 2593 C C . ALA A 1 350 ? 15.898 -44.242 7.922 1.00 34.31 350 ALA A C 1
ATOM 2595 O O . ALA A 1 350 ? 16.309 -45.399 7.915 1.00 34.31 350 ALA A O 1
ATOM 2596 N N . ASN A 1 351 ? 15.126 -43.759 8.898 1.00 24.05 351 ASN A N 1
ATOM 2597 C CA . ASN A 1 351 ? 14.467 -44.635 9.860 1.00 24.05 351 ASN A CA 1
ATOM 2598 C C . ASN A 1 351 ? 12.986 -44.283 9.991 1.00 24.05 351 ASN A C 1
ATOM 2600 O O . ASN A 1 351 ? 12.598 -43.149 10.269 1.00 24.05 351 ASN A O 1
ATOM 2604 N N . LYS A 1 352 ? 12.173 -45.311 9.745 1.00 25.84 352 LYS A N 1
ATOM 2605 C CA . LYS A 1 352 ? 10.734 -45.370 9.977 1.00 25.84 352 LYS A CA 1
ATOM 2606 C C . LYS A 1 352 ? 10.451 -45.400 11.486 1.00 25.84 352 LYS A C 1
ATOM 2608 O O . LYS A 1 352 ? 11.071 -46.172 12.202 1.00 25.84 352 LYS A O 1
ATOM 2613 N N . SER A 1 353 ? 9.398 -44.681 11.883 1.00 32.38 353 SER A N 1
ATOM 2614 C CA . SER A 1 353 ? 8.441 -45.058 12.937 1.00 32.38 353 SER A CA 1
ATOM 2615 C C . SER A 1 353 ? 8.944 -45.202 14.389 1.00 32.38 353 SER A C 1
ATOM 2617 O O . SER A 1 353 ? 9.257 -46.300 14.844 1.00 32.38 353 SER A O 1
ATOM 2619 N N . SER A 1 354 ? 8.760 -44.137 15.176 1.00 26.67 354 SER A N 1
ATOM 2620 C CA . SER A 1 354 ? 8.143 -44.247 16.508 1.00 26.67 354 SER A CA 1
ATOM 2621 C C . SER A 1 354 ? 7.271 -43.015 16.772 1.00 26.67 354 SER A C 1
ATOM 2623 O O . SER A 1 354 ? 7.763 -41.889 16.799 1.00 26.67 354 SER A O 1
ATOM 2625 N N . THR A 1 355 ? 5.967 -43.229 16.930 1.00 36.97 355 THR A N 1
ATOM 2626 C CA . THR A 1 355 ? 4.953 -42.232 17.290 1.00 36.97 355 THR A CA 1
ATOM 2627 C C . THR A 1 355 ? 5.109 -41.803 18.747 1.00 36.97 355 THR A C 1
ATOM 2629 O O . THR A 1 355 ? 4.529 -42.410 19.643 1.00 36.97 355 THR A O 1
ATOM 2632 N N . THR A 1 356 ? 5.860 -40.736 18.990 1.00 35.81 356 THR A N 1
ATOM 2633 C CA . THR A 1 356 ? 5.752 -39.939 20.215 1.00 35.81 356 THR A CA 1
ATOM 2634 C C . THR A 1 356 ? 5.239 -38.559 19.816 1.00 35.81 356 THR A C 1
ATOM 2636 O O . THR A 1 356 ? 5.897 -37.828 19.077 1.00 35.81 356 THR A O 1
ATOM 2639 N N . LYS A 1 357 ? 4.007 -38.226 20.236 1.00 40.34 357 LYS A N 1
ATOM 2640 C CA . LYS A 1 357 ? 3.450 -36.874 20.079 1.00 40.34 357 LYS A CA 1
ATOM 2641 C C . LYS A 1 357 ? 4.446 -35.900 20.730 1.00 40.34 357 LYS A C 1
ATOM 2643 O O . LYS A 1 357 ? 4.782 -36.114 21.897 1.00 40.34 357 LYS A O 1
ATOM 2648 N N . PRO A 1 358 ? 4.958 -34.875 20.031 1.00 43.00 358 PRO A N 1
ATOM 2649 C CA . PRO A 1 358 ? 5.846 -33.921 20.678 1.00 43.00 358 PRO A CA 1
ATOM 2650 C C . PRO A 1 358 ? 5.056 -33.163 21.749 1.00 43.00 358 PRO A C 1
ATOM 2652 O O . PRO A 1 358 ? 3.889 -32.831 21.535 1.00 43.00 358 PRO A O 1
ATOM 2655 N N . ALA A 1 359 ? 5.673 -32.890 22.900 1.00 49.97 359 ALA A N 1
ATOM 2656 C CA . ALA A 1 359 ? 5.044 -32.069 23.929 1.00 49.97 359 ALA A CA 1
ATOM 2657 C C . ALA A 1 359 ? 4.653 -30.706 23.329 1.00 49.97 359 ALA A C 1
ATOM 2659 O O . ALA A 1 359 ? 5.413 -30.151 22.534 1.00 49.97 359 ALA A O 1
ATOM 2660 N N . LEU A 1 360 ? 3.498 -30.152 23.704 1.00 44.28 360 LEU A N 1
ATOM 2661 C CA . LEU A 1 360 ? 3.057 -28.824 23.256 1.00 44.28 360 LEU A CA 1
ATOM 2662 C C . LEU A 1 360 ? 4.096 -27.761 23.576 1.00 44.28 360 LEU A C 1
ATOM 2664 O O . LEU A 1 360 ? 4.317 -26.913 22.740 1.00 44.28 360 LEU A O 1
ATOM 2668 N N . ASP A 1 361 ? 4.834 -27.855 24.680 1.00 44.06 361 ASP A N 1
ATOM 2669 C CA . ASP A 1 361 ? 5.971 -26.961 24.909 1.00 44.06 361 ASP A CA 1
ATOM 2670 C C . ASP A 1 361 ? 7.073 -27.130 23.865 1.00 44.06 361 ASP A C 1
ATOM 2672 O O . ASP A 1 361 ? 7.715 -26.156 23.521 1.00 44.06 361 ASP A O 1
ATOM 2676 N N . THR A 1 362 ? 7.287 -28.320 23.298 1.00 41.16 362 THR A N 1
ATOM 2677 C CA . THR A 1 362 ? 8.262 -28.581 22.217 1.00 41.16 362 THR A CA 1
ATOM 2678 C C . THR A 1 362 ? 7.735 -28.166 20.829 1.00 41.16 362 THR A C 1
ATOM 2680 O O . THR A 1 362 ? 8.520 -27.779 19.969 1.00 41.16 362 THR A O 1
ATOM 2683 N N . LEU A 1 363 ? 6.413 -28.181 20.615 1.00 41.75 363 LEU A N 1
ATOM 2684 C CA . LEU A 1 363 ? 5.748 -27.770 19.365 1.00 41.75 363 LEU A CA 1
ATOM 2685 C C . LEU A 1 363 ? 5.307 -26.294 19.337 1.00 41.75 363 LEU A C 1
ATOM 2687 O O . LEU A 1 363 ? 5.292 -25.698 18.271 1.00 41.75 363 LEU A O 1
ATOM 2691 N N . LEU A 1 364 ? 5.008 -25.685 20.485 1.00 39.16 364 LEU A N 1
ATOM 2692 C CA . LEU A 1 364 ? 4.896 -24.234 20.693 1.00 39.16 364 LEU A CA 1
ATOM 2693 C C . LEU A 1 364 ? 6.284 -23.575 20.681 1.00 39.16 364 LEU A C 1
ATOM 2695 O O . LEU A 1 364 ? 6.395 -22.365 20.507 1.00 39.16 364 LEU A O 1
ATOM 2699 N N . THR A 1 365 ? 7.358 -24.360 20.856 1.00 39.31 365 THR A N 1
ATOM 2700 C CA . THR A 1 365 ? 8.753 -23.902 20.739 1.00 39.31 365 THR A CA 1
ATOM 2701 C C . THR A 1 365 ? 9.426 -24.242 19.408 1.00 39.31 365 THR A C 1
ATOM 2703 O O . THR A 1 365 ? 10.496 -23.685 19.127 1.00 39.31 365 THR A O 1
ATOM 2706 N N . GLN A 1 366 ? 8.819 -25.091 18.575 1.00 38.47 366 GLN A N 1
ATOM 2707 C CA . GLN A 1 366 ? 9.130 -25.214 17.153 1.00 38.47 366 GLN A CA 1
ATOM 2708 C C . GLN A 1 366 ? 8.274 -24.195 16.400 1.00 38.47 366 GLN A C 1
ATOM 2710 O O . GLN A 1 366 ? 7.052 -24.226 16.470 1.00 38.47 366 GLN A O 1
ATOM 2715 N N . SER A 1 367 ? 8.904 -23.268 15.679 1.00 43.84 367 SER A N 1
ATOM 2716 C CA . SER A 1 367 ? 8.157 -22.430 14.738 1.00 43.84 367 SER A CA 1
ATOM 2717 C C . SER A 1 367 ? 7.402 -23.351 13.772 1.00 43.84 367 SER A C 1
ATOM 2719 O O . SER A 1 367 ? 8.007 -24.235 13.170 1.00 43.84 367 SER A O 1
ATOM 2721 N N . LEU A 1 368 ? 6.091 -23.139 13.607 1.00 42.44 368 LEU A N 1
ATOM 2722 C CA . LEU A 1 368 ? 5.247 -23.845 12.628 1.00 42.44 368 LEU A CA 1
ATOM 2723 C C . LEU A 1 368 ? 5.575 -23.435 11.170 1.00 42.44 368 LEU A C 1
ATOM 2725 O O . LEU A 1 368 ? 4.703 -23.494 10.294 1.00 42.44 368 LEU A O 1
ATOM 2729 N N . ALA A 1 369 ? 6.790 -22.949 10.913 1.00 44.25 369 ALA A N 1
ATOM 2730 C CA . ALA A 1 369 ? 7.276 -22.501 9.619 1.00 44.25 369 ALA A CA 1
ATOM 2731 C C . ALA A 1 369 ? 7.800 -23.683 8.796 1.00 44.25 369 ALA A C 1
ATOM 2733 O O . ALA A 1 369 ? 8.989 -23.784 8.505 1.00 44.25 369 ALA A O 1
ATOM 2734 N N . ASP A 1 370 ? 6.890 -24.539 8.337 1.00 38.62 370 ASP A N 1
ATOM 2735 C CA . ASP A 1 370 ? 7.149 -25.300 7.121 1.00 38.62 370 ASP A CA 1
ATOM 2736 C C . ASP A 1 370 ? 6.766 -24.438 5.908 1.00 38.62 370 ASP A C 1
ATOM 2738 O O . ASP A 1 370 ? 5.620 -24.389 5.464 1.00 38.62 370 ASP A O 1
ATOM 2742 N N . ARG A 1 371 ? 7.791 -23.771 5.363 1.00 42.25 371 ARG A N 1
ATOM 2743 C CA . ARG A 1 371 ? 7.939 -23.419 3.939 1.00 42.25 371 ARG A CA 1
ATOM 2744 C C . ARG A 1 371 ? 7.104 -22.294 3.316 1.00 42.25 371 ARG A C 1
ATOM 2746 O O . ARG A 1 371 ? 6.866 -22.406 2.124 1.00 42.25 371 ARG A O 1
ATOM 2753 N N . ALA A 1 372 ? 6.736 -21.197 4.004 1.00 37.12 372 ALA A N 1
ATOM 2754 C CA . ALA A 1 372 ? 6.602 -19.889 3.301 1.00 37.12 372 ALA A CA 1
ATOM 2755 C C . ALA A 1 372 ? 7.866 -19.647 2.448 1.00 37.12 372 ALA A C 1
ATOM 2757 O O . ALA A 1 372 ? 8.901 -20.177 2.834 1.00 37.12 372 ALA A O 1
ATOM 2758 N N . ASP A 1 373 ? 7.847 -18.879 1.347 1.00 50.38 373 ASP A N 1
ATOM 2759 C CA . ASP A 1 373 ? 9.088 -18.193 0.938 1.00 50.38 373 ASP A CA 1
ATOM 2760 C C . ASP A 1 373 ? 9.298 -17.098 1.992 1.00 50.38 373 ASP A C 1
ATOM 2762 O O . ASP A 1 373 ? 8.774 -15.983 1.852 1.00 50.38 373 ASP A O 1
ATOM 2766 N N . PRO A 1 374 ? 9.908 -17.435 3.146 1.00 50.50 374 PRO A N 1
ATOM 2767 C CA . PRO A 1 374 ? 9.739 -16.658 4.358 1.00 50.50 374 PRO A CA 1
ATOM 2768 C C . PRO A 1 374 ? 10.565 -15.368 4.251 1.00 50.50 374 PRO A C 1
ATOM 2770 O O . PRO A 1 374 ? 10.375 -14.432 5.019 1.00 50.50 374 PRO A O 1
ATOM 2773 N N . LEU A 1 375 ? 11.444 -15.277 3.249 1.00 57.69 375 LEU A N 1
ATOM 2774 C CA . LEU A 1 375 ? 12.312 -14.143 3.007 1.00 57.69 375 LEU A CA 1
ATOM 2775 C C . LEU A 1 375 ? 11.576 -12.997 2.293 1.00 57.69 375 LEU A C 1
ATOM 2777 O O . LEU A 1 375 ? 11.843 -11.829 2.576 1.00 57.69 375 LEU A O 1
ATOM 2781 N N . SER A 1 376 ? 10.654 -13.309 1.375 1.00 70.19 376 SER A N 1
ATOM 2782 C CA . SER A 1 376 ? 9.947 -12.304 0.569 1.00 70.19 376 SER A CA 1
ATOM 2783 C C . SER A 1 376 ? 8.600 -11.899 1.152 1.00 70.19 376 SER A C 1
ATOM 2785 O O . SER A 1 376 ? 8.335 -10.709 1.311 1.00 70.19 376 SER A O 1
ATOM 2787 N N . SER A 1 377 ? 7.741 -12.864 1.485 1.00 79.88 377 SER A N 1
ATOM 2788 C CA . SER A 1 377 ? 6.360 -12.566 1.893 1.00 79.88 377 SER A CA 1
ATOM 2789 C C . SER A 1 377 ? 6.300 -11.801 3.218 1.00 79.88 377 SER A C 1
ATOM 2791 O O . SER A 1 377 ? 5.506 -10.874 3.355 1.00 79.88 377 SER A O 1
ATOM 2793 N N . LEU A 1 378 ? 7.194 -12.106 4.168 1.00 82.44 378 LEU A N 1
ATOM 2794 C CA . LEU A 1 378 ? 7.291 -11.356 5.427 1.00 82.44 378 LEU A CA 1
ATOM 2795 C C . LEU A 1 378 ? 7.732 -9.903 5.187 1.00 82.44 378 LEU A C 1
ATOM 2797 O O . LEU A 1 378 ? 7.191 -8.993 5.804 1.00 82.44 378 LEU A O 1
ATOM 2801 N N . ALA A 1 379 ? 8.638 -9.662 4.232 1.00 85.19 379 ALA A N 1
ATOM 2802 C CA . ALA A 1 379 ? 9.058 -8.311 3.859 1.00 85.19 379 ALA A CA 1
ATOM 2803 C C . ALA A 1 379 ? 7.894 -7.471 3.300 1.00 85.19 379 ALA A C 1
ATOM 2805 O O . ALA A 1 379 ? 7.744 -6.298 3.644 1.00 85.19 379 ALA A O 1
ATOM 2806 N N . PHE A 1 380 ? 7.046 -8.065 2.455 1.00 89.19 380 PHE A N 1
ATOM 2807 C CA . PHE A 1 380 ? 5.865 -7.387 1.911 1.00 89.19 380 PHE A CA 1
ATOM 2808 C C . PHE A 1 380 ? 4.743 -7.212 2.944 1.00 89.19 380 PHE A C 1
ATOM 2810 O O . PHE A 1 380 ? 4.085 -6.166 2.957 1.00 89.19 380 PHE A O 1
ATOM 2817 N N . LEU A 1 381 ? 4.573 -8.163 3.869 1.00 88.12 381 LEU A N 1
ATOM 2818 C CA . LEU A 1 381 ? 3.712 -7.972 5.038 1.00 88.12 381 LEU A CA 1
ATOM 2819 C C . LEU A 1 381 ? 4.186 -6.783 5.875 1.00 88.12 381 LEU A C 1
ATOM 2821 O O . LEU A 1 381 ? 3.361 -5.967 6.274 1.00 88.12 381 LEU A O 1
ATOM 2825 N N . THR A 1 382 ? 5.495 -6.602 6.062 1.00 86.94 382 THR A N 1
ATOM 2826 C CA . THR A 1 382 ? 6.049 -5.424 6.743 1.00 86.94 382 THR A CA 1
ATOM 2827 C C . THR A 1 382 ? 5.694 -4.119 6.023 1.00 86.94 382 THR A C 1
ATOM 2829 O O . THR A 1 382 ? 5.373 -3.131 6.688 1.00 86.94 382 THR A O 1
ATOM 2832 N N . CYS A 1 383 ? 5.687 -4.097 4.684 1.00 88.12 383 CYS A N 1
ATOM 2833 C CA . CYS A 1 383 ? 5.217 -2.942 3.906 1.00 88.12 383 CYS A CA 1
ATOM 2834 C C . CYS A 1 383 ? 3.726 -2.639 4.125 1.00 88.12 383 CYS A C 1
ATOM 2836 O O . CYS A 1 383 ? 3.327 -1.476 4.096 1.00 88.12 383 CYS A O 1
ATOM 2838 N N . THR A 1 384 ? 2.916 -3.672 4.360 1.00 88.25 384 THR A N 1
ATOM 2839 C CA . THR A 1 384 ? 1.468 -3.548 4.557 1.00 88.25 384 THR A CA 1
ATOM 2840 C C . THR A 1 384 ? 1.115 -3.176 5.998 1.00 88.25 384 THR A C 1
ATOM 2842 O O . THR A 1 384 ? 0.406 -2.204 6.214 1.00 88.25 384 THR A O 1
ATOM 2845 N N . LEU A 1 385 ? 1.645 -3.893 6.991 1.00 86.38 385 LEU A N 1
ATOM 2846 C CA . LEU A 1 385 ? 1.243 -3.780 8.398 1.00 86.38 385 LEU A CA 1
ATOM 2847 C C . LEU A 1 385 ? 1.899 -2.619 9.148 1.00 86.38 385 LEU A C 1
ATOM 2849 O O . LEU A 1 385 ? 1.344 -2.139 10.126 1.00 86.38 385 LEU A O 1
ATOM 2853 N N . ASN A 1 386 ? 3.058 -2.132 8.701 1.00 78.31 386 ASN A N 1
ATOM 2854 C CA . ASN A 1 386 ? 3.743 -0.998 9.337 1.00 78.31 386 ASN A CA 1
ATOM 2855 C C . ASN A 1 386 ? 3.541 0.319 8.569 1.00 78.31 386 ASN A C 1
ATOM 2857 O O . ASN A 1 386 ? 4.397 1.209 8.611 1.00 78.31 386 ASN A O 1
ATOM 2861 N N . SER A 1 387 ? 2.445 0.434 7.818 1.00 73.06 387 SER A N 1
ATOM 2862 C CA . SER A 1 387 ? 2.126 1.632 7.049 1.00 73.06 387 SER A CA 1
ATOM 2863 C C . SER A 1 387 ? 1.392 2.663 7.911 1.00 73.06 387 SER A C 1
ATOM 2865 O O . SER A 1 387 ? 0.196 2.554 8.166 1.00 73.06 387 SER A O 1
ATOM 2867 N N . THR A 1 388 ? 2.103 3.707 8.344 1.00 74.31 388 THR A N 1
ATOM 2868 C CA . THR A 1 388 ? 1.586 4.717 9.287 1.00 74.31 388 THR A CA 1
ATOM 2869 C C . THR A 1 388 ? 0.329 5.442 8.782 1.00 74.31 388 THR A C 1
ATOM 2871 O O . THR A 1 388 ? -0.571 5.748 9.563 1.00 74.31 388 THR A O 1
ATOM 2874 N N . ASN A 1 389 ? 0.234 5.694 7.473 1.00 80.69 389 ASN A N 1
ATOM 2875 C CA . ASN A 1 389 ? -0.884 6.435 6.872 1.00 80.69 389 ASN A CA 1
ATOM 2876 C C . ASN A 1 389 ? -2.228 5.709 7.013 1.00 80.69 389 ASN A C 1
ATOM 2878 O O . ASN A 1 389 ? -3.245 6.363 7.247 1.00 80.69 389 ASN A O 1
ATOM 2882 N N . GLN A 1 390 ? -2.199 4.372 6.983 1.00 82.44 390 GLN A N 1
ATOM 2883 C CA . GLN A 1 390 ? -3.383 3.523 7.127 1.00 82.44 390 GLN A CA 1
ATOM 2884 C C . GLN A 1 390 ? -4.041 3.656 8.504 1.00 82.44 390 GLN A C 1
ATOM 2886 O O . GLN A 1 390 ? -5.185 3.264 8.673 1.00 82.44 390 GLN A O 1
ATOM 2891 N N . ILE A 1 391 ? -3.337 4.227 9.484 1.00 87.38 391 ILE A N 1
ATOM 2892 C CA . ILE A 1 391 ? -3.852 4.465 10.835 1.00 87.38 391 ILE A CA 1
ATOM 2893 C C . ILE A 1 391 ? -4.138 5.948 11.033 1.00 87.38 391 ILE A C 1
ATOM 2895 O O . ILE A 1 391 ? -5.216 6.325 11.486 1.00 87.38 391 ILE A O 1
ATOM 2899 N N . LEU A 1 392 ? -3.173 6.806 10.684 1.00 88.88 392 LEU A N 1
ATOM 2900 C CA . LEU A 1 392 ? -3.280 8.239 10.941 1.00 88.88 392 LEU A CA 1
ATOM 2901 C C . LEU A 1 392 ? -4.498 8.840 10.252 1.00 88.88 392 LEU A C 1
ATOM 2903 O O . LEU A 1 392 ? -5.268 9.550 10.893 1.00 88.88 392 LEU A O 1
ATOM 2907 N N . HIS A 1 393 ? -4.678 8.577 8.958 1.00 91.00 393 HIS A N 1
ATOM 2908 C CA . HIS A 1 393 ? -5.708 9.275 8.203 1.00 91.00 393 HIS A CA 1
ATOM 2909 C C . HIS A 1 393 ? -7.128 8.866 8.610 1.00 91.00 393 HIS A C 1
ATOM 2911 O O . HIS A 1 393 ? -7.919 9.774 8.875 1.00 91.00 393 HIS A O 1
ATOM 2917 N N . PRO A 1 394 ? -7.460 7.566 8.751 1.00 93.81 394 PRO A N 1
ATOM 2918 C CA . PRO A 1 394 ? -8.770 7.144 9.244 1.00 93.81 394 PRO A CA 1
ATOM 2919 C C . PRO A 1 394 ? -9.120 7.739 10.614 1.00 93.81 394 PRO A C 1
ATOM 2921 O O . PRO A 1 394 ? -10.206 8.290 10.788 1.00 93.81 394 PRO A O 1
ATOM 2924 N N . CYS A 1 395 ? -8.184 7.711 11.568 1.00 94.50 395 CYS A N 1
ATOM 2925 C CA . CYS A 1 395 ? -8.409 8.239 12.915 1.00 94.50 395 CYS A CA 1
ATOM 2926 C C . CYS A 1 395 ? -8.584 9.763 12.930 1.00 94.50 395 CYS A C 1
ATOM 2928 O O . CYS A 1 395 ? -9.462 10.277 13.624 1.00 94.50 395 CYS A O 1
ATOM 2930 N N . ILE A 1 396 ? -7.772 10.492 12.154 1.00 93.12 396 ILE A N 1
ATOM 2931 C CA . ILE A 1 396 ? -7.894 11.949 12.016 1.00 93.12 396 ILE A CA 1
ATOM 2932 C C . ILE A 1 396 ? -9.225 12.312 11.358 1.00 93.12 396 ILE A C 1
ATOM 2934 O O . ILE A 1 396 ? -9.873 13.245 11.816 1.00 93.12 396 ILE A O 1
ATOM 2938 N N . LEU A 1 397 ? -9.663 11.582 10.325 1.00 93.06 397 LEU A N 1
ATOM 2939 C CA . LEU A 1 397 ? -10.958 11.807 9.676 1.00 93.06 397 LEU A CA 1
ATOM 2940 C C . LEU A 1 397 ? -12.120 11.623 10.653 1.00 93.06 397 LEU A C 1
ATOM 2942 O O . LEU A 1 397 ? -12.976 12.501 10.740 1.00 93.06 397 LEU A O 1
ATOM 2946 N N . VAL A 1 398 ? -12.129 10.512 11.398 1.00 92.81 398 VAL A N 1
ATOM 2947 C CA . VAL A 1 398 ? -13.165 10.221 12.401 1.00 92.81 398 VAL A CA 1
ATOM 2948 C C . VAL A 1 398 ? -13.224 11.315 13.460 1.00 92.81 398 VAL A C 1
ATOM 2950 O O . VAL A 1 398 ? -14.307 11.815 13.747 1.00 92.81 398 VAL A O 1
ATOM 2953 N N . ALA A 1 399 ? -12.074 11.727 13.998 1.00 92.00 399 ALA A N 1
ATOM 2954 C CA . ALA A 1 399 ? -12.027 12.782 15.000 1.00 92.00 399 ALA A CA 1
ATOM 2955 C C . ALA A 1 399 ? -12.447 14.137 14.411 1.00 92.00 399 ALA A C 1
ATOM 2957 O O . ALA A 1 399 ? -13.272 14.845 14.989 1.00 92.00 399 ALA A O 1
ATOM 2958 N N . LEU A 1 400 ? -11.892 14.528 13.260 1.00 91.12 400 LEU A N 1
ATOM 2959 C CA . LEU A 1 400 ? -12.131 15.829 12.640 1.00 91.12 400 LEU A CA 1
ATOM 2960 C C . LEU A 1 400 ? -13.609 16.026 12.309 1.00 91.12 400 LEU A C 1
ATOM 2962 O O . LEU A 1 400 ? -14.198 17.018 12.735 1.00 91.12 400 LEU A O 1
ATOM 2966 N N . PHE A 1 401 ? -14.208 15.060 11.619 1.00 90.81 401 PHE A N 1
ATOM 2967 C CA . PHE A 1 401 ? -15.616 15.077 11.236 1.00 90.81 401 PHE A CA 1
ATOM 2968 C C . PHE A 1 401 ? -16.508 14.503 12.334 1.00 90.81 401 PHE A C 1
ATOM 2970 O O . PHE A 1 401 ? -17.479 13.822 12.033 1.00 90.81 401 PHE A O 1
ATOM 2977 N N . ARG A 1 402 ? -16.194 14.778 13.602 1.00 85.62 402 ARG A N 1
ATOM 2978 C CA . ARG A 1 402 ? -17.082 14.556 14.745 1.00 85.62 402 ARG A CA 1
ATOM 2979 C C . ARG A 1 402 ? -17.699 15.881 15.181 1.00 85.62 402 ARG A C 1
ATOM 2981 O O . ARG A 1 402 ? -16.964 16.801 15.548 1.00 85.62 402 ARG A O 1
ATOM 2988 N N . ASP A 1 403 ? -19.027 15.943 15.156 1.00 81.69 403 ASP A N 1
ATOM 2989 C CA . ASP A 1 403 ? -19.840 17.023 15.722 1.00 81.69 403 ASP A CA 1
ATOM 2990 C C . ASP A 1 403 ? -20.446 16.545 17.049 1.00 81.69 403 ASP A C 1
ATOM 2992 O O . ASP A 1 403 ? -21.367 15.729 17.066 1.00 81.69 403 ASP A O 1
ATOM 2996 N N . GLU A 1 404 ? -19.891 17.020 18.166 1.00 78.50 404 GLU A N 1
ATOM 2997 C CA . GLU A 1 404 ? -20.388 16.689 19.509 1.00 78.50 404 GLU A CA 1
ATOM 2998 C C . GLU A 1 404 ? -21.740 17.346 19.813 1.00 78.50 404 GLU A C 1
ATOM 3000 O O . GLU A 1 404 ? -22.479 16.842 20.655 1.00 78.50 404 GLU A O 1
ATOM 3005 N N . ALA A 1 405 ? -22.085 18.438 19.122 1.00 78.56 405 ALA A N 1
ATOM 3006 C CA . ALA A 1 405 ? -23.350 19.133 19.321 1.00 78.56 405 ALA A CA 1
ATOM 3007 C C . ALA A 1 405 ? -24.511 18.448 18.581 1.00 78.56 405 ALA A C 1
ATOM 3009 O O . ALA A 1 405 ? -25.653 18.567 19.016 1.00 78.56 405 ALA A O 1
ATOM 3010 N N . ASN A 1 406 ? -24.235 17.720 17.489 1.00 78.50 406 ASN A N 1
ATOM 3011 C CA . ASN A 1 406 ? -25.250 17.038 16.673 1.00 78.50 406 ASN A CA 1
ATOM 3012 C C . ASN A 1 406 ? -24.814 15.612 16.269 1.00 78.50 406 ASN A C 1
ATOM 3014 O O . ASN A 1 406 ? -24.544 15.355 15.087 1.00 78.50 406 ASN A O 1
ATOM 3018 N N . PRO A 1 407 ? -24.760 14.660 17.219 1.00 78.69 407 PRO A N 1
ATOM 3019 C CA . PRO A 1 407 ? -24.242 13.317 16.963 1.00 78.69 407 PRO A CA 1
ATOM 3020 C C . PRO A 1 407 ? -25.042 12.553 15.897 1.00 78.69 407 PRO A C 1
ATOM 3022 O O . PRO A 1 407 ? -24.437 11.927 15.030 1.00 78.69 407 PRO A O 1
ATOM 3025 N N . GLU A 1 408 ? -26.375 12.660 15.881 1.00 76.12 408 GLU A N 1
ATOM 3026 C CA . GLU A 1 408 ? -27.233 11.915 14.940 1.00 76.12 408 GLU A CA 1
ATOM 3027 C C . GLU A 1 408 ? -26.938 12.250 13.472 1.00 76.12 408 GLU A C 1
ATOM 3029 O O . GLU A 1 408 ? -26.790 11.365 12.626 1.00 76.12 408 GLU A O 1
ATOM 3034 N N . ARG A 1 409 ? -26.791 13.544 13.166 1.00 71.00 409 ARG A N 1
ATOM 3035 C CA . ARG A 1 409 ? -26.482 14.019 11.814 1.00 71.00 409 ARG A CA 1
ATOM 3036 C C . ARG A 1 409 ? -25.079 13.599 11.389 1.00 71.00 409 ARG A C 1
ATOM 3038 O O . ARG A 1 409 ? -24.854 13.150 10.267 1.00 71.00 409 ARG A O 1
ATOM 3045 N N . ASN A 1 410 ? -24.138 13.722 12.315 1.00 77.75 410 ASN A N 1
ATOM 3046 C CA . ASN A 1 410 ? -22.745 13.388 12.101 1.00 77.75 410 ASN A CA 1
ATOM 3047 C C . ASN A 1 410 ? -22.517 11.892 11.843 1.00 77.75 410 ASN A C 1
ATOM 3049 O O . ASN A 1 410 ? -21.705 11.499 11.003 1.00 77.75 410 ASN A O 1
ATOM 3053 N N . GLU A 1 411 ? -23.255 11.047 12.556 1.00 80.00 411 GLU A N 1
ATOM 3054 C CA . GLU A 1 411 ? -23.182 9.602 12.405 1.00 80.00 411 GLU A CA 1
ATOM 3055 C C . GLU A 1 411 ? -23.656 9.124 11.036 1.00 80.00 411 GLU A C 1
ATOM 3057 O O . GLU A 1 411 ? -23.292 8.019 10.639 1.00 80.00 411 GLU A O 1
ATOM 3062 N N . GLN A 1 412 ? -24.465 9.897 10.308 1.00 82.62 412 GLN A N 1
ATOM 3063 C CA . GLN A 1 412 ? -24.994 9.467 9.018 1.00 82.62 412 GLN A CA 1
ATOM 3064 C C . GLN A 1 412 ? -24.010 9.693 7.866 1.00 82.62 412 GLN A C 1
ATOM 3066 O O . GLN A 1 412 ? -23.750 8.762 7.104 1.00 82.62 412 GLN A O 1
ATOM 3071 N N . ASP A 1 413 ? -23.451 10.897 7.736 1.00 87.00 413 ASP A N 1
ATOM 3072 C CA . ASP A 1 413 ? -22.602 11.261 6.592 1.00 87.00 413 ASP A CA 1
ATOM 3073 C C . ASP A 1 413 ? -21.355 12.089 6.947 1.00 87.00 413 ASP A C 1
ATOM 3075 O O . ASP A 1 413 ? -20.621 12.508 6.050 1.00 87.00 413 ASP A O 1
ATOM 3079 N N . GLY A 1 414 ? -21.088 12.297 8.241 1.00 89.69 414 GLY A N 1
ATOM 3080 C CA . GLY A 1 414 ? -19.923 13.039 8.723 1.00 89.69 414 GLY A CA 1
ATOM 3081 C C . GLY A 1 414 ? -20.042 14.551 8.546 1.00 89.69 414 GLY A C 1
ATOM 3082 O O . GLY A 1 414 ? -19.032 15.248 8.633 1.00 89.69 414 GLY A O 1
ATOM 3083 N N . THR A 1 415 ? -21.240 15.078 8.273 1.00 92.00 415 THR A N 1
ATOM 3084 C CA . THR A 1 415 ? -21.441 16.526 8.163 1.00 92.00 415 THR A CA 1
ATOM 3085 C C . THR A 1 415 ? -21.120 17.221 9.488 1.00 92.00 415 THR A C 1
ATOM 3087 O O . THR A 1 415 ? -21.566 16.789 10.555 1.00 92.00 415 THR A O 1
ATOM 3090 N N . ILE A 1 416 ? -20.351 18.309 9.411 1.00 91.88 416 ILE A N 1
ATOM 3091 C CA . ILE A 1 416 ? -20.036 19.211 10.525 1.00 91.88 416 ILE A CA 1
ATOM 3092 C C . ILE A 1 416 ? -20.241 20.669 10.102 1.00 91.88 416 ILE A C 1
ATOM 3094 O O . ILE A 1 416 ? -20.228 20.989 8.910 1.00 91.88 416 ILE A O 1
ATOM 3098 N N . SER A 1 417 ? -20.391 21.558 11.081 1.00 91.25 417 SER A N 1
ATOM 3099 C CA . SER A 1 417 ? -20.376 23.008 10.853 1.00 91.25 417 SER A CA 1
ATOM 3100 C C . SER A 1 417 ? -18.947 23.553 10.942 1.00 91.25 417 SER A C 1
ATOM 3102 O O . SER A 1 417 ? -18.177 23.142 11.807 1.00 91.25 417 SER A O 1
ATOM 3104 N N . TRP A 1 418 ? -18.595 24.491 10.064 1.00 92.00 418 TRP A N 1
ATOM 3105 C CA . TRP A 1 418 ? -17.293 25.154 10.020 1.00 92.00 418 TRP A CA 1
ATOM 3106 C C . TRP A 1 418 ? -17.467 26.650 9.788 1.00 92.00 418 TRP A C 1
ATOM 3108 O O . TRP A 1 418 ? -18.226 27.048 8.910 1.00 92.00 418 TRP A O 1
ATOM 3118 N N . ASN A 1 419 ? -16.760 27.496 10.536 1.00 92.25 419 ASN A N 1
ATOM 3119 C CA . ASN A 1 419 ? -16.817 28.944 10.344 1.00 92.25 419 ASN A CA 1
ATOM 3120 C C . ASN A 1 419 ? -15.427 29.475 9.951 1.00 92.25 419 ASN A C 1
ATOM 3122 O O . ASN A 1 419 ? -14.580 29.649 10.827 1.00 92.25 419 ASN A O 1
ATOM 3126 N N . PRO A 1 420 ? -15.181 29.773 8.660 1.00 88.94 420 PRO A N 1
ATOM 3127 C CA . PRO A 1 420 ? -13.869 30.215 8.189 1.00 88.94 420 PRO A CA 1
ATOM 3128 C C . PRO A 1 420 ? -13.340 31.480 8.870 1.00 88.94 420 PRO A C 1
ATOM 3130 O O . PRO A 1 420 ? -12.129 31.649 8.998 1.00 88.94 420 PRO A O 1
ATOM 3133 N N . THR A 1 421 ? -14.238 32.366 9.309 1.00 87.50 421 THR A N 1
ATOM 3134 C CA . THR A 1 421 ? -13.887 33.622 9.982 1.00 87.50 421 THR A CA 1
ATOM 3135 C C . THR A 1 421 ? -13.431 33.370 11.415 1.00 87.50 421 THR A C 1
ATOM 3137 O O . THR A 1 421 ? -12.433 33.944 11.842 1.00 87.50 421 THR A O 1
ATOM 3140 N N . LYS A 1 422 ? -14.127 32.494 12.152 1.00 88.94 422 LYS A N 1
ATOM 3141 C CA . LYS A 1 422 ? -13.752 32.120 13.527 1.00 88.94 422 LYS A CA 1
ATOM 3142 C C . LYS A 1 422 ? -12.488 31.256 13.545 1.00 88.94 422 LYS A C 1
ATOM 3144 O O . LYS A 1 422 ? -11.621 31.464 14.385 1.00 88.94 422 LYS A O 1
ATOM 3149 N N . GLU A 1 423 ? -12.367 30.341 12.587 1.00 86.31 423 GLU A N 1
ATOM 3150 C CA . GLU A 1 423 ? -11.272 29.364 12.501 1.00 86.31 423 GLU A CA 1
ATOM 3151 C C . GLU A 1 423 ? -10.048 29.875 11.718 1.00 86.31 423 GLU A C 1
ATOM 3153 O O . GLU A 1 423 ? -9.042 29.174 11.583 1.00 86.31 423 GLU A O 1
ATOM 3158 N N . LEU A 1 424 ? -10.127 31.093 11.163 1.00 87.69 424 LEU A N 1
ATOM 3159 C CA . LEU A 1 424 ? -9.068 31.771 10.396 1.00 87.69 424 LEU A CA 1
ATOM 3160 C C . LEU A 1 424 ? -8.502 30.951 9.223 1.00 87.69 424 LEU A C 1
ATOM 3162 O O . LEU A 1 424 ? -7.383 31.182 8.759 1.00 87.69 424 LEU A O 1
ATOM 3166 N N . THR A 1 425 ? -9.267 29.980 8.734 1.00 86.19 425 THR A N 1
ATOM 3167 C CA . THR A 1 425 ? -8.870 29.081 7.653 1.00 86.19 425 THR A CA 1
ATOM 3168 C C . THR A 1 425 ? -10.083 28.734 6.792 1.00 86.19 425 THR A C 1
ATOM 3170 O O . THR A 1 425 ? -11.180 28.517 7.311 1.00 86.19 425 THR A O 1
ATOM 3173 N N . PRO A 1 426 ? -9.924 28.669 5.456 1.00 86.31 426 PRO A N 1
ATOM 3174 C CA . PRO A 1 426 ? -11.054 28.458 4.551 1.00 86.31 426 PRO A CA 1
ATOM 3175 C C . PRO A 1 426 ? -11.719 27.093 4.752 1.00 86.31 426 PRO A C 1
ATOM 3177 O O . PRO A 1 426 ? -12.919 26.956 4.550 1.00 86.31 426 PRO A O 1
ATOM 3180 N N . LEU A 1 427 ? -10.931 26.095 5.150 1.00 88.81 427 LEU A N 1
ATOM 3181 C CA . LEU A 1 427 ? -11.343 24.728 5.437 1.00 88.81 427 LEU A CA 1
ATOM 3182 C C . LEU A 1 427 ? -10.500 24.195 6.599 1.00 88.81 427 LEU A C 1
ATOM 3184 O O . LEU A 1 427 ? -9.368 24.666 6.766 1.00 88.81 427 LEU A O 1
ATOM 3188 N N . PRO A 1 428 ? -10.979 23.169 7.324 1.00 87.12 428 PRO A N 1
ATOM 3189 C CA . PRO A 1 428 ? -10.197 22.562 8.386 1.00 87.12 428 PRO A CA 1
ATOM 3190 C C . PRO A 1 428 ? -8.873 22.024 7.854 1.00 87.12 428 PRO A C 1
ATOM 3192 O O . PRO A 1 428 ? -8.822 21.320 6.838 1.00 87.12 428 PRO A O 1
ATOM 3195 N N . ARG A 1 429 ? -7.788 22.299 8.564 1.00 86.62 429 ARG A N 1
ATOM 3196 C CA . ARG A 1 429 ? -6.464 21.730 8.325 1.00 86.62 429 ARG A CA 1
ATOM 3197 C C . ARG A 1 429 ? -6.436 20.319 8.890 1.00 86.62 429 ARG A C 1
ATOM 3199 O O . ARG A 1 429 ? -6.644 20.100 10.079 1.00 86.62 429 ARG A O 1
ATOM 3206 N N . PHE A 1 430 ? -6.139 19.356 8.036 1.00 85.25 430 PHE A N 1
ATOM 3207 C CA . PHE A 1 430 ? -6.255 17.937 8.330 1.00 85.25 430 PHE A CA 1
ATOM 3208 C C . PHE A 1 430 ? -5.462 17.529 9.574 1.00 85.25 430 PHE A C 1
ATOM 3210 O O . PHE A 1 430 ? -6.027 17.003 10.527 1.00 85.25 430 PHE A O 1
ATOM 3217 N N . TYR A 1 431 ? -4.165 17.835 9.613 1.00 81.00 431 TYR A N 1
ATOM 3218 C CA . TYR A 1 431 ? -3.330 17.484 10.763 1.00 81.00 431 TYR A CA 1
ATOM 3219 C C . TYR A 1 431 ? -3.406 18.516 11.889 1.00 81.00 431 TYR A C 1
ATOM 3221 O O . TYR A 1 431 ? -3.421 18.125 13.050 1.00 81.00 431 TYR A O 1
ATOM 3229 N N . ALA A 1 432 ? -3.482 19.814 11.579 1.00 80.44 432 ALA A N 1
ATOM 3230 C CA . ALA A 1 432 ? -3.486 20.837 12.625 1.00 80.44 432 ALA A CA 1
ATOM 3231 C C . ALA A 1 432 ? -4.799 20.853 13.415 1.00 80.44 432 ALA A C 1
ATOM 3233 O O . ALA A 1 432 ? -4.753 20.850 14.637 1.00 80.44 432 ALA A O 1
ATOM 3234 N N . ASP A 1 433 ? -5.949 20.799 12.741 1.00 81.00 433 ASP A N 1
ATOM 3235 C CA . ASP A 1 433 ? -7.257 20.881 13.398 1.00 81.00 433 ASP A CA 1
ATOM 3236 C C . ASP A 1 433 ? -7.798 19.478 13.709 1.00 81.00 433 ASP A C 1
ATOM 3238 O O . ASP A 1 433 ? -8.335 19.232 14.788 1.00 81.00 433 ASP A O 1
ATOM 3242 N N . GLY A 1 434 ? -7.585 18.514 12.806 1.00 72.44 434 GLY A N 1
ATOM 3243 C CA . GLY A 1 434 ? -8.027 17.134 13.011 1.00 72.44 434 GLY A CA 1
ATOM 3244 C C . GLY A 1 434 ? -7.206 16.383 14.059 1.00 72.44 434 GLY A C 1
ATOM 3245 O O . GLY A 1 434 ? -7.781 15.767 14.956 1.00 72.44 434 GLY A O 1
ATOM 3246 N N . ALA A 1 435 ? -5.870 16.461 14.007 1.00 68.12 435 ALA A N 1
ATOM 3247 C CA . ALA A 1 435 ? -5.022 15.763 14.979 1.00 68.12 435 ALA A CA 1
ATOM 3248 C C . ALA A 1 435 ? -4.884 16.507 16.320 1.00 68.12 435 ALA A C 1
ATOM 3250 O O . ALA A 1 435 ? -4.458 15.897 17.303 1.00 68.12 435 ALA A O 1
ATOM 3251 N N . ALA A 1 436 ? -5.267 17.790 16.396 1.00 74.75 436 ALA A N 1
ATOM 3252 C CA . ALA A 1 436 ? -5.381 18.513 17.668 1.00 74.75 436 ALA A CA 1
ATOM 3253 C C . ALA A 1 436 ? -6.517 17.981 18.550 1.00 74.75 436 ALA A C 1
ATOM 3255 O O . ALA A 1 436 ? -6.487 18.165 19.769 1.00 74.75 436 ALA A O 1
ATOM 3256 N N . LYS A 1 437 ? -7.503 17.289 17.970 1.00 81.88 437 LYS A N 1
ATOM 3257 C CA . LYS A 1 437 ? -8.531 16.618 18.759 1.00 81.88 437 LYS A CA 1
ATOM 3258 C C . LYS A 1 437 ? -7.905 15.477 19.556 1.00 81.88 437 LYS A C 1
ATOM 3260 O O . LYS A 1 437 ? -7.271 14.579 19.003 1.00 81.88 437 LYS A O 1
ATOM 3265 N N . ILE A 1 438 ? -8.151 15.480 20.867 1.00 85.25 438 ILE A N 1
ATOM 3266 C CA . ILE A 1 438 ? -7.652 14.460 21.804 1.00 85.25 438 ILE A CA 1
ATOM 3267 C C . ILE A 1 438 ? -8.047 13.046 21.348 1.00 85.25 438 ILE A C 1
ATOM 3269 O O . ILE A 1 438 ? -7.280 12.099 21.520 1.00 85.25 438 ILE A O 1
ATOM 3273 N N . GLU A 1 439 ? -9.234 12.901 20.755 1.00 89.94 439 GLU A N 1
ATOM 3274 C CA . GLU A 1 439 ? -9.715 11.636 20.200 1.00 89.94 439 GLU A CA 1
ATOM 3275 C C . GLU A 1 439 ? -8.783 11.065 19.130 1.00 89.94 439 GLU A C 1
ATOM 3277 O O . GLU A 1 439 ? -8.501 9.871 19.175 1.00 89.94 439 GLU A O 1
ATOM 3282 N N . ALA A 1 440 ? -8.239 11.889 18.228 1.00 91.06 440 ALA A N 1
ATOM 3283 C CA . ALA A 1 440 ? -7.330 11.408 17.190 1.00 91.06 440 ALA A CA 1
ATOM 3284 C C . ALA A 1 440 ? -6.099 10.737 17.817 1.00 91.06 440 ALA A C 1
ATOM 3286 O O . ALA A 1 440 ? -5.767 9.606 17.471 1.00 91.06 440 ALA A O 1
ATOM 3287 N N . GLY A 1 441 ? -5.466 11.396 18.795 1.00 90.50 441 GLY A N 1
ATOM 3288 C CA . GLY A 1 441 ? -4.325 10.837 19.525 1.00 90.50 441 GLY A CA 1
ATOM 3289 C C . GLY A 1 441 ? -4.664 9.532 20.248 1.00 90.50 441 GLY A C 1
ATOM 3290 O O . GLY A 1 441 ? -3.890 8.582 20.177 1.00 90.50 441 GLY A O 1
ATOM 3291 N N . LYS A 1 442 ? -5.836 9.460 20.893 1.00 92.94 442 LYS A N 1
ATOM 3292 C CA . LYS A 1 442 ? -6.314 8.243 21.571 1.00 92.94 442 LYS A CA 1
ATOM 3293 C C . LYS A 1 442 ? -6.520 7.086 20.593 1.00 92.94 442 LYS A C 1
ATOM 3295 O O . LYS A 1 442 ? -5.968 6.015 20.819 1.00 92.94 442 LYS A O 1
ATOM 3300 N N . LEU A 1 443 ? -7.255 7.313 19.502 1.00 94.62 443 LEU A N 1
ATOM 3301 C CA . LEU A 1 443 ? -7.527 6.296 18.482 1.00 94.62 443 LEU A CA 1
ATOM 3302 C C . LEU A 1 443 ? -6.229 5.792 17.843 1.00 94.62 443 LEU A C 1
ATOM 3304 O O . LEU A 1 443 ? -6.016 4.587 17.745 1.00 94.62 443 LEU A O 1
ATOM 3308 N N . ILE A 1 444 ? -5.327 6.704 17.462 1.00 92.81 444 ILE A N 1
ATOM 3309 C CA . ILE A 1 444 ? -4.033 6.341 16.869 1.00 92.81 444 ILE A CA 1
ATOM 3310 C C . ILE A 1 444 ? -3.214 5.495 17.847 1.00 92.81 444 ILE A C 1
ATOM 3312 O O . ILE A 1 444 ? -2.670 4.471 17.444 1.00 92.81 444 ILE A O 1
ATOM 3316 N N . THR A 1 445 ? -3.115 5.894 19.118 1.00 91.44 445 THR A N 1
ATOM 3317 C CA . THR A 1 445 ? -2.342 5.143 20.115 1.00 91.44 445 THR A CA 1
ATOM 3318 C C . THR A 1 445 ? -2.945 3.772 20.401 1.00 91.44 445 THR A C 1
ATOM 3320 O O . THR A 1 445 ? -2.190 2.805 20.449 1.00 91.44 445 THR A O 1
ATOM 3323 N N . ALA A 1 446 ? -4.267 3.664 20.538 1.00 93.12 446 ALA A N 1
ATOM 3324 C CA . ALA A 1 446 ? -4.929 2.391 20.808 1.00 93.12 446 ALA A CA 1
ATOM 3325 C C . ALA A 1 446 ? -4.802 1.406 19.632 1.00 93.12 446 ALA A C 1
ATOM 3327 O O . ALA A 1 446 ? -4.491 0.233 19.836 1.00 93.12 446 ALA A O 1
ATOM 3328 N N . ILE A 1 447 ? -4.965 1.891 18.395 1.00 93.31 447 ILE A N 1
ATOM 3329 C CA . ILE A 1 447 ? -4.866 1.051 17.196 1.00 93.31 447 ILE A CA 1
ATOM 3330 C C . ILE A 1 447 ? -3.405 0.693 16.905 1.00 93.31 447 ILE A C 1
ATOM 3332 O O . ILE A 1 447 ? -3.063 -0.485 16.825 1.00 93.31 447 ILE A O 1
ATOM 3336 N N . ALA A 1 448 ? -2.520 1.689 16.774 1.00 88.12 448 ALA A N 1
ATOM 3337 C CA . ALA A 1 448 ? -1.128 1.460 16.380 1.00 88.12 448 ALA A CA 1
ATOM 3338 C C . ALA A 1 448 ? -0.286 0.821 17.487 1.00 88.12 448 ALA A C 1
ATOM 3340 O O . ALA A 1 448 ? 0.620 0.055 17.190 1.00 88.12 448 ALA A O 1
ATOM 3341 N N . GLY A 1 449 ? -0.537 1.182 18.746 1.00 83.25 449 GLY A N 1
ATOM 3342 C CA . GLY A 1 449 ? 0.229 0.734 19.909 1.00 83.25 449 GLY A CA 1
ATOM 3343 C C . GLY A 1 449 ? -0.452 -0.366 20.717 1.00 83.25 449 GLY A C 1
ATOM 3344 O O . GLY A 1 449 ? 0.028 -0.668 21.802 1.00 83.25 449 GLY A O 1
ATOM 3345 N N . GLY A 1 450 ? -1.559 -0.928 20.228 1.00 87.69 450 GLY A N 1
ATOM 3346 C CA . GLY A 1 450 ? -2.293 -2.017 20.869 1.00 87.69 450 GLY A CA 1
ATOM 3347 C C . GLY A 1 450 ? -2.790 -3.011 19.830 1.00 87.69 450 GLY A C 1
ATOM 3348 O O . GLY A 1 450 ? -2.102 -3.978 19.517 1.00 87.69 450 GLY A O 1
ATOM 3349 N N . GLU A 1 451 ? -3.951 -2.730 19.248 1.00 93.62 451 GLU A N 1
ATOM 3350 C CA . GLU A 1 451 ? -4.701 -3.654 18.384 1.00 93.62 451 GLU A CA 1
ATOM 3351 C C . GLU A 1 451 ? -3.870 -4.224 17.220 1.00 93.62 451 GLU A C 1
ATOM 3353 O O . GLU A 1 451 ? -3.817 -5.436 17.009 1.00 93.62 451 GLU A O 1
ATOM 3358 N N . MET A 1 452 ? -3.129 -3.378 16.497 1.00 92.44 452 MET A N 1
ATOM 3359 C CA . MET A 1 452 ? -2.249 -3.836 15.414 1.00 92.44 452 MET A CA 1
ATOM 3360 C C . MET A 1 452 ? -1.053 -4.645 15.905 1.00 92.44 452 MET A C 1
ATOM 3362 O O . MET A 1 452 ? -0.592 -5.544 15.205 1.00 92.44 452 MET A O 1
ATOM 3366 N N . TYR A 1 453 ? -0.530 -4.335 17.088 1.00 92.38 453 TYR A N 1
ATOM 3367 C CA . TYR A 1 453 ? 0.622 -5.036 17.645 1.00 92.38 453 TYR A CA 1
ATOM 3368 C C . TYR A 1 453 ? 0.264 -6.452 18.089 1.00 92.38 453 TYR A C 1
ATOM 3370 O O . TYR A 1 453 ? 1.092 -7.345 17.918 1.00 92.38 453 TYR A O 1
ATOM 3378 N N . PHE A 1 454 ? -0.970 -6.684 18.549 1.00 93.12 454 PHE A N 1
ATOM 3379 C CA . PHE A 1 454 ? -1.472 -8.039 18.804 1.00 93.12 454 PHE A CA 1
ATOM 3380 C C . PHE A 1 454 ? -1.462 -8.877 17.522 1.00 93.12 454 PHE A C 1
ATOM 3382 O O . PHE A 1 454 ? -0.984 -10.010 17.519 1.00 93.12 454 PHE A O 1
ATOM 3389 N N . VAL A 1 455 ? -1.937 -8.298 16.413 1.00 93.88 455 VAL A N 1
ATOM 3390 C CA . VAL A 1 455 ? -1.951 -8.959 15.098 1.00 93.88 455 VAL A CA 1
ATOM 3391 C C . VAL A 1 455 ? -0.529 -9.214 14.596 1.00 93.88 455 VAL A C 1
ATOM 3393 O O . VAL A 1 455 ? -0.239 -10.311 14.123 1.00 93.88 455 VAL A O 1
ATOM 3396 N N . ILE A 1 456 ? 0.362 -8.223 14.709 1.00 92.31 456 ILE A N 1
ATOM 3397 C CA . ILE A 1 456 ? 1.762 -8.338 14.279 1.00 92.31 456 ILE A CA 1
ATOM 3398 C C . ILE A 1 456 ? 2.481 -9.452 15.044 1.00 92.31 456 ILE A C 1
ATOM 3400 O O . ILE A 1 456 ? 3.057 -10.321 14.397 1.00 92.31 456 ILE A O 1
ATOM 3404 N N . ASP A 1 457 ? 2.426 -9.465 16.381 1.00 91.62 457 ASP A N 1
ATOM 3405 C CA . ASP A 1 457 ? 3.109 -10.489 17.188 1.00 91.62 457 ASP A CA 1
ATOM 3406 C C . ASP A 1 457 ? 2.530 -11.885 16.911 1.00 91.62 457 ASP A C 1
ATOM 3408 O O . ASP A 1 457 ? 3.283 -12.822 16.653 1.00 91.62 457 ASP A O 1
ATOM 3412 N N . ALA A 1 458 ? 1.203 -12.033 16.839 1.00 91.12 458 ALA A N 1
ATOM 3413 C CA . ALA A 1 458 ? 0.581 -13.318 16.524 1.00 91.12 458 ALA A CA 1
ATOM 3414 C C . ALA A 1 458 ? 0.972 -13.850 15.132 1.00 91.12 458 ALA A C 1
ATOM 3416 O O . ALA A 1 458 ? 1.343 -15.020 15.000 1.00 91.12 458 ALA A O 1
ATOM 3417 N N . LEU A 1 459 ? 0.939 -13.004 14.093 1.00 89.50 459 LEU A N 1
ATOM 3418 C CA . LEU A 1 459 ? 1.384 -13.387 12.748 1.00 89.50 459 LEU A CA 1
ATOM 3419 C C . LEU A 1 459 ? 2.864 -13.743 12.727 1.00 89.50 459 LEU A C 1
ATOM 3421 O O . LEU A 1 459 ? 3.244 -14.737 12.117 1.00 89.50 459 LEU A O 1
ATOM 3425 N N . GLU A 1 460 ? 3.694 -12.956 13.398 1.00 86.44 460 GLU A N 1
ATOM 3426 C CA . GLU A 1 460 ? 5.127 -13.192 13.465 1.00 86.44 460 GLU A CA 1
ATOM 3427 C C . GLU A 1 460 ? 5.441 -14.540 14.117 1.00 86.44 460 GLU A C 1
ATOM 3429 O O . GLU A 1 460 ? 6.182 -15.336 13.543 1.00 86.44 460 GLU A O 1
ATOM 3434 N N . ARG A 1 461 ? 4.799 -14.877 15.241 1.00 85.81 461 ARG A N 1
ATOM 3435 C CA . ARG A 1 461 ? 4.969 -16.189 15.889 1.00 85.81 461 ARG A CA 1
ATOM 3436 C C . ARG A 1 461 ? 4.445 -17.354 15.046 1.00 85.81 461 ARG A C 1
ATOM 3438 O O . ARG A 1 461 ? 4.982 -18.457 15.134 1.00 85.81 461 ARG A O 1
ATOM 3445 N N . LEU A 1 462 ? 3.417 -17.131 14.226 1.00 83.19 462 LEU A N 1
ATOM 3446 C CA . LEU A 1 462 ? 2.827 -18.165 13.371 1.00 83.19 462 LEU A CA 1
ATOM 3447 C C . LEU A 1 462 ? 3.571 -18.378 12.046 1.00 83.19 462 LEU A C 1
ATOM 3449 O O . LEU A 1 462 ? 3.536 -19.498 11.520 1.00 83.19 462 LEU A O 1
ATOM 3453 N N . LEU A 1 463 ? 4.171 -17.324 11.486 1.00 80.25 463 LEU A N 1
ATOM 3454 C CA . LEU A 1 463 ? 4.722 -17.299 10.126 1.00 80.25 463 LEU A CA 1
ATOM 3455 C C . LEU A 1 463 ? 6.254 -17.232 10.083 1.00 80.25 463 LEU A C 1
ATOM 3457 O O . LEU A 1 463 ? 6.842 -17.759 9.137 1.00 80.25 463 LEU A O 1
ATOM 3461 N N . SER A 1 464 ? 6.901 -16.600 11.063 1.00 76.12 464 SER A N 1
ATOM 3462 C CA . SER A 1 464 ? 8.354 -16.412 11.069 1.00 76.12 464 SER A CA 1
ATOM 3463 C C . SER A 1 464 ? 9.078 -17.607 11.699 1.00 76.12 464 SER A C 1
ATOM 3465 O O . SER A 1 464 ? 8.577 -18.221 12.653 1.00 76.12 464 SER A O 1
ATOM 3467 N N . PRO A 1 465 ? 10.288 -17.953 11.221 1.00 69.69 465 PRO A N 1
ATOM 3468 C CA . PRO A 1 465 ? 11.169 -18.858 11.944 1.00 69.69 465 PRO A CA 1
ATOM 3469 C C . PRO A 1 465 ? 11.491 -18.291 13.332 1.00 69.69 465 PRO A C 1
ATOM 3471 O O . PRO A 1 465 ? 11.537 -17.079 13.540 1.00 69.69 465 PRO A O 1
ATOM 3474 N N . ARG A 1 466 ? 11.704 -19.170 14.312 1.00 65.88 466 ARG A N 1
ATOM 3475 C CA . ARG A 1 466 ? 11.892 -18.748 15.703 1.00 65.88 466 ARG A CA 1
ATOM 3476 C C . ARG A 1 466 ? 13.158 -17.902 15.863 1.00 65.88 466 ARG A C 1
ATOM 3478 O O . ARG A 1 466 ? 14.209 -18.272 15.354 1.00 65.88 466 ARG A O 1
ATOM 3485 N N . GLY A 1 467 ? 13.053 -16.839 16.661 1.00 64.88 467 GLY A N 1
ATOM 3486 C CA . GLY A 1 467 ? 14.161 -15.922 16.939 1.00 64.88 467 GLY A CA 1
ATOM 3487 C C . GLY A 1 467 ? 14.309 -14.812 15.901 1.00 64.88 467 GLY A C 1
ATOM 3488 O O . GLY A 1 467 ? 15.214 -13.997 16.039 1.00 64.88 467 GLY A O 1
ATOM 3489 N N . TYR A 1 468 ? 13.419 -14.768 14.906 1.00 70.56 468 TYR A N 1
ATOM 3490 C CA . TYR A 1 468 ? 13.370 -13.715 13.906 1.00 70.56 468 TYR A CA 1
ATOM 3491 C C . TYR A 1 468 ? 12.046 -12.978 13.976 1.00 70.56 468 TYR A C 1
ATOM 3493 O O . TYR A 1 468 ? 10.982 -13.595 13.900 1.00 70.56 468 TYR A O 1
ATOM 3501 N N . ASP A 1 469 ? 12.145 -11.654 14.027 1.00 76.62 469 ASP A N 1
ATOM 3502 C CA . ASP A 1 469 ? 10.998 -10.772 14.193 1.00 76.62 469 ASP A CA 1
ATOM 3503 C C . ASP A 1 469 ? 10.909 -9.745 13.027 1.00 76.62 469 ASP A C 1
ATOM 3505 O O . ASP A 1 469 ? 11.008 -8.530 13.235 1.00 76.62 469 ASP A O 1
ATOM 3509 N N . PRO A 1 470 ? 10.793 -10.200 11.755 1.00 76.88 470 PRO A N 1
ATOM 3510 C CA . PRO A 1 470 ? 10.886 -9.340 10.571 1.00 76.88 470 PRO A CA 1
ATOM 3511 C C . PRO A 1 470 ? 9.761 -8.310 10.424 1.00 76.88 470 PRO A C 1
ATOM 3513 O O . PRO A 1 470 ? 9.931 -7.301 9.729 1.00 76.88 470 PRO A O 1
ATOM 3516 N N . ILE A 1 471 ? 8.605 -8.554 11.043 1.00 83.19 471 ILE A N 1
ATOM 3517 C CA . ILE A 1 471 ? 7.446 -7.664 10.970 1.00 83.19 471 ILE A CA 1
ATOM 3518 C C . ILE A 1 471 ? 7.507 -6.666 12.127 1.00 83.19 471 ILE A C 1
ATOM 3520 O O . ILE A 1 471 ? 7.363 -5.457 11.911 1.00 83.19 471 ILE A O 1
ATOM 3524 N N . ALA A 1 472 ? 7.782 -7.145 13.341 1.00 83.44 472 ALA A N 1
ATOM 3525 C CA . ALA A 1 472 ? 7.869 -6.322 14.538 1.00 83.44 472 ALA A CA 1
ATOM 3526 C C . ALA A 1 472 ? 9.136 -5.458 14.586 1.00 83.44 472 ALA A C 1
ATOM 3528 O O . ALA A 1 472 ? 9.116 -4.407 15.232 1.00 83.44 472 ALA A O 1
ATOM 3529 N N . ALA A 1 473 ? 10.214 -5.813 13.875 1.00 80.06 473 ALA A N 1
ATOM 3530 C CA . ALA A 1 473 ? 11.462 -5.041 13.856 1.00 80.06 473 ALA A CA 1
ATOM 3531 C C . ALA A 1 473 ? 11.266 -3.560 13.493 1.00 80.06 473 ALA A C 1
ATOM 3533 O O . ALA A 1 473 ? 12.055 -2.713 13.910 1.00 80.06 473 ALA A O 1
ATOM 3534 N N . LEU A 1 474 ? 10.208 -3.225 12.743 1.00 75.19 474 LEU A N 1
ATOM 3535 C CA . LEU A 1 474 ? 9.939 -1.875 12.243 1.00 75.19 474 LEU A CA 1
ATOM 3536 C C . LEU A 1 474 ? 8.754 -1.162 12.900 1.00 75.19 474 LEU A C 1
ATOM 3538 O O . LEU A 1 474 ? 8.278 -0.156 12.360 1.00 75.19 474 LEU A O 1
ATOM 3542 N N . HIS A 1 475 ? 8.306 -1.646 14.055 1.00 75.56 475 HIS A N 1
ATOM 3543 C CA . HIS A 1 475 ? 7.225 -1.025 14.808 1.00 75.56 475 HIS A CA 1
ATOM 3544 C C . HIS A 1 475 ? 7.585 0.396 15.283 1.00 75.56 475 HIS A C 1
ATOM 3546 O O . HIS A 1 475 ? 8.753 0.804 15.304 1.00 75.56 475 HIS A O 1
ATOM 3552 N N . GLY A 1 476 ? 6.567 1.173 15.661 1.00 60.78 476 GLY A N 1
ATOM 3553 C CA . GLY A 1 476 ? 6.732 2.527 16.202 1.00 60.78 476 GLY A CA 1
ATOM 3554 C C . GLY A 1 476 ? 7.220 3.573 15.193 1.00 60.78 476 GLY A C 1
ATOM 3555 O O . GLY A 1 476 ? 7.507 4.703 15.585 1.00 60.78 476 GLY A O 1
ATOM 3556 N N . GLY A 1 477 ? 7.315 3.219 13.907 1.00 69.56 477 GLY A N 1
ATOM 3557 C CA . GLY A 1 477 ? 7.762 4.116 12.845 1.00 69.56 477 GLY A CA 1
ATOM 3558 C C . GLY A 1 477 ? 9.242 4.485 12.973 1.00 69.56 477 GLY A C 1
ATOM 3559 O O . GLY A 1 477 ? 10.121 3.635 12.789 1.00 69.56 477 GLY A O 1
ATOM 3560 N N . GLU A 1 478 ? 9.506 5.768 13.237 1.00 65.25 478 GLU A N 1
ATOM 3561 C CA . GLU A 1 478 ? 10.855 6.335 13.342 1.00 65.25 478 GLU A CA 1
ATOM 3562 C C . GLU A 1 478 ? 11.658 5.758 14.528 1.00 65.25 478 GLU A C 1
ATOM 3564 O O . GLU A 1 478 ? 11.071 5.334 15.530 1.00 65.25 478 GLU A O 1
ATOM 3569 N N . PRO A 1 479 ? 13.008 5.786 14.474 1.00 68.56 479 PRO A N 1
ATOM 3570 C CA . PRO A 1 479 ? 13.869 5.190 15.503 1.00 68.56 479 PRO A CA 1
ATOM 3571 C C . PRO A 1 479 ? 13.572 5.666 16.931 1.00 68.56 479 PRO A C 1
ATOM 3573 O O . PRO A 1 479 ? 13.658 4.887 17.879 1.00 68.56 479 PRO A O 1
ATOM 3576 N N . VAL A 1 480 ? 13.197 6.939 17.093 1.00 73.06 480 VAL A N 1
ATOM 3577 C CA . VAL A 1 480 ? 12.874 7.523 18.402 1.00 73.06 480 VAL A CA 1
ATOM 3578 C C . VAL A 1 480 ? 11.549 6.985 18.936 1.00 73.06 480 VAL A C 1
ATOM 3580 O O . VAL A 1 480 ? 11.498 6.550 20.084 1.00 73.06 480 VAL A O 1
ATOM 3583 N N . GLY A 1 481 ? 10.501 6.961 18.106 1.00 75.88 481 GLY A N 1
ATOM 3584 C CA . GLY A 1 481 ? 9.196 6.411 18.479 1.00 75.88 481 GLY A CA 1
ATOM 3585 C C . GLY A 1 481 ? 9.312 4.947 18.893 1.00 75.88 481 GLY A C 1
ATOM 3586 O O . GLY A 1 481 ? 8.866 4.575 19.975 1.00 75.88 481 GLY A O 1
ATOM 3587 N N . ARG A 1 482 ? 10.032 4.144 18.101 1.00 79.38 482 ARG A N 1
ATOM 3588 C CA . ARG A 1 482 ? 10.345 2.746 18.428 1.00 79.38 482 ARG A CA 1
ATOM 3589 C C . ARG A 1 482 ? 11.081 2.604 19.757 1.00 79.38 482 ARG A C 1
ATOM 3591 O O . ARG A 1 482 ? 10.687 1.803 20.597 1.00 79.38 482 ARG A O 1
ATOM 3598 N N . LYS A 1 483 ? 12.133 3.400 19.977 1.00 83.50 483 LYS A N 1
ATOM 3599 C CA . LYS A 1 483 ? 12.899 3.367 21.229 1.00 83.50 483 LYS A CA 1
ATOM 3600 C C . LYS A 1 483 ? 12.015 3.690 22.432 1.00 83.50 483 LYS A C 1
ATOM 3602 O O . LYS A 1 483 ? 12.114 3.003 23.441 1.00 83.50 483 LYS A O 1
ATOM 3607 N N . ILE A 1 484 ? 11.148 4.697 22.322 1.00 84.44 484 ILE A N 1
ATOM 3608 C CA . ILE A 1 484 ? 10.198 5.059 23.381 1.00 84.44 484 ILE A CA 1
ATOM 3609 C C . ILE A 1 484 ? 9.226 3.905 23.645 1.00 84.44 484 ILE A C 1
ATOM 3611 O O . ILE A 1 484 ? 9.049 3.528 24.800 1.00 84.44 484 ILE A O 1
ATOM 3615 N N . MET A 1 485 ? 8.643 3.316 22.597 1.00 86.25 485 MET A N 1
ATOM 3616 C CA . MET A 1 485 ? 7.727 2.179 22.738 1.00 86.25 485 MET A CA 1
ATOM 3617 C C . MET A 1 485 ? 8.407 0.998 23.437 1.00 86.25 485 MET A C 1
ATOM 3619 O O . MET A 1 485 ? 7.873 0.498 24.421 1.00 86.25 485 MET A O 1
ATOM 3623 N N . ASN A 1 486 ? 9.621 0.628 23.024 1.00 86.94 486 ASN A N 1
ATOM 3624 C CA . ASN A 1 486 ? 10.395 -0.442 23.659 1.00 86.94 486 ASN A CA 1
ATOM 3625 C C . ASN A 1 486 ? 10.751 -0.143 25.121 1.00 86.94 486 ASN A C 1
ATOM 3627 O O . ASN A 1 486 ? 10.568 -0.993 25.984 1.00 86.94 486 ASN A O 1
ATOM 3631 N N . VAL A 1 487 ? 11.239 1.064 25.425 1.00 89.12 487 VAL A N 1
ATOM 3632 C CA . VAL A 1 487 ? 11.624 1.453 26.797 1.00 89.12 487 VAL A CA 1
ATOM 3633 C C . VAL A 1 487 ? 10.426 1.431 27.742 1.00 89.12 487 VAL A C 1
ATOM 3635 O O . VAL A 1 487 ? 10.567 1.100 28.916 1.00 89.12 487 VAL A O 1
ATOM 3638 N N . LEU A 1 488 ? 9.239 1.761 27.238 1.00 90.31 488 LEU A N 1
ATOM 3639 C CA . LEU A 1 488 ? 8.001 1.687 28.004 1.00 90.31 488 LEU A CA 1
ATOM 3640 C C . LEU A 1 488 ? 7.426 0.263 28.083 1.00 90.31 488 LEU A C 1
ATOM 3642 O O . LEU A 1 488 ? 6.361 0.090 28.669 1.00 90.31 488 LEU A O 1
ATOM 3646 N N . GLY A 1 489 ? 8.091 -0.748 27.514 1.00 90.75 489 GLY A N 1
ATOM 3647 C CA . GLY A 1 489 ? 7.600 -2.128 27.463 1.00 90.75 489 GLY A CA 1
ATOM 3648 C C . GLY A 1 489 ? 6.366 -2.289 26.576 1.00 90.75 489 GLY A C 1
ATOM 3649 O O . GLY A 1 489 ? 5.508 -3.116 26.852 1.00 90.75 489 GLY A O 1
ATOM 3650 N N . ASN A 1 490 ? 6.222 -1.441 25.559 1.00 91.69 490 ASN A N 1
ATOM 3651 C CA . ASN A 1 490 ? 5.145 -1.469 24.573 1.00 91.69 490 ASN A CA 1
ATOM 3652 C C . ASN A 1 490 ? 5.668 -1.940 23.207 1.00 91.69 490 ASN A C 1
ATOM 3654 O O . ASN A 1 490 ? 5.244 -1.422 22.172 1.00 91.69 490 ASN A O 1
ATOM 3658 N N . SER A 1 491 ? 6.618 -2.878 23.181 1.00 90.44 491 SER A N 1
ATOM 3659 C CA . SER A 1 491 ? 6.959 -3.550 21.926 1.00 90.44 491 SER A CA 1
ATOM 3660 C C . SER A 1 491 ? 5.786 -4.436 21.471 1.00 90.44 491 SER A C 1
ATOM 3662 O O . SER A 1 491 ? 4.951 -4.815 22.303 1.00 90.44 491 SER A O 1
ATOM 3664 N N . PRO A 1 492 ? 5.696 -4.801 20.176 1.00 90.56 492 PRO A N 1
ATOM 3665 C CA . PRO A 1 492 ? 4.686 -5.741 19.705 1.00 90.56 492 PRO A CA 1
ATOM 3666 C C . PRO A 1 492 ? 4.669 -7.034 20.516 1.00 90.56 492 PRO A C 1
ATOM 3668 O O . PRO A 1 492 ? 3.601 -7.495 20.906 1.00 90.56 492 PRO A O 1
ATOM 3671 N N . HIS A 1 493 ? 5.850 -7.545 20.868 1.00 89.38 493 HIS A N 1
ATOM 3672 C CA . HIS A 1 493 ? 5.970 -8.759 21.657 1.00 89.38 493 HIS A CA 1
ATOM 3673 C C . HIS A 1 493 ? 5.456 -8.602 23.094 1.00 89.38 493 HIS A C 1
ATOM 3675 O O . HIS A 1 493 ? 4.697 -9.443 23.576 1.00 89.38 493 HIS A O 1
ATOM 3681 N N . ASP A 1 494 ? 5.810 -7.506 23.771 1.00 90.56 494 ASP A N 1
ATOM 3682 C CA . ASP A 1 494 ? 5.346 -7.254 25.142 1.00 90.56 494 ASP A CA 1
ATOM 3683 C C . ASP A 1 494 ? 3.822 -7.117 25.205 1.00 90.56 494 ASP A C 1
ATOM 3685 O O . ASP A 1 494 ? 3.181 -7.547 26.163 1.00 90.56 494 ASP A O 1
ATOM 3689 N N . LEU A 1 495 ? 3.229 -6.476 24.199 1.00 91.44 495 LEU A N 1
ATOM 3690 C CA . LEU A 1 495 ? 1.791 -6.237 24.128 1.00 91.44 495 LEU A CA 1
ATOM 3691 C C . LEU A 1 495 ? 1.026 -7.495 23.708 1.00 91.44 495 LEU A C 1
ATOM 3693 O O . LEU A 1 495 ? 0.029 -7.832 24.346 1.00 91.44 495 LEU A O 1
ATOM 3697 N N . GLY A 1 496 ? 1.522 -8.228 22.707 1.00 89.62 496 GLY A N 1
ATOM 3698 C CA . GLY A 1 496 ? 0.976 -9.522 22.296 1.00 89.62 496 GLY A CA 1
ATOM 3699 C C . GLY A 1 496 ? 0.975 -10.529 23.447 1.00 89.62 496 GLY A C 1
ATOM 3700 O O . GLY A 1 496 ? -0.066 -11.115 23.749 1.00 89.62 496 GLY A O 1
ATOM 3701 N N . SER A 1 497 ? 2.085 -10.625 24.184 1.00 87.38 497 SER A N 1
ATOM 3702 C CA . SER A 1 497 ? 2.200 -11.465 25.381 1.00 87.38 497 SER A CA 1
ATOM 3703 C C . SER A 1 497 ? 1.219 -11.051 26.485 1.00 87.38 497 SER A C 1
ATOM 3705 O O . SER A 1 497 ? 0.423 -11.871 26.941 1.00 87.38 497 SER A O 1
ATOM 3707 N N . ARG A 1 498 ? 1.183 -9.762 26.864 1.00 91.06 498 ARG A N 1
ATOM 3708 C CA . ARG A 1 498 ? 0.284 -9.257 27.923 1.00 91.06 498 ARG A CA 1
ATOM 3709 C C . ARG A 1 498 ? -1.201 -9.404 27.596 1.00 91.06 498 ARG A C 1
ATOM 3711 O O . ARG A 1 498 ? -2.010 -9.556 28.514 1.00 91.06 498 ARG A O 1
ATOM 3718 N N . SER A 1 499 ? -1.558 -9.343 26.315 1.00 92.06 499 SER A N 1
ATOM 3719 C CA . SER A 1 499 ? -2.934 -9.560 25.859 1.00 92.06 499 SER A CA 1
ATOM 3720 C C . SER A 1 499 ? -3.368 -11.023 25.927 1.00 92.06 499 SER A C 1
ATOM 3722 O O . SER A 1 499 ? -4.562 -11.295 25.947 1.00 92.06 499 SER A O 1
ATOM 3724 N N . GLY A 1 500 ? -2.431 -11.977 25.922 1.00 90.62 500 GLY A N 1
ATOM 3725 C CA . GLY A 1 500 ? -2.733 -13.405 25.796 1.00 90.62 500 GLY A CA 1
ATOM 3726 C C . GLY A 1 500 ? -3.237 -13.832 24.408 1.00 90.62 500 GLY A C 1
ATOM 3727 O O . GLY A 1 500 ? -3.363 -15.031 24.153 1.00 90.62 500 GLY A O 1
ATOM 3728 N N . LEU A 1 501 ? -3.473 -12.894 23.481 1.00 91.62 501 LEU A N 1
ATOM 3729 C CA . LEU A 1 501 ? -4.036 -13.169 22.154 1.00 91.62 501 LEU A CA 1
ATOM 3730 C C . LEU A 1 501 ? -3.088 -13.971 21.262 1.00 91.62 501 LEU A C 1
ATOM 3732 O O . LEU A 1 501 ? -3.529 -14.854 20.528 1.00 91.62 501 LEU A O 1
ATOM 3736 N N . THR A 1 502 ? -1.781 -13.738 21.370 1.00 90.25 502 THR A N 1
ATOM 3737 C CA . THR A 1 502 ? -0.775 -14.535 20.656 1.00 90.25 502 THR A CA 1
ATOM 3738 C C . THR A 1 502 ? -0.834 -16.001 21.078 1.00 90.25 502 THR A C 1
ATOM 3740 O O . THR A 1 502 ? -0.886 -16.896 20.234 1.00 90.25 502 THR A O 1
ATOM 3743 N N . ASN A 1 503 ? -0.901 -16.263 22.387 1.00 87.69 503 ASN A N 1
ATOM 3744 C CA . ASN A 1 503 ? -1.022 -17.622 22.913 1.00 87.69 503 ASN A CA 1
ATOM 3745 C C . ASN A 1 503 ? -2.349 -18.268 22.501 1.00 87.69 503 ASN A C 1
ATOM 3747 O O . ASN A 1 503 ? -2.366 -19.449 22.156 1.00 87.69 503 ASN A O 1
ATOM 3751 N N . LEU A 1 504 ? -3.444 -17.501 22.493 1.00 88.06 504 LEU A N 1
ATOM 3752 C CA . LEU A 1 504 ? -4.743 -17.964 22.009 1.00 88.06 504 LEU A CA 1
ATOM 3753 C C . LEU A 1 504 ? -4.678 -18.385 20.534 1.00 88.06 504 LEU A C 1
ATOM 3755 O O . LEU A 1 504 ? -5.121 -19.485 20.198 1.00 88.06 504 LEU A O 1
ATOM 3759 N N . ALA A 1 505 ? -4.088 -17.560 19.666 1.00 89.62 505 ALA A N 1
ATOM 3760 C CA . ALA A 1 505 ? -3.943 -17.862 18.242 1.00 89.62 505 ALA A CA 1
ATOM 3761 C C . ALA A 1 505 ? -3.091 -19.123 18.016 1.00 89.62 505 ALA A C 1
ATOM 3763 O O . ALA A 1 505 ? -3.482 -20.014 17.259 1.00 89.62 505 ALA A O 1
ATOM 3764 N N . LEU A 1 506 ? -1.965 -19.247 18.728 1.00 87.12 506 LEU A N 1
ATOM 3765 C CA . LEU A 1 506 ? -1.093 -20.424 18.663 1.00 87.12 506 LEU A CA 1
ATOM 3766 C C . LEU A 1 506 ? -1.809 -21.700 19.128 1.00 87.12 506 LEU A C 1
ATOM 3768 O O . LEU A 1 506 ? -1.774 -22.710 18.424 1.00 87.12 506 LEU A O 1
ATOM 3772 N N . LYS A 1 507 ? -2.496 -21.657 20.279 1.00 84.69 507 LYS A N 1
ATOM 3773 C CA . LYS A 1 507 ? -3.277 -22.791 20.805 1.00 84.69 507 LYS A CA 1
ATOM 3774 C C . LYS A 1 507 ? -4.401 -23.189 19.851 1.00 84.69 507 LYS A C 1
ATOM 3776 O O . LYS A 1 507 ? -4.600 -24.376 19.610 1.00 84.69 507 LYS A O 1
ATOM 3781 N N . THR A 1 508 ? -5.102 -22.211 19.281 1.00 85.94 508 THR A N 1
ATOM 3782 C CA . THR A 1 508 ? -6.195 -22.439 18.326 1.00 85.94 508 THR A CA 1
ATOM 3783 C C . THR A 1 508 ? -5.693 -23.137 17.067 1.00 85.94 508 THR A C 1
ATOM 3785 O O . THR A 1 508 ? -6.283 -24.120 16.621 1.00 85.94 508 THR A O 1
ATOM 3788 N N . GLU A 1 509 ? -4.580 -22.674 16.500 1.00 84.50 509 GLU A N 1
ATOM 3789 C CA . GLU A 1 509 ? -3.983 -23.314 15.327 1.00 84.50 509 GLU A CA 1
ATOM 3790 C C . GLU A 1 509 ? -3.419 -24.702 15.645 1.00 84.50 509 GLU A C 1
ATOM 3792 O O . GLU A 1 509 ? -3.594 -25.630 14.855 1.00 84.50 509 GLU A O 1
ATOM 3797 N N . PHE A 1 510 ? -2.824 -24.890 16.823 1.00 81.25 510 PHE A N 1
ATOM 3798 C CA . PHE A 1 510 ? -2.383 -26.207 17.276 1.00 81.25 510 PHE A CA 1
ATOM 3799 C C . PHE A 1 510 ? -3.558 -27.187 17.403 1.00 81.25 510 PHE A C 1
ATOM 3801 O O . PHE A 1 510 ? -3.493 -28.299 16.879 1.00 81.25 510 PHE A O 1
ATOM 3808 N N . ALA A 1 511 ? -4.656 -26.762 18.035 1.00 82.00 511 ALA A N 1
ATOM 3809 C CA . ALA A 1 511 ? -5.866 -27.566 18.193 1.00 82.00 511 ALA A CA 1
ATOM 3810 C C . ALA A 1 511 ? -6.431 -28.022 16.840 1.00 82.00 511 ALA A C 1
ATOM 3812 O O . ALA A 1 511 ? -6.856 -29.169 16.702 1.00 82.00 511 ALA A O 1
ATOM 3813 N N . LYS A 1 512 ? -6.409 -27.142 15.830 1.00 82.56 512 LYS A N 1
ATOM 3814 C CA . LYS A 1 512 ? -6.855 -27.465 14.466 1.00 82.56 512 LYS A CA 1
ATOM 3815 C C . LYS A 1 512 ? -5.954 -28.491 13.776 1.00 82.56 512 LYS A C 1
ATOM 3817 O O . LYS A 1 512 ? -6.460 -29.292 12.998 1.00 82.56 512 LYS A O 1
ATOM 3822 N N . LEU A 1 513 ? -4.643 -28.460 14.028 1.00 78.44 513 LEU A N 1
ATOM 3823 C CA . LEU A 1 513 ? -3.679 -29.361 13.388 1.00 78.44 513 LEU A CA 1
ATOM 3824 C C . LEU A 1 513 ? -3.599 -30.740 14.058 1.00 78.44 513 LEU A C 1
ATOM 3826 O O . LEU A 1 513 ? -3.443 -31.739 13.360 1.00 78.44 513 LEU A O 1
ATOM 3830 N N . TYR A 1 514 ? -3.705 -30.801 15.389 1.00 78.69 514 TYR A N 1
ATOM 3831 C CA . TYR A 1 514 ? -3.423 -32.013 16.174 1.00 78.69 514 TYR A CA 1
ATOM 3832 C C . TYR A 1 514 ? -4.621 -32.542 16.985 1.00 78.69 514 TYR A C 1
ATOM 3834 O O . TYR A 1 514 ? -4.520 -33.593 17.618 1.00 78.69 514 TYR A O 1
ATOM 3842 N N . GLY A 1 515 ? -5.766 -31.853 16.949 1.00 79.62 515 GLY A N 1
ATOM 3843 C CA . GLY A 1 515 ? -6.985 -32.206 17.682 1.00 79.62 515 GLY A CA 1
ATOM 3844 C C . GLY A 1 515 ? -7.045 -31.595 19.087 1.00 79.62 515 GLY A C 1
ATOM 3845 O O . GLY A 1 515 ? -6.026 -31.389 19.744 1.00 79.62 515 GLY A O 1
ATOM 3846 N N . SER A 1 516 ? -8.251 -31.313 19.583 1.00 72.81 516 SER A N 1
ATOM 3847 C CA . SER A 1 516 ? -8.473 -30.612 20.861 1.00 72.81 516 SER A CA 1
ATOM 3848 C C . SER A 1 516 ? -8.024 -31.400 22.099 1.00 72.81 516 SER A C 1
ATOM 3850 O O . SER A 1 516 ? -7.612 -30.801 23.091 1.00 72.81 516 SER A O 1
ATOM 3852 N N . GLU A 1 517 ? -8.047 -32.733 22.046 1.00 69.62 517 GLU A N 1
ATOM 3853 C CA . GLU A 1 517 ? -7.565 -33.595 23.136 1.00 69.62 517 GLU A CA 1
ATOM 3854 C C . GLU A 1 517 ? -6.059 -33.435 23.369 1.00 69.62 517 GLU A C 1
ATOM 3856 O O . GLU A 1 517 ? -5.612 -33.380 24.513 1.00 69.62 517 GLU A O 1
ATOM 3861 N N . SER A 1 518 ? -5.290 -33.240 22.293 1.00 61.78 518 SER A N 1
ATOM 3862 C CA . SER A 1 518 ? -3.842 -33.022 22.375 1.00 61.78 518 SER A CA 1
ATOM 3863 C C . SER A 1 518 ? -3.472 -31.708 23.067 1.00 61.78 518 SER A C 1
ATOM 3865 O O . SER A 1 518 ? -2.417 -31.623 23.687 1.00 61.78 518 SER A O 1
ATOM 3867 N N . VAL A 1 519 ? -4.353 -30.699 23.016 1.00 63.75 519 VAL A N 1
ATOM 3868 C CA . VAL A 1 519 ? -4.175 -29.429 23.735 1.00 63.75 519 VAL A CA 1
ATOM 3869 C C . VAL A 1 519 ? -4.382 -29.638 25.229 1.00 63.75 519 VAL A C 1
ATOM 3871 O O . VAL A 1 519 ? -3.579 -29.147 26.010 1.00 63.75 519 VAL A O 1
ATOM 3874 N N . LYS A 1 520 ? -5.415 -30.395 25.625 1.00 63.50 520 LYS A N 1
ATOM 3875 C CA . LYS A 1 520 ? -5.735 -30.659 27.037 1.00 63.50 520 LYS A CA 1
ATOM 3876 C C . LYS A 1 520 ? -4.655 -31.484 27.734 1.00 63.50 520 LYS A C 1
ATOM 3878 O O . LYS A 1 520 ? -4.271 -31.140 28.846 1.00 63.50 520 LYS A O 1
ATOM 3883 N N . GLU A 1 521 ? -4.144 -32.528 27.074 1.00 58.97 521 GLU A N 1
ATOM 3884 C CA . GLU A 1 521 ? -3.021 -33.344 27.577 1.00 58.97 521 GLU A CA 1
ATOM 3885 C C . GLU A 1 521 ? -1.766 -32.497 27.814 1.00 58.97 521 GLU A C 1
ATOM 3887 O O . GLU A 1 521 ? -0.993 -32.727 28.738 1.00 58.97 521 GLU A O 1
ATOM 3892 N N . ALA A 1 522 ? -1.582 -31.489 26.976 1.00 55.06 522 ALA A N 1
ATOM 3893 C CA . ALA A 1 522 ? -0.421 -30.637 26.983 1.00 55.06 522 ALA A CA 1
ATOM 3894 C C . ALA A 1 522 ? -0.514 -29.416 27.912 1.00 55.06 522 ALA A C 1
ATOM 3896 O O . ALA A 1 522 ? 0.499 -28.961 28.434 1.00 55.06 522 ALA A O 1
ATOM 3897 N N . SER A 1 523 ? -1.714 -28.870 28.099 1.00 56.84 523 SER A N 1
ATOM 3898 C CA . SER A 1 523 ? -1.992 -27.760 29.012 1.00 56.84 523 SER A CA 1
ATOM 3899 C C . SER A 1 523 ? -2.292 -28.231 30.437 1.00 56.84 523 SER A C 1
ATOM 3901 O O . SER A 1 523 ? -2.545 -27.405 31.310 1.00 56.84 523 SER A O 1
ATOM 3903 N N . ALA A 1 524 ? -2.260 -29.544 30.690 1.00 50.94 524 ALA A N 1
ATOM 3904 C CA . ALA A 1 524 ? -2.537 -30.159 31.990 1.00 50.94 524 ALA A CA 1
ATOM 3905 C C . ALA A 1 524 ? -1.581 -29.711 33.120 1.00 50.94 524 ALA A C 1
ATOM 3907 O O . ALA A 1 524 ? -1.843 -30.003 34.282 1.00 50.94 524 ALA A O 1
ATOM 3908 N N . GLY A 1 525 ? -0.503 -28.983 32.800 1.00 49.66 525 GLY A N 1
ATOM 3909 C CA . GLY A 1 525 ? 0.420 -28.379 33.768 1.00 49.66 525 GLY A CA 1
ATOM 3910 C C . GLY A 1 525 ? 0.193 -26.891 34.078 1.00 49.66 525 GLY A C 1
ATOM 3911 O O . GLY A 1 525 ? 0.875 -26.368 34.951 1.00 49.66 525 GLY A O 1
ATOM 3912 N N . SER A 1 526 ? -0.726 -26.197 33.391 1.00 47.69 526 SER A N 1
ATOM 3913 C CA . SER A 1 526 ? -0.920 -24.737 33.525 1.00 47.69 526 SER A CA 1
ATOM 3914 C C . SER A 1 526 ? -2.381 -24.336 33.776 1.00 47.69 526 SER A C 1
ATOM 3916 O O . SER A 1 526 ? -2.826 -23.273 33.341 1.00 47.69 526 SER A O 1
ATOM 3918 N N . ALA A 1 527 ? -3.161 -25.213 34.405 1.00 44.56 527 ALA A N 1
ATOM 3919 C CA . ALA A 1 527 ? -4.563 -24.955 34.701 1.00 44.56 527 ALA A CA 1
ATOM 3920 C C . ALA A 1 527 ? -4.705 -24.105 35.975 1.00 44.56 527 ALA A C 1
ATOM 3922 O O . ALA A 1 527 ? -4.829 -24.638 37.075 1.00 44.56 527 ALA A O 1
ATOM 3923 N N . SER A 1 528 ? -4.711 -22.784 35.809 1.00 44.31 528 SER A N 1
ATOM 3924 C CA . SER A 1 528 ? -5.375 -21.868 36.742 1.00 44.31 528 SER A CA 1
ATOM 3925 C C . SER A 1 528 ? -5.882 -20.632 35.989 1.00 44.31 528 SER A C 1
ATOM 3927 O O . SER A 1 528 ? -5.080 -19.870 35.461 1.00 44.31 528 SER A O 1
ATOM 3929 N N . ASP A 1 529 ? -7.204 -20.476 35.918 1.00 43.84 529 ASP A N 1
ATOM 3930 C CA . ASP A 1 529 ? -7.979 -19.220 35.932 1.00 43.84 529 ASP A CA 1
ATOM 3931 C C . ASP A 1 529 ? -7.653 -18.049 34.966 1.00 43.84 529 ASP A C 1
ATOM 3933 O O . ASP A 1 529 ? -8.206 -16.964 35.125 1.00 43.84 529 ASP A O 1
ATOM 3937 N N . GLU A 1 530 ? -6.823 -18.214 33.930 1.00 52.16 530 GLU A N 1
ATOM 3938 C CA . GLU A 1 530 ? -6.413 -17.087 33.058 1.00 52.16 530 GLU A CA 1
ATOM 3939 C C . GLU A 1 530 ? -7.407 -16.671 31.947 1.00 52.16 530 GLU A C 1
ATOM 3941 O O . GLU A 1 530 ? -7.176 -15.644 31.301 1.00 52.16 530 GLU A O 1
ATOM 3946 N N . GLU A 1 531 ? -8.513 -17.392 31.703 1.00 53.09 531 GLU A N 1
ATOM 3947 C CA . GLU A 1 531 ? -9.454 -17.056 30.607 1.00 53.09 531 GLU A CA 1
ATOM 3948 C C . GLU A 1 531 ? -10.081 -15.654 30.743 1.00 53.09 531 GLU A C 1
ATOM 3950 O O . GLU A 1 531 ? -10.240 -14.968 29.731 1.00 53.09 531 GLU A O 1
ATOM 3955 N N . ASP A 1 532 ? -10.312 -15.168 31.969 1.00 55.09 532 ASP A N 1
ATOM 3956 C CA . ASP A 1 532 ? -10.852 -13.821 32.239 1.00 55.09 532 ASP A CA 1
ATOM 3957 C C . ASP A 1 532 ? -9.858 -12.679 31.937 1.00 55.09 532 ASP A C 1
ATOM 3959 O O . ASP A 1 532 ? -10.210 -11.499 31.983 1.00 55.09 532 ASP A O 1
ATOM 3963 N N . THR A 1 533 ? -8.602 -13.000 31.605 1.00 69.88 533 THR A N 1
ATOM 3964 C CA . THR A 1 533 ? -7.542 -12.009 31.350 1.00 69.88 533 THR A CA 1
ATOM 3965 C C . THR A 1 533 ? -7.109 -11.917 29.888 1.00 69.88 533 THR A C 1
ATOM 3967 O O . THR A 1 533 ? -6.203 -11.144 29.574 1.00 69.88 533 THR A O 1
ATOM 3970 N N . ILE A 1 534 ? -7.732 -12.664 28.973 1.00 84.75 534 ILE A N 1
ATOM 3971 C CA . ILE A 1 534 ? -7.356 -12.653 27.553 1.00 84.75 534 ILE A CA 1
ATOM 3972 C C . ILE A 1 534 ? -8.089 -11.533 26.809 1.00 84.75 534 ILE A C 1
ATOM 3974 O O . ILE A 1 534 ? -9.303 -11.379 26.921 1.00 84.75 534 ILE A O 1
ATOM 3978 N N . GLY A 1 535 ? -7.345 -10.790 25.992 1.00 87.12 535 GLY A N 1
ATOM 3979 C CA . GLY A 1 535 ? -7.878 -9.788 25.077 1.00 87.12 535 GLY A CA 1
ATOM 3980 C C . GLY A 1 535 ? -7.442 -8.362 25.379 1.00 87.12 535 GLY A C 1
ATOM 3981 O O . GLY A 1 535 ? -6.629 -8.087 26.274 1.00 87.12 535 GLY A O 1
ATOM 3982 N N . ASN A 1 536 ? -7.981 -7.441 24.587 1.00 88.00 536 ASN A N 1
ATOM 3983 C CA . ASN A 1 536 ? -7.736 -6.015 24.754 1.00 88.00 536 ASN A CA 1
ATOM 3984 C C . ASN A 1 536 ? -8.452 -5.494 26.012 1.00 88.00 536 ASN A C 1
ATOM 3986 O O . ASN A 1 536 ? -9.643 -5.723 26.210 1.00 88.00 536 ASN A O 1
ATOM 3990 N N . ARG A 1 537 ? -7.720 -4.794 26.884 1.00 87.44 537 ARG A N 1
ATOM 3991 C CA . ARG A 1 537 ? -8.250 -4.248 28.140 1.00 87.44 537 ARG A CA 1
ATOM 3992 C C . ARG A 1 537 ? -7.571 -2.941 28.519 1.00 87.44 537 ARG A C 1
ATOM 3994 O O . ARG A 1 537 ? -6.420 -2.684 28.162 1.00 87.44 537 ARG A O 1
ATOM 4001 N N . ALA A 1 538 ? -8.280 -2.124 29.293 1.00 83.56 538 ALA A N 1
ATOM 4002 C CA . ALA A 1 538 ? -7.757 -0.855 29.781 1.00 83.56 538 ALA A CA 1
ATOM 4003 C C . ALA A 1 538 ? -6.452 -1.053 30.574 1.00 83.56 538 ALA A C 1
ATOM 4005 O O . ALA A 1 538 ? -6.343 -1.951 31.407 1.00 83.56 538 ALA A O 1
ATOM 4006 N N . GLY A 1 539 ? -5.464 -0.188 30.327 1.00 84.44 539 GLY A N 1
ATOM 4007 C CA . GLY A 1 539 ? -4.170 -0.232 31.015 1.00 84.44 539 GLY A CA 1
ATOM 4008 C C . GLY A 1 539 ? -3.159 -1.222 30.433 1.00 84.44 539 GLY A C 1
ATOM 4009 O O . GLY A 1 539 ? -2.054 -1.324 30.961 1.00 84.44 539 GLY A O 1
ATOM 4010 N N . LEU A 1 540 ? -3.490 -1.913 29.338 1.00 89.12 540 LEU A N 1
ATOM 4011 C CA . LEU A 1 540 ? -2.561 -2.821 28.667 1.00 89.12 540 LEU A CA 1
ATOM 4012 C C . LEU A 1 540 ? -1.398 -2.059 28.005 1.00 89.12 540 LEU A C 1
ATOM 4014 O O . LEU A 1 540 ? -0.258 -2.513 28.046 1.00 89.12 540 LEU A O 1
ATOM 4018 N N . ILE A 1 541 ? -1.643 -0.858 27.476 1.00 91.94 541 ILE A N 1
ATOM 4019 C CA . ILE A 1 541 ? -0.587 0.018 26.956 1.00 91.94 541 ILE A CA 1
ATOM 4020 C C . ILE A 1 541 ? 0.005 0.840 28.108 1.00 91.94 541 ILE A C 1
ATOM 4022 O O . ILE A 1 541 ? -0.665 1.669 28.734 1.00 91.94 541 ILE A O 1
ATOM 4026 N N . ASN A 1 542 ? 1.301 0.675 28.370 1.00 92.81 542 ASN A N 1
ATOM 4027 C CA . ASN A 1 542 ? 1.975 1.441 29.413 1.00 92.81 542 ASN A CA 1
ATOM 4028 C C . ASN A 1 542 ? 2.017 2.919 29.028 1.00 92.81 542 ASN A C 1
ATOM 4030 O O . ASN A 1 542 ? 2.482 3.277 27.946 1.00 92.81 542 ASN A O 1
ATOM 4034 N N . ARG A 1 543 ? 1.570 3.790 29.943 1.00 92.50 543 ARG A N 1
ATOM 4035 C CA . ARG A 1 543 ? 1.524 5.251 29.743 1.00 92.50 543 ARG A CA 1
ATOM 4036 C C . ARG A 1 543 ? 0.688 5.677 28.527 1.00 92.50 543 ARG A C 1
ATOM 4038 O O . ARG A 1 543 ? 0.954 6.725 27.945 1.00 92.50 543 ARG A O 1
ATOM 4045 N N . GLU A 1 544 ? -0.360 4.926 28.200 1.00 92.69 544 GLU A N 1
ATOM 4046 C CA . GLU A 1 544 ? -1.249 5.181 27.058 1.00 92.69 544 GLU A CA 1
ATOM 4047 C C . GLU A 1 544 ? -1.690 6.648 26.928 1.00 92.69 544 GLU A C 1
ATOM 4049 O O . GLU A 1 544 ? -1.519 7.259 25.878 1.00 92.69 544 GLU A O 1
ATOM 4054 N N . LYS A 1 545 ? -2.177 7.259 28.018 1.00 92.06 545 LYS A N 1
ATOM 4055 C CA . LYS A 1 545 ? -2.629 8.664 28.021 1.00 92.06 545 LYS A CA 1
ATOM 4056 C C . LYS A 1 545 ? -1.521 9.648 27.630 1.00 92.06 545 LYS A C 1
ATOM 4058 O O . LYS A 1 545 ? -1.789 10.619 26.929 1.00 92.06 545 LYS A O 1
ATOM 4063 N N . LEU A 1 546 ? -0.290 9.400 28.084 1.00 91.44 546 LEU A N 1
ATOM 4064 C CA . LEU A 1 546 ? 0.866 10.229 27.743 1.00 91.44 546 LEU A CA 1
ATOM 4065 C C . LEU A 1 546 ? 1.236 10.044 26.269 1.00 91.44 546 LEU A C 1
ATOM 4067 O O . LEU A 1 546 ? 1.451 11.031 25.575 1.00 91.44 546 LEU A O 1
ATOM 4071 N N . LEU A 1 547 ? 1.256 8.800 25.783 1.00 90.44 547 LEU A N 1
ATOM 4072 C CA . LEU A 1 547 ? 1.542 8.489 24.380 1.00 90.44 547 LEU A CA 1
ATOM 4073 C C . LEU A 1 547 ? 0.507 9.112 23.434 1.00 90.44 547 LEU A C 1
ATOM 4075 O O . LEU A 1 547 ? 0.892 9.744 22.452 1.00 90.44 547 LEU A O 1
ATOM 4079 N N . ALA A 1 548 ? -0.782 9.024 23.771 1.00 90.56 548 ALA A N 1
ATOM 4080 C CA . ALA A 1 548 ? -1.870 9.651 23.023 1.00 90.56 548 ALA A CA 1
ATOM 4081 C C . ALA A 1 548 ? -1.727 11.178 22.971 1.00 90.56 548 ALA A C 1
ATOM 4083 O O . ALA A 1 548 ? -1.885 11.790 21.911 1.00 90.56 548 ALA A O 1
ATOM 4084 N N . TRP A 1 549 ? -1.370 11.797 24.100 1.00 90.62 549 TRP A N 1
ATOM 4085 C CA . TRP A 1 549 ? -1.102 13.231 24.164 1.00 90.62 549 TRP A CA 1
ATOM 4086 C C . TRP A 1 549 ? 0.118 13.631 23.323 1.00 90.62 549 TRP A C 1
ATOM 4088 O O . TRP A 1 549 ? 0.043 14.596 22.559 1.00 90.62 549 TRP A O 1
ATOM 4098 N N . CYS A 1 550 ? 1.220 12.878 23.408 1.00 88.12 550 CYS A N 1
ATOM 4099 C CA . CYS A 1 550 ? 2.412 13.105 22.591 1.00 88.12 550 CYS A CA 1
ATOM 4100 C C . CYS A 1 550 ? 2.098 12.976 21.095 1.00 88.12 550 CYS A C 1
ATOM 4102 O O . CYS A 1 550 ? 2.540 13.817 20.316 1.00 88.12 550 CYS A O 1
ATOM 4104 N N . MET A 1 551 ? 1.311 11.971 20.698 1.00 86.12 551 MET A N 1
ATOM 4105 C CA . MET A 1 551 ? 0.922 11.748 19.305 1.00 86.12 551 MET A CA 1
ATOM 4106 C C . MET A 1 551 ? 0.078 12.906 18.757 1.00 86.12 551 MET A C 1
ATOM 4108 O O . MET A 1 551 ? 0.415 13.483 17.724 1.00 86.12 551 MET A O 1
ATOM 4112 N N . SER A 1 552 ? -0.977 13.301 19.477 1.00 85.56 552 SER A N 1
ATOM 4113 C CA . SER A 1 552 ? -1.827 14.439 19.095 1.00 85.56 552 SER A CA 1
ATOM 4114 C C . SER A 1 552 ? -1.030 15.748 19.021 1.00 85.56 552 SER A C 1
ATOM 4116 O O . SER A 1 552 ? -1.109 16.479 18.031 1.00 85.56 552 SER A O 1
ATOM 4118 N N . THR A 1 553 ? -0.184 16.019 20.019 1.00 85.00 553 THR A N 1
ATOM 4119 C CA . THR A 1 553 ? 0.664 17.222 20.052 1.00 85.00 553 THR A CA 1
ATOM 4120 C C . THR A 1 553 ? 1.699 17.233 18.925 1.00 85.00 553 THR A C 1
ATOM 4122 O O . THR A 1 553 ? 1.913 18.269 18.297 1.00 85.00 553 THR A O 1
ATOM 4125 N N . GLY A 1 554 ? 2.337 16.095 18.643 1.00 82.56 554 GLY A N 1
ATOM 4126 C CA . GLY A 1 554 ? 3.337 15.977 17.584 1.00 82.56 554 GLY A CA 1
ATOM 4127 C C . GLY A 1 554 ? 2.749 16.208 16.193 1.00 82.56 554 GLY A C 1
ATOM 4128 O O . GLY A 1 554 ? 3.352 16.914 15.389 1.00 82.56 554 GLY A O 1
ATOM 4129 N N . LEU A 1 555 ? 1.558 15.667 15.919 1.00 80.12 555 LEU A N 1
ATOM 4130 C CA . LEU A 1 555 ? 0.884 15.828 14.627 1.00 80.12 555 LEU A CA 1
ATOM 4131 C C . LEU A 1 555 ? 0.338 17.248 14.432 1.00 80.12 555 LEU A C 1
ATOM 4133 O O . LEU A 1 555 ? 0.573 17.848 13.384 1.00 80.12 555 LEU A O 1
ATOM 4137 N N . SER A 1 556 ? -0.335 17.799 15.446 1.00 79.44 556 SER A N 1
ATOM 4138 C CA . SER A 1 556 ? -0.959 19.133 15.386 1.00 79.44 556 SER A CA 1
ATOM 4139 C C . SER A 1 556 ? 0.036 20.290 15.313 1.00 79.44 556 SER A C 1
ATOM 4141 O O . SER A 1 556 ? -0.298 21.366 14.822 1.00 79.44 556 SER A O 1
ATOM 4143 N N . ARG A 1 557 ? 1.266 20.091 15.800 1.00 79.19 557 ARG A N 1
ATOM 4144 C CA . ARG A 1 557 ? 2.326 21.113 15.780 1.00 79.19 557 ARG A CA 1
ATOM 4145 C C . ARG A 1 557 ? 3.350 20.904 14.670 1.00 79.19 557 ARG A C 1
ATOM 4147 O O . ARG A 1 557 ? 4.323 21.656 14.597 1.00 79.19 557 ARG A O 1
ATOM 4154 N N . ASN A 1 558 ? 3.163 19.909 13.806 1.00 72.81 558 ASN A N 1
ATOM 4155 C CA . ASN A 1 558 ? 4.100 19.647 12.725 1.00 72.81 558 ASN A CA 1
ATOM 4156 C C . ASN A 1 558 ? 3.957 20.705 11.621 1.00 72.81 558 ASN A C 1
ATOM 4158 O O . ASN A 1 558 ? 3.018 20.674 10.824 1.00 72.81 558 ASN A O 1
ATOM 4162 N N . SER A 1 559 ? 4.932 21.613 11.530 1.00 64.69 559 SER A N 1
ATOM 4163 C CA . SER A 1 559 ? 4.953 22.702 10.543 1.00 64.69 559 SER A CA 1
ATOM 4164 C C . SER A 1 559 ? 4.777 22.217 9.100 1.00 64.69 559 SER A C 1
ATOM 4166 O O . SER A 1 559 ? 4.100 22.882 8.320 1.00 64.69 559 SER A O 1
ATOM 4168 N N . ARG A 1 560 ? 5.302 21.032 8.752 1.00 62.72 560 ARG A N 1
ATOM 4169 C CA . ARG A 1 560 ? 5.180 20.441 7.403 1.00 62.72 560 ARG A CA 1
ATOM 4170 C C . ARG A 1 560 ? 3.745 20.065 7.052 1.00 62.72 560 ARG A C 1
ATOM 4172 O O . ARG A 1 560 ? 3.393 20.016 5.876 1.00 62.72 560 ARG A O 1
ATOM 4179 N N . LEU A 1 561 ? 2.945 19.750 8.066 1.00 68.06 561 LEU A N 1
ATOM 4180 C CA . LEU A 1 561 ? 1.602 19.198 7.931 1.00 68.06 561 LEU A CA 1
ATOM 4181 C C . LEU A 1 561 ? 0.506 20.245 8.173 1.00 68.06 561 LEU A C 1
ATOM 4183 O O . LEU A 1 561 ? -0.630 20.048 7.743 1.00 68.06 561 LEU A O 1
ATOM 4187 N N . ASN A 1 562 ? 0.849 21.384 8.785 1.00 67.75 562 ASN A N 1
ATOM 4188 C CA . ASN A 1 562 ? -0.097 22.444 9.142 1.00 67.75 562 ASN A CA 1
ATOM 4189 C C . ASN A 1 562 ? -0.831 23.064 7.944 1.00 67.75 562 ASN A C 1
ATOM 4191 O O . ASN A 1 562 ? -1.930 23.577 8.108 1.00 67.75 562 ASN A O 1
ATOM 4195 N N . ALA A 1 563 ? -0.266 23.016 6.737 1.00 69.38 563 ALA A N 1
ATOM 4196 C CA . ALA A 1 563 ? -0.898 23.579 5.541 1.00 69.38 563 ALA A CA 1
ATOM 4197 C C . ALA A 1 563 ? -1.809 22.589 4.786 1.00 69.38 563 ALA A C 1
ATOM 4199 O O . ALA A 1 563 ? -2.398 22.947 3.762 1.00 69.38 563 ALA A O 1
ATOM 4200 N N . VAL A 1 564 ? -1.897 21.330 5.227 1.00 75.69 564 VAL A N 1
ATOM 4201 C CA . VAL A 1 564 ? -2.695 20.309 4.537 1.00 75.69 564 VAL A CA 1
ATOM 4202 C C . VAL A 1 564 ? -4.163 20.520 4.882 1.00 75.69 564 VAL A C 1
ATOM 4204 O O . VAL A 1 564 ? -4.568 20.301 6.017 1.00 75.69 564 VAL A O 1
ATOM 4207 N N . LEU A 1 565 ? -4.964 20.935 3.904 1.00 82.38 565 LEU A N 1
ATOM 4208 C CA . LEU A 1 565 ? -6.413 21.054 4.058 1.00 82.38 565 LEU A CA 1
ATOM 4209 C C . LEU A 1 565 ? -7.086 19.681 4.023 1.00 82.38 565 LEU A C 1
ATOM 4211 O O . LEU A 1 565 ? -6.627 18.762 3.339 1.00 82.38 565 LEU A O 1
ATOM 4215 N N . SER A 1 566 ? -8.189 19.562 4.751 1.00 85.25 566 SER A N 1
ATOM 4216 C CA . SER A 1 566 ? -8.957 18.327 4.859 1.00 85.25 566 SER A CA 1
ATOM 4217 C C . SER A 1 566 ? -9.727 18.032 3.574 1.00 85.25 566 SER A C 1
ATOM 4219 O O . SER A 1 566 ? -10.293 18.949 2.970 1.00 85.25 566 SER A O 1
ATOM 4221 N N . PRO A 1 567 ? -9.802 16.758 3.154 1.00 85.56 567 PRO A N 1
ATOM 4222 C CA . PRO A 1 567 ? -10.586 16.354 1.995 1.00 85.56 567 PRO A CA 1
ATOM 4223 C C . PRO A 1 567 ? -12.083 16.457 2.316 1.00 85.56 567 PRO A C 1
ATOM 4225 O O . PRO A 1 567 ? -12.678 15.526 2.856 1.00 85.56 567 PRO A O 1
ATOM 4228 N N . CYS A 1 568 ? -12.709 17.580 1.980 1.00 91.50 568 CYS A N 1
ATOM 4229 C CA . CYS A 1 568 ? -14.132 17.808 2.220 1.00 91.50 568 CYS A CA 1
ATOM 4230 C C . CYS A 1 568 ? -14.849 18.396 1.008 1.00 91.50 568 CYS A C 1
ATOM 4232 O O . CYS A 1 568 ? -14.235 18.920 0.079 1.00 91.50 568 CYS A O 1
ATOM 4234 N N . ILE A 1 569 ? -16.169 18.257 1.033 1.00 92.81 569 ILE A N 1
ATOM 4235 C CA . ILE A 1 569 ? -17.113 18.901 0.130 1.00 92.81 569 ILE A CA 1
ATOM 4236 C C . ILE A 1 569 ? -17.815 19.983 0.943 1.00 92.81 569 ILE A C 1
ATOM 4238 O O . ILE A 1 569 ? -18.336 19.700 2.024 1.00 92.81 569 ILE A O 1
ATOM 4242 N N . VAL A 1 570 ? -17.813 21.202 0.414 1.00 92.88 570 VAL A N 1
ATOM 4243 C CA . VAL A 1 570 ? -18.515 22.346 0.999 1.00 92.88 570 VAL A CA 1
ATOM 4244 C C . VAL A 1 570 ? -19.934 22.390 0.456 1.00 92.88 570 VAL A C 1
ATOM 4246 O O . VAL A 1 570 ? -20.131 22.307 -0.756 1.00 92.88 570 VAL A O 1
ATOM 4249 N N . ASP A 1 571 ? -20.910 22.534 1.345 1.00 92.31 571 ASP A N 1
ATOM 4250 C CA . ASP A 1 571 ? -22.277 22.866 0.967 1.00 92.31 571 ASP A CA 1
ATOM 4251 C C . ASP A 1 571 ? -22.474 24.384 1.032 1.00 92.31 571 ASP A C 1
ATOM 4253 O O . ASP A 1 571 ? -22.823 24.943 2.071 1.00 92.31 571 ASP A O 1
ATOM 4257 N N . GLU A 1 572 ? -22.246 25.069 -0.087 1.00 91.50 572 GLU A N 1
ATOM 4258 C CA . GLU A 1 572 ? -22.394 26.530 -0.163 1.00 91.50 572 GLU A CA 1
ATOM 4259 C C . GLU A 1 572 ? -23.826 27.008 0.111 1.00 91.50 572 GLU A C 1
ATOM 4261 O O . GLU A 1 572 ? -24.020 28.137 0.557 1.00 91.50 572 GLU A O 1
ATOM 4266 N N . SER A 1 573 ? -24.833 26.151 -0.097 1.00 92.38 573 SER A N 1
ATOM 4267 C CA . SER A 1 573 ? -26.233 26.501 0.171 1.00 92.38 573 SER A CA 1
ATOM 4268 C C . SER A 1 573 ? -26.554 26.588 1.665 1.00 92.38 573 SER A C 1
ATOM 4270 O O . SER A 1 573 ? -27.524 27.231 2.056 1.00 92.38 573 SER A O 1
ATOM 4272 N N . SER A 1 574 ? -25.711 25.989 2.508 1.00 91.62 574 SER A N 1
ATOM 4273 C CA . SER A 1 574 ? -25.866 25.973 3.964 1.00 91.62 574 SER A CA 1
ATOM 4274 C C . SER A 1 574 ? -25.266 27.192 4.678 1.00 91.62 574 SER A C 1
ATOM 4276 O O . SER A 1 574 ? -25.277 27.245 5.911 1.00 91.62 574 SER A O 1
ATOM 4278 N N . ARG A 1 575 ? -24.704 28.147 3.922 1.00 93.50 575 ARG A N 1
ATOM 4279 C CA . ARG A 1 575 ? -23.991 29.306 4.463 1.00 93.50 575 ARG A CA 1
ATOM 4280 C C . ARG A 1 575 ? -24.931 30.205 5.269 1.00 93.50 575 ARG A C 1
ATOM 4282 O O . ARG A 1 575 ? -25.883 30.764 4.733 1.00 93.50 575 ARG A O 1
ATOM 4289 N N . GLN A 1 576 ? -24.627 30.365 6.552 1.00 93.38 576 GLN A N 1
ATOM 4290 C CA . GLN A 1 576 ? -25.336 31.253 7.471 1.00 93.38 576 GLN A CA 1
ATOM 4291 C C . GLN A 1 576 ? -24.789 32.686 7.399 1.00 93.38 576 GLN A C 1
ATOM 4293 O O . GLN A 1 576 ? -23.684 32.920 6.903 1.00 93.38 576 GLN A O 1
ATOM 4298 N N . GLU A 1 577 ? -25.546 33.647 7.937 1.00 91.50 577 GLU A N 1
ATOM 4299 C CA . GLU A 1 577 ? -25.159 35.068 7.976 1.00 91.50 577 GLU A CA 1
ATOM 4300 C C . GLU A 1 577 ? -23.832 35.308 8.715 1.00 91.50 577 GLU A C 1
ATOM 4302 O O . GLU A 1 577 ? -23.062 36.186 8.333 1.00 91.50 577 GLU A O 1
ATOM 4307 N N . ASP A 1 578 ? -23.514 34.492 9.727 1.00 91.62 578 ASP A N 1
ATOM 4308 C CA . ASP A 1 578 ? -22.258 34.578 10.485 1.00 91.62 578 ASP A CA 1
ATOM 4309 C C . ASP A 1 578 ? -21.051 33.935 9.763 1.00 91.62 578 ASP A C 1
ATOM 4311 O O . ASP A 1 578 ? -19.955 33.841 10.326 1.00 91.62 578 ASP A O 1
ATOM 4315 N N . GLY A 1 579 ? -21.248 33.474 8.522 1.00 89.50 579 GLY A N 1
ATOM 4316 C CA . GLY A 1 579 ? -20.245 32.804 7.699 1.00 89.50 579 GLY A CA 1
ATOM 4317 C C . GLY A 1 579 ? -20.078 31.310 7.981 1.00 89.50 579 GLY A C 1
ATOM 4318 O O . GLY A 1 579 ? -19.236 30.678 7.344 1.00 89.50 579 GLY A O 1
ATOM 4319 N N . THR A 1 580 ? -20.851 30.725 8.903 1.00 92.56 580 THR A N 1
ATOM 4320 C CA . THR A 1 580 ? -20.821 29.280 9.161 1.00 92.56 580 THR A CA 1
ATOM 4321 C C . THR A 1 580 ? -21.354 28.512 7.954 1.00 92.56 580 THR A C 1
ATOM 4323 O O . THR A 1 580 ? -22.428 28.810 7.439 1.00 92.56 580 THR A O 1
ATOM 4326 N N . ILE A 1 581 ? -20.603 27.509 7.512 1.00 93.69 581 ILE A N 1
ATOM 4327 C CA . ILE A 1 581 ? -20.909 26.616 6.393 1.00 93.69 581 ILE A CA 1
ATOM 4328 C C . ILE A 1 581 ? -20.919 25.168 6.874 1.00 93.69 581 ILE A C 1
ATOM 4330 O O . ILE A 1 581 ? -20.210 24.801 7.810 1.00 93.69 581 ILE A O 1
ATOM 4334 N N . GLN A 1 582 ? -21.698 24.320 6.219 1.00 92.69 582 GLN A N 1
ATOM 4335 C CA . GLN A 1 582 ? -21.658 22.881 6.435 1.00 92.69 582 GLN A CA 1
ATOM 4336 C C . GLN A 1 582 ? -20.667 22.248 5.470 1.00 92.69 582 GLN A C 1
ATOM 4338 O O . GLN A 1 582 ? -20.628 22.548 4.273 1.00 92.69 582 GLN A O 1
ATOM 4343 N N . ILE A 1 583 ? -19.857 21.348 6.011 1.00 93.44 583 ILE A N 1
ATOM 4344 C CA . ILE A 1 583 ? -18.881 20.579 5.253 1.00 93.44 583 ILE A CA 1
ATOM 4345 C C . ILE A 1 583 ? -19.037 19.102 5.583 1.00 93.44 583 ILE A C 1
ATOM 4347 O O . ILE A 1 583 ? -19.359 18.735 6.712 1.00 93.44 583 ILE A O 1
ATOM 4351 N N . LYS A 1 584 ? -18.770 18.246 4.600 1.00 92.69 584 LYS A N 1
ATOM 4352 C CA . LYS A 1 584 ? -18.783 16.788 4.766 1.00 92.69 584 LYS A CA 1
ATOM 4353 C C . LYS A 1 584 ? -17.521 16.155 4.185 1.00 92.69 584 LYS A C 1
ATOM 4355 O O . LYS A 1 584 ? -16.933 16.730 3.262 1.00 92.69 584 LYS A O 1
ATOM 4360 N N . PRO A 1 585 ? -17.085 14.987 4.676 1.00 93.38 585 PRO A N 1
ATOM 4361 C CA . PRO A 1 585 ? -15.912 14.310 4.141 1.00 93.38 585 PRO A CA 1
ATOM 4362 C C . PRO A 1 585 ? -16.065 13.976 2.649 1.00 93.38 585 PRO A C 1
ATOM 4364 O O . PRO A 1 585 ? -17.117 13.531 2.190 1.00 93.38 585 PRO A O 1
ATOM 4367 N N . ASN A 1 586 ? -14.986 14.147 1.879 1.00 92.94 586 ASN A N 1
ATOM 4368 C CA . ASN A 1 586 ? -14.916 13.670 0.500 1.00 92.94 586 ASN A CA 1
ATOM 4369 C C . ASN A 1 586 ? -14.428 12.213 0.473 1.00 92.94 586 ASN A C 1
ATOM 4371 O O . ASN A 1 586 ? -13.223 11.931 0.444 1.00 92.94 586 ASN A O 1
ATOM 4375 N N . THR A 1 587 ? -15.388 11.294 0.443 1.00 92.50 587 THR A N 1
ATOM 4376 C CA . THR A 1 587 ? -15.163 9.842 0.495 1.00 92.50 587 THR A CA 1
ATOM 4377 C C . THR A 1 587 ? -14.551 9.249 -0.774 1.00 92.50 587 THR A C 1
ATOM 4379 O O . THR A 1 587 ? -14.149 8.091 -0.774 1.00 92.50 587 THR A O 1
ATOM 4382 N N . GLN A 1 588 ? -14.412 10.037 -1.847 1.00 89.50 588 GLN A N 1
ATOM 4383 C CA . GLN A 1 588 ? -13.751 9.618 -3.091 1.00 89.50 588 GLN A CA 1
ATOM 4384 C C . GLN A 1 588 ? -12.226 9.814 -3.056 1.00 89.50 588 GLN A C 1
ATOM 4386 O O . GLN A 1 588 ? -11.530 9.534 -4.034 1.00 89.50 588 GLN A O 1
ATOM 4391 N N . THR A 1 589 ? -11.689 10.348 -1.958 1.00 87.94 589 THR A N 1
ATOM 4392 C CA . THR A 1 589 ? -10.250 10.580 -1.817 1.00 87.94 589 THR A CA 1
ATOM 4393 C C . THR A 1 589 ? -9.512 9.333 -1.337 1.00 87.94 589 THR A C 1
ATOM 4395 O O . THR A 1 589 ? -10.081 8.433 -0.723 1.00 87.94 589 THR A O 1
ATOM 4398 N N . ARG A 1 590 ? -8.195 9.304 -1.576 1.00 86.56 590 ARG A N 1
ATOM 4399 C CA . ARG A 1 590 ? -7.328 8.179 -1.184 1.00 86.56 590 ARG A CA 1
ATOM 4400 C C . ARG A 1 590 ? -7.268 7.953 0.325 1.00 86.56 590 ARG A C 1
ATOM 4402 O O . ARG A 1 590 ? -7.030 6.831 0.742 1.00 86.56 590 ARG A O 1
ATOM 4409 N N . PHE A 1 591 ? -7.550 8.988 1.118 1.00 86.56 591 PHE A N 1
ATOM 4410 C CA . PHE A 1 591 ? -7.674 8.882 2.572 1.00 86.56 591 PHE A CA 1
ATOM 4411 C C . PHE A 1 591 ? -8.757 7.885 3.010 1.00 86.56 591 PHE A C 1
ATOM 4413 O O . PHE A 1 591 ? -8.686 7.326 4.098 1.00 86.56 591 PHE A O 1
ATOM 4420 N N . PHE A 1 592 ? -9.754 7.650 2.156 1.00 90.00 592 PHE A N 1
ATOM 4421 C CA . PHE A 1 592 ? -10.785 6.643 2.371 1.00 90.00 592 PHE A CA 1
ATOM 4422 C C . PHE A 1 592 ? -10.418 5.343 1.662 1.00 90.00 592 PHE A C 1
ATOM 4424 O O . PHE A 1 592 ? -10.290 4.301 2.303 1.00 90.00 592 PHE A O 1
ATOM 4431 N N . THR A 1 593 ? -10.198 5.400 0.347 1.00 87.94 593 THR A N 1
ATOM 4432 C CA . THR A 1 593 ? -10.026 4.182 -0.455 1.00 87.94 593 THR A CA 1
ATOM 4433 C C . THR A 1 593 ? -8.742 3.428 -0.112 1.00 87.94 593 THR A C 1
ATOM 4435 O O . THR A 1 593 ? -8.777 2.224 0.103 1.00 87.94 593 THR A O 1
ATOM 4438 N N . ASP A 1 594 ? -7.603 4.114 -0.000 1.00 88.94 594 ASP A N 1
ATOM 4439 C CA . ASP A 1 594 ? -6.313 3.453 0.218 1.00 88.94 594 ASP A CA 1
ATOM 4440 C C . ASP A 1 594 ? -6.089 3.134 1.709 1.00 88.94 594 ASP A C 1
ATOM 4442 O O . ASP A 1 594 ? -5.649 2.035 2.036 1.00 88.94 594 ASP A O 1
ATOM 4446 N N . ASP A 1 595 ? -6.434 4.047 2.622 1.00 90.88 595 ASP A N 1
ATOM 4447 C CA . ASP A 1 595 ? -6.129 3.870 4.051 1.00 90.88 595 ASP A CA 1
ATOM 4448 C C . ASP A 1 595 ? -7.182 3.040 4.813 1.00 90.88 595 ASP A C 1
ATOM 4450 O O . ASP A 1 595 ? -6.840 2.340 5.767 1.00 90.88 595 ASP A O 1
ATOM 4454 N N . THR A 1 596 ? -8.452 3.054 4.383 1.00 91.81 596 THR A N 1
ATOM 4455 C CA . THR A 1 596 ? -9.513 2.241 5.013 1.00 91.81 596 THR A CA 1
ATOM 4456 C C . THR A 1 596 ? -9.635 0.876 4.337 1.00 91.81 596 THR A C 1
ATOM 4458 O O . THR A 1 596 ? -9.374 -0.144 4.979 1.00 91.81 596 THR A O 1
ATOM 4461 N N . GLN A 1 597 ? -9.981 0.833 3.039 1.00 91.19 597 GLN A N 1
ATOM 4462 C CA . GLN A 1 597 ? -10.236 -0.429 2.314 1.00 91.19 597 GLN A CA 1
ATOM 4463 C C . GLN A 1 597 ? -8.959 -1.254 2.130 1.00 91.19 597 GLN A C 1
ATOM 4465 O O . GLN A 1 597 ? -8.969 -2.477 2.276 1.00 91.19 597 GLN A O 1
ATOM 4470 N N . HIS A 1 598 ? -7.848 -0.582 1.823 1.00 91.25 598 HIS A N 1
ATOM 4471 C CA . HIS A 1 598 ? -6.550 -1.220 1.601 1.00 91.25 598 HIS A CA 1
ATOM 4472 C C . HIS A 1 598 ? -5.587 -1.043 2.786 1.00 91.25 598 HIS A C 1
ATOM 4474 O O . HIS A 1 598 ? -4.392 -1.297 2.647 1.00 91.25 598 HIS A O 1
ATOM 4480 N N . GLY A 1 599 ? -6.097 -0.636 3.953 1.00 91.81 599 GLY A N 1
ATOM 4481 C CA . GLY A 1 599 ? -5.333 -0.488 5.190 1.00 91.81 599 GLY A CA 1
ATOM 4482 C C . GLY A 1 599 ? -5.998 -1.185 6.367 1.00 91.81 599 GLY A C 1
ATOM 4483 O O . GLY A 1 599 ? -5.791 -2.382 6.555 1.00 91.81 599 GLY A O 1
ATOM 4484 N N . LEU A 1 600 ? -6.822 -0.473 7.143 1.00 93.50 600 LEU A N 1
ATOM 4485 C CA . LEU A 1 600 ? -7.445 -1.030 8.358 1.00 93.50 600 LEU A CA 1
ATOM 4486 C C . LEU A 1 600 ? -8.250 -2.317 8.117 1.00 93.50 600 LEU A C 1
ATOM 4488 O O . LEU A 1 600 ? -8.214 -3.217 8.956 1.00 93.50 600 LEU A O 1
ATOM 4492 N N . CYS A 1 601 ? -8.916 -2.458 6.965 1.00 95.69 601 CYS A N 1
ATOM 4493 C CA . CYS A 1 601 ? -9.645 -3.691 6.640 1.00 95.69 601 CYS A CA 1
ATOM 4494 C C . CYS A 1 601 ? -8.719 -4.918 6.557 1.00 95.69 601 CYS A C 1
ATOM 4496 O O . CYS A 1 601 ? -9.143 -6.027 6.871 1.00 95.69 601 CYS A O 1
ATOM 4498 N N . ILE A 1 602 ? -7.446 -4.736 6.187 1.00 94.81 602 ILE A N 1
ATOM 4499 C CA . ILE A 1 602 ? -6.455 -5.820 6.177 1.00 94.81 602 ILE A CA 1
ATOM 4500 C C . ILE A 1 602 ? -6.145 -6.269 7.600 1.00 94.81 602 ILE A C 1
ATOM 4502 O O . ILE A 1 602 ? -6.113 -7.467 7.865 1.00 94.81 602 ILE A O 1
ATOM 4506 N N . VAL A 1 603 ? -5.934 -5.317 8.511 1.00 94.56 603 VAL A N 1
ATOM 4507 C CA . VAL A 1 603 ? -5.641 -5.604 9.922 1.00 94.56 603 VAL A CA 1
ATOM 4508 C C . VAL A 1 603 ? -6.799 -6.372 10.554 1.00 94.56 603 VAL A C 1
ATOM 4510 O O . VAL A 1 603 ? -6.569 -7.411 11.166 1.00 94.56 603 VAL A O 1
ATOM 4513 N N . LEU A 1 604 ? -8.037 -5.905 10.357 1.00 96.88 604 LEU A N 1
ATOM 4514 C CA . LEU A 1 604 ? -9.234 -6.587 10.858 1.00 96.88 604 LEU A CA 1
ATOM 4515 C C . LEU A 1 604 ? -9.400 -7.974 10.226 1.00 96.88 604 LEU A C 1
ATOM 4517 O O . LEU A 1 604 ? -9.697 -8.937 10.928 1.00 96.88 604 LEU A O 1
ATOM 4521 N N . GLY A 1 605 ? -9.147 -8.098 8.920 1.00 96.44 605 GLY A N 1
ATOM 4522 C CA . GLY A 1 605 ? -9.178 -9.384 8.230 1.00 96.44 605 GLY A CA 1
ATOM 4523 C C . GLY A 1 605 ? -8.171 -10.380 8.805 1.00 96.44 605 GLY A C 1
ATOM 4524 O O . GLY A 1 605 ? -8.519 -11.530 9.061 1.00 96.44 605 GLY A O 1
ATOM 4525 N N . LEU A 1 606 ? -6.940 -9.942 9.077 1.00 95.56 606 LEU A N 1
ATOM 4526 C CA . LEU A 1 606 ? -5.911 -10.777 9.699 1.00 95.56 606 LEU A CA 1
ATOM 4527 C C . LEU A 1 606 ? -6.257 -11.134 11.150 1.00 95.56 606 LEU A C 1
ATOM 4529 O O . LEU A 1 606 ? -6.097 -12.291 11.526 1.00 95.56 606 LEU A O 1
ATOM 4533 N N . ALA A 1 607 ? -6.777 -10.192 11.939 1.00 96.31 607 ALA A N 1
ATOM 4534 C CA . ALA A 1 607 ? -7.256 -10.454 13.296 1.00 96.31 607 ALA A CA 1
ATOM 4535 C C . ALA A 1 607 ? -8.365 -11.525 13.319 1.00 96.31 607 ALA A C 1
ATOM 4537 O O . ALA A 1 607 ? -8.306 -12.459 14.119 1.00 96.31 607 ALA A O 1
ATOM 4538 N N . GLU A 1 608 ? -9.323 -11.464 12.388 1.00 96.25 608 GLU A N 1
ATOM 4539 C CA . GLU A 1 608 ? -10.368 -12.488 12.253 1.00 96.25 608 GLU A CA 1
ATOM 4540 C C . GLU A 1 608 ? -9.778 -13.864 11.896 1.00 96.25 608 GLU A C 1
ATOM 4542 O O . GLU A 1 608 ? -10.184 -14.881 12.460 1.00 96.25 608 GLU A O 1
ATOM 4547 N N . LEU A 1 609 ? -8.785 -13.918 10.998 1.00 94.50 609 LEU A N 1
ATOM 4548 C CA . LEU A 1 609 ? -8.102 -15.172 10.652 1.00 94.50 609 LEU A CA 1
ATOM 4549 C C . LEU A 1 609 ? -7.381 -15.795 11.849 1.00 94.50 609 LEU A C 1
ATOM 4551 O O . LEU A 1 609 ? -7.379 -17.020 11.982 1.00 94.50 609 LEU A O 1
ATOM 4555 N N . LEU A 1 610 ? -6.784 -14.959 12.699 1.00 94.06 610 LEU A N 1
ATOM 4556 C CA . LEU A 1 610 ? -6.106 -15.359 13.933 1.00 94.06 610 LEU A CA 1
ATOM 4557 C C . LEU A 1 610 ? -7.075 -15.847 15.022 1.00 94.06 610 LEU A C 1
ATOM 4559 O O . LEU A 1 610 ? -6.627 -16.401 16.024 1.00 94.06 610 LEU A O 1
ATOM 4563 N N .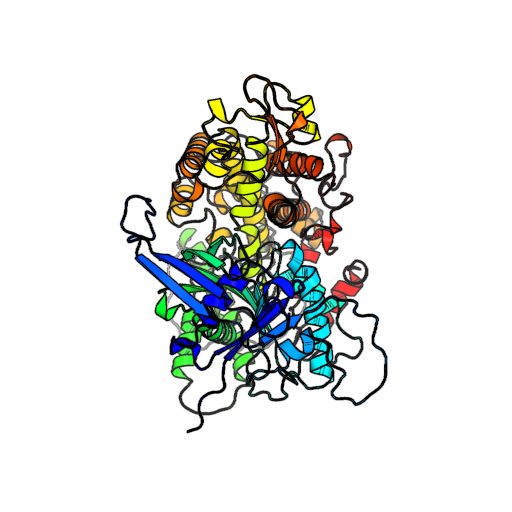 GLY A 1 611 ? -8.386 -15.683 14.817 1.00 92.50 611 GLY A N 1
ATOM 4564 C CA . GLY A 1 611 ? -9.417 -16.076 15.772 1.00 92.50 611 GLY A CA 1
ATOM 4565 C C . GLY A 1 611 ? -9.640 -15.057 16.886 1.00 92.50 611 GLY A C 1
ATOM 4566 O O . GLY A 1 611 ? -10.119 -15.438 17.951 1.00 92.50 611 GLY A O 1
ATOM 4567 N N . PHE A 1 612 ? -9.277 -13.789 16.671 1.00 94.25 612 PHE A N 1
ATOM 4568 C CA . PHE A 1 612 ? -9.580 -12.726 17.627 1.00 94.25 612 PHE A CA 1
ATOM 4569 C C . PHE A 1 612 ? -11.078 -12.421 17.607 1.00 94.25 612 PHE A C 1
ATOM 4571 O O . PHE A 1 612 ? -11.709 -12.421 16.545 1.00 94.25 612 PHE A O 1
ATOM 4578 N N . ASP A 1 613 ? -11.636 -12.120 18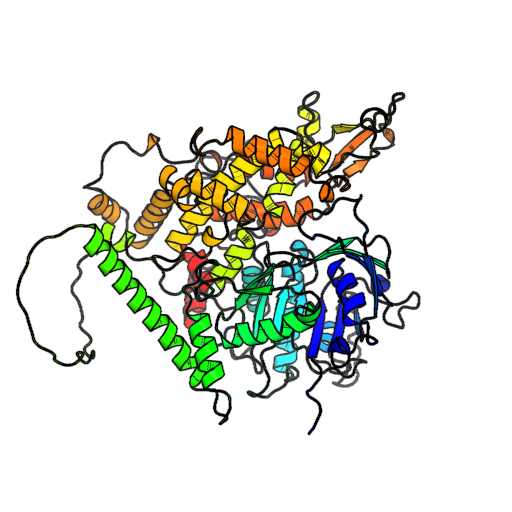.776 1.00 93.38 613 ASP A N 1
ATOM 4579 C CA . ASP A 1 613 ? -12.982 -11.569 18.869 1.00 93.38 613 ASP A CA 1
ATOM 4580 C C . ASP A 1 613 ? -12.887 -10.082 18.534 1.00 93.38 613 ASP A C 1
ATOM 4582 O O . ASP A 1 613 ? -12.415 -9.293 19.345 1.00 93.38 613 ASP A O 1
ATOM 4586 N N . LEU A 1 614 ? -13.284 -9.683 17.325 1.00 95.38 614 LEU A N 1
ATOM 4587 C CA . LEU A 1 614 ? -13.064 -8.309 16.868 1.00 95.38 614 LEU A CA 1
ATOM 4588 C C . LEU A 1 614 ? -13.808 -7.255 17.702 1.00 95.38 614 LEU A C 1
ATOM 4590 O O . LEU A 1 614 ? -13.319 -6.130 17.781 1.00 95.38 614 LEU A O 1
ATOM 4594 N N . GLU A 1 615 ? -14.936 -7.594 18.338 1.00 94.25 615 GLU A N 1
ATOM 4595 C CA . GLU A 1 615 ? -15.659 -6.652 19.209 1.00 94.25 615 GLU A CA 1
ATOM 4596 C C . GLU A 1 615 ? -14.893 -6.402 20.512 1.00 94.25 615 GLU A C 1
ATOM 4598 O O . GLU A 1 615 ? -14.833 -5.272 20.998 1.00 94.25 615 GLU A O 1
ATOM 4603 N N . ARG A 1 616 ? -14.278 -7.450 21.070 1.00 92.94 616 ARG A N 1
ATOM 4604 C CA . ARG A 1 616 ? -13.496 -7.364 22.309 1.00 92.94 616 ARG A CA 1
ATOM 4605 C C . ARG A 1 616 ? -12.069 -6.876 22.065 1.00 92.94 616 ARG A C 1
ATOM 4607 O O . ARG A 1 616 ? -11.564 -6.038 22.806 1.00 92.94 616 ARG A O 1
ATOM 4614 N N . ASP A 1 617 ? -11.410 -7.418 21.048 1.00 94.50 617 ASP A N 1
ATOM 4615 C CA . ASP A 1 617 ? -9.960 -7.345 20.854 1.00 94.50 617 ASP A CA 1
ATOM 4616 C C . ASP A 1 617 ? -9.536 -6.212 19.914 1.00 94.50 617 ASP A C 1
ATOM 4618 O O . ASP A 1 617 ? -8.445 -5.664 20.080 1.00 94.50 617 ASP A O 1
ATOM 4622 N N . MET A 1 618 ? -10.406 -5.821 18.973 1.00 95.69 618 MET A N 1
ATOM 4623 C CA . MET A 1 618 ? -10.152 -4.766 17.979 1.00 95.69 618 MET A CA 1
ATOM 4624 C C . MET A 1 618 ? -11.194 -3.617 17.999 1.00 95.69 618 MET A C 1
ATOM 4626 O O . MET A 1 618 ? -11.566 -3.119 16.927 1.00 95.69 618 MET A O 1
ATOM 4630 N N . PRO A 1 619 ? -11.708 -3.180 19.170 1.00 95.81 619 PRO A N 1
ATOM 4631 C CA . PRO A 1 619 ? -12.859 -2.280 19.249 1.00 95.81 619 PRO A CA 1
ATOM 4632 C C . PRO A 1 619 ? -12.632 -0.917 18.583 1.00 95.81 619 PRO A C 1
ATOM 4634 O O . PRO A 1 619 ? -13.556 -0.359 17.991 1.00 95.81 619 PRO A O 1
ATOM 4637 N N . GLN A 1 620 ? -11.423 -0.353 18.657 1.00 96.12 620 GLN A N 1
ATOM 4638 C CA . GLN A 1 620 ? -11.129 0.978 18.121 1.00 96.12 620 GLN A CA 1
ATOM 4639 C C . GLN A 1 620 ? -10.986 0.952 16.600 1.00 96.12 620 GLN A C 1
ATOM 4641 O O . GLN A 1 620 ? -11.566 1.798 15.915 1.00 96.12 620 GLN A O 1
ATOM 4646 N N . ALA A 1 621 ? -10.262 -0.027 16.052 1.00 96.31 621 ALA A N 1
ATOM 4647 C CA . ALA A 1 621 ? -10.172 -0.228 14.611 1.00 96.31 621 ALA A CA 1
ATOM 4648 C C . ALA A 1 621 ? -11.555 -0.521 14.018 1.00 96.31 621 ALA A C 1
ATOM 4650 O O . ALA A 1 621 ? -11.917 0.052 12.987 1.00 96.31 621 ALA A O 1
ATOM 4651 N N . LEU A 1 622 ? -12.354 -1.352 14.694 1.00 96.75 622 LEU A N 1
ATOM 4652 C CA . LEU A 1 622 ? -13.703 -1.689 14.257 1.00 96.75 622 LEU A CA 1
ATOM 4653 C C . LEU A 1 622 ? -14.635 -0.468 14.285 1.00 96.75 622 LEU A C 1
ATOM 4655 O O . LEU A 1 622 ? -15.343 -0.221 13.307 1.00 96.75 622 LEU A O 1
ATOM 4659 N N . TYR A 1 623 ? -14.578 0.346 15.344 1.00 96.12 623 TYR A N 1
ATOM 4660 C CA . TYR A 1 623 ? -15.292 1.625 15.433 1.00 96.12 623 TYR A CA 1
ATOM 4661 C C . TYR A 1 623 ? -14.941 2.564 14.270 1.00 96.12 623 TYR A C 1
ATOM 4663 O O . TYR A 1 623 ? -15.838 3.075 13.591 1.00 96.12 623 TYR A O 1
ATOM 4671 N N . VAL A 1 624 ? -13.646 2.760 14.000 1.00 96.38 624 VAL A N 1
ATOM 4672 C CA . VAL A 1 624 ? -13.180 3.638 12.917 1.00 96.38 624 VAL A CA 1
ATOM 4673 C C . VAL A 1 624 ? -13.669 3.138 11.558 1.00 96.38 624 VAL A C 1
ATOM 4675 O O . VAL A 1 624 ? -14.251 3.917 10.801 1.00 96.38 624 VAL A O 1
ATOM 4678 N N . VAL A 1 625 ? -13.507 1.847 11.248 1.00 97.00 625 VAL A N 1
ATOM 4679 C CA . VAL A 1 625 ? -13.944 1.289 9.957 1.00 97.00 625 VAL A CA 1
ATOM 4680 C C . VAL A 1 625 ? -15.465 1.362 9.802 1.00 97.00 625 VAL A C 1
ATOM 4682 O O . VAL A 1 625 ? -15.933 1.808 8.755 1.00 97.00 625 VAL A O 1
ATOM 4685 N N . ARG A 1 626 ? -16.249 1.018 10.835 1.00 95.88 626 ARG A N 1
ATOM 4686 C CA . ARG A 1 626 ? -17.723 1.117 10.802 1.00 95.88 626 ARG A CA 1
ATOM 4687 C C . ARG A 1 626 ? -18.205 2.542 10.543 1.00 95.88 626 ARG A C 1
ATOM 4689 O O . ARG A 1 626 ? -19.147 2.747 9.774 1.00 95.88 626 ARG A O 1
ATOM 4696 N N . ARG A 1 627 ? -17.549 3.541 11.137 1.00 94.31 627 ARG A N 1
ATOM 4697 C CA . ARG A 1 627 ? -17.898 4.948 10.905 1.00 94.31 627 ARG A CA 1
ATOM 4698 C C . ARG A 1 627 ? -17.575 5.372 9.472 1.00 94.31 627 ARG A C 1
ATOM 4700 O O . ARG A 1 627 ? -18.434 5.911 8.778 1.00 94.31 627 ARG A O 1
ATOM 4707 N N . LEU A 1 628 ? -16.362 5.079 9.003 1.00 95.19 628 LEU A N 1
ATOM 4708 C CA . LEU A 1 628 ? -15.915 5.472 7.665 1.00 95.19 628 LEU A CA 1
ATOM 4709 C C . LEU A 1 628 ? -16.696 4.757 6.558 1.00 95.19 628 LEU A C 1
ATOM 4711 O O . LEU A 1 628 ? -17.092 5.400 5.587 1.00 95.19 628 LEU A O 1
ATOM 4715 N N . GLN A 1 629 ? -16.987 3.460 6.704 1.00 95.19 629 GLN A N 1
ATOM 4716 C CA . GLN A 1 629 ? -17.754 2.716 5.702 1.00 95.19 629 GLN A CA 1
ATOM 4717 C C . GLN A 1 629 ? -19.181 3.264 5.558 1.00 95.19 629 GLN A C 1
ATOM 4719 O O . GLN A 1 629 ? -19.701 3.330 4.445 1.00 95.19 629 GLN A O 1
ATOM 4724 N N . LYS A 1 630 ? -19.791 3.739 6.657 1.00 93.94 630 LYS A N 1
ATOM 4725 C CA . LYS A 1 630 ? -21.117 4.368 6.632 1.00 93.94 630 LYS A CA 1
ATOM 4726 C C . LYS A 1 630 ? -21.098 5.643 5.789 1.00 93.94 630 LYS A C 1
ATOM 4728 O O . LYS A 1 630 ? -21.933 5.792 4.899 1.00 93.94 630 LYS A O 1
ATOM 4733 N N . TRP A 1 631 ? -20.081 6.492 5.963 1.00 94.12 631 TRP A N 1
ATOM 4734 C CA . TRP A 1 631 ? -19.877 7.678 5.120 1.00 94.12 631 TRP A CA 1
ATOM 4735 C C . TRP A 1 631 ? -19.620 7.309 3.652 1.00 94.12 631 TRP A C 1
ATOM 4737 O O . TRP A 1 631 ? -20.116 7.969 2.737 1.00 94.12 631 TRP A O 1
ATOM 4747 N N . MET A 1 632 ? -18.878 6.225 3.410 1.00 93.81 632 MET A N 1
ATOM 4748 C CA . MET A 1 632 ? -18.606 5.697 2.067 1.00 93.81 632 MET A CA 1
ATOM 4749 C C . MET A 1 632 ? -19.809 4.990 1.428 1.00 93.81 632 MET A C 1
ATOM 4751 O O . MET A 1 632 ? -19.763 4.706 0.231 1.00 93.81 632 MET A O 1
ATOM 4755 N N . LYS A 1 633 ? -20.881 4.725 2.190 1.00 94.69 633 LYS A N 1
ATOM 4756 C CA . LYS A 1 633 ? -22.029 3.895 1.788 1.00 94.69 633 LYS A CA 1
ATOM 4757 C C . LYS A 1 633 ? -21.603 2.487 1.357 1.00 94.69 633 LYS A C 1
ATOM 4759 O O . LYS A 1 633 ? -22.032 1.985 0.318 1.00 94.69 633 LYS A O 1
ATOM 4764 N N . LYS A 1 634 ? -20.726 1.886 2.158 1.00 95.75 634 LYS A N 1
ATOM 4765 C CA . LYS A 1 634 ? -20.132 0.563 1.956 1.00 95.75 634 LYS A CA 1
ATOM 4766 C C . LYS A 1 634 ? -20.204 -0.263 3.235 1.00 95.75 634 LYS A C 1
ATOM 4768 O O . LYS A 1 634 ? -20.383 0.279 4.324 1.00 95.75 634 LYS A O 1
ATOM 4773 N N . GLU A 1 635 ? -20.039 -1.569 3.098 1.00 96.81 635 GLU A N 1
ATOM 4774 C CA . GLU A 1 635 ? -20.013 -2.533 4.193 1.00 96.81 635 GLU A CA 1
ATOM 4775 C C . GLU A 1 635 ? -18.775 -3.430 4.073 1.00 96.81 635 GLU A C 1
ATOM 4777 O O . GLU A 1 635 ? -18.827 -4.508 3.485 1.00 96.81 635 GLU A O 1
ATOM 4782 N N . PHE A 1 636 ? -17.641 -2.958 4.601 1.00 97.31 636 PHE A N 1
ATOM 4783 C CA . PHE A 1 636 ? -16.387 -3.728 4.633 1.00 97.31 636 PHE A CA 1
ATOM 4784 C C . PHE A 1 636 ? -16.298 -4.640 5.856 1.00 97.31 636 PHE A C 1
ATOM 4786 O O . PHE A 1 636 ? -15.615 -5.658 5.817 1.00 97.31 636 PHE A O 1
ATOM 4793 N N . VAL A 1 637 ? -16.993 -4.259 6.928 1.00 97.69 637 VAL A N 1
ATOM 4794 C CA . VAL A 1 637 ? -17.246 -5.069 8.118 1.00 97.69 637 VAL A CA 1
ATOM 4795 C C . VAL A 1 637 ? -18.733 -5.032 8.457 1.00 97.69 637 VAL A C 1
ATOM 4797 O O . VAL A 1 637 ? -19.426 -4.062 8.132 1.00 97.69 637 VAL A O 1
ATOM 4800 N N . LEU A 1 638 ? -19.237 -6.061 9.136 1.00 97.44 638 LEU A N 1
ATOM 4801 C CA . LEU A 1 638 ? -20.624 -6.099 9.586 1.00 97.44 638 LEU A CA 1
ATOM 4802 C C . LEU A 1 638 ? -20.928 -4.905 10.515 1.00 97.44 638 LEU A C 1
ATOM 4804 O O . LEU A 1 638 ? -20.188 -4.670 11.482 1.00 97.44 638 LEU A O 1
ATOM 4808 N N . PRO A 1 639 ? -22.018 -4.155 10.263 1.00 94.75 639 PRO A N 1
ATOM 4809 C CA . PRO A 1 639 ? -22.565 -3.195 11.215 1.00 94.75 639 PRO A CA 1
ATOM 4810 C C . PRO A 1 639 ? -22.926 -3.882 12.535 1.00 94.75 639 PRO A C 1
ATOM 4812 O O . PRO A 1 639 ? -23.289 -5.059 12.524 1.00 94.75 639 PRO A O 1
ATOM 4815 N N . GLN A 1 640 ? -22.854 -3.154 13.653 1.00 92.06 640 GLN A N 1
ATOM 4816 C CA . GLN A 1 640 ? -23.098 -3.702 14.996 1.00 92.06 640 GLN A CA 1
ATOM 4817 C C . GLN A 1 640 ? -24.443 -4.434 15.076 1.00 92.06 640 GLN A C 1
ATOM 4819 O O . GLN A 1 640 ? -24.537 -5.531 15.613 1.00 92.06 640 GLN A O 1
ATOM 4824 N N . GLU A 1 641 ? -25.475 -3.841 14.486 1.00 91.56 641 GLU A N 1
ATOM 4825 C CA . GLU A 1 641 ? -26.844 -4.343 14.459 1.00 91.56 641 GLU A CA 1
ATOM 4826 C C . GLU A 1 641 ? -27.020 -5.648 13.665 1.00 91.56 641 GLU A C 1
ATOM 4828 O O . GLU A 1 641 ? -28.041 -6.317 13.811 1.00 91.56 641 GLU A O 1
ATOM 4833 N N . LYS A 1 642 ? -26.040 -6.023 12.830 1.00 93.81 642 LYS A N 1
ATOM 4834 C CA . LYS A 1 642 ? -26.037 -7.281 12.067 1.00 93.81 642 LYS A CA 1
ATOM 4835 C C . LYS A 1 642 ? -25.163 -8.366 12.695 1.00 93.81 642 LYS A C 1
ATOM 4837 O O . LYS A 1 642 ? -25.137 -9.482 12.179 1.00 93.81 642 LYS A O 1
ATOM 4842 N N . VAL A 1 643 ? -24.428 -8.060 13.765 1.00 93.06 643 VAL A N 1
ATOM 4843 C CA . VAL A 1 643 ? -23.568 -9.041 14.433 1.00 93.06 643 VAL A CA 1
ATOM 4844 C C . VAL A 1 643 ? -24.430 -9.976 15.276 1.00 93.06 643 VAL A C 1
ATOM 4846 O O . VAL A 1 643 ? -25.159 -9.549 16.167 1.00 93.06 643 VAL A O 1
ATOM 4849 N N . THR A 1 644 ? -24.331 -11.272 14.995 1.00 91.38 644 THR A N 1
ATOM 4850 C CA . THR A 1 644 ? -24.998 -12.345 15.743 1.00 91.38 644 THR A CA 1
ATOM 4851 C C . THR A 1 644 ? -23.968 -13.350 16.255 1.00 91.38 644 THR A C 1
ATOM 4853 O O . THR A 1 644 ? -22.800 -13.317 15.863 1.00 91.38 644 THR A O 1
ATOM 4856 N N . ALA A 1 645 ? -24.380 -14.256 17.145 1.00 86.88 645 ALA A N 1
ATOM 4857 C CA . ALA A 1 645 ? -23.497 -15.309 17.633 1.00 86.88 645 ALA A CA 1
ATOM 4858 C C . ALA A 1 645 ? -22.965 -16.156 16.460 1.00 86.88 645 ALA A C 1
ATOM 4860 O O . ALA A 1 645 ? -23.738 -16.763 15.720 1.00 86.88 645 ALA A O 1
ATOM 4861 N N . GLY A 1 646 ? -21.640 -16.189 16.296 1.00 85.06 646 GLY A N 1
ATOM 4862 C CA . GLY A 1 646 ? -20.966 -16.906 15.208 1.00 85.06 646 GLY A CA 1
ATOM 4863 C C . GLY A 1 646 ? -20.757 -16.105 13.917 1.00 85.06 646 GLY A C 1
ATOM 4864 O O . GLY A 1 646 ? -20.154 -16.640 12.987 1.00 85.06 646 GLY A O 1
ATOM 4865 N N . SER A 1 647 ? -21.204 -14.845 13.851 1.00 91.69 647 SER A N 1
ATOM 4866 C CA . SER A 1 647 ? -20.922 -13.955 12.720 1.00 91.69 647 SER A CA 1
ATOM 4867 C C . SER A 1 647 ? -19.420 -13.736 12.532 1.00 91.69 647 SER A C 1
ATOM 4869 O O . SER A 1 647 ? -18.692 -13.482 13.493 1.00 91.69 647 SER A O 1
ATOM 4871 N N . LYS A 1 648 ? -18.961 -13.758 11.279 1.00 94.50 648 LYS A N 1
ATOM 4872 C CA . LYS A 1 648 ? -17.605 -13.355 10.899 1.00 94.50 648 LYS A CA 1
ATOM 4873 C C . LYS A 1 648 ? -17.635 -11.931 10.367 1.00 94.50 648 LYS A C 1
ATOM 4875 O O . LYS A 1 648 ? -17.985 -11.691 9.215 1.00 94.50 648 LYS A O 1
ATOM 4880 N N . ILE A 1 649 ? -17.302 -10.984 11.238 1.00 96.94 649 ILE A N 1
ATOM 4881 C CA . ILE A 1 649 ? -17.465 -9.543 11.012 1.00 96.94 649 ILE A CA 1
ATOM 4882 C C . ILE A 1 649 ? -16.844 -9.059 9.694 1.00 96.94 649 ILE A C 1
ATOM 4884 O O . ILE A 1 649 ? -17.432 -8.195 9.053 1.00 96.94 649 ILE A O 1
ATOM 4888 N N . VAL A 1 650 ? -15.699 -9.591 9.268 1.00 97.06 650 VAL A N 1
ATOM 4889 C CA . VAL A 1 650 ? -15.061 -9.243 7.988 1.00 97.06 650 VAL A CA 1
ATOM 4890 C C . VAL A 1 650 ? -15.530 -10.178 6.877 1.00 97.06 650 VAL A C 1
ATOM 4892 O O . VAL A 1 650 ? -15.929 -9.712 5.813 1.00 97.06 650 VAL A O 1
ATOM 4895 N N . SER A 1 651 ? -15.487 -11.498 7.097 1.00 95.00 651 SER A N 1
ATOM 4896 C CA . SER A 1 651 ? -15.796 -12.477 6.039 1.00 95.00 651 SER A CA 1
ATOM 4897 C C . SER A 1 651 ? -17.233 -12.398 5.514 1.00 95.00 651 SER A C 1
ATOM 4899 O O . SER A 1 651 ? -17.452 -12.706 4.342 1.00 95.00 651 SER A O 1
ATOM 4901 N N . ASP A 1 652 ? -18.193 -12.026 6.362 1.00 95.62 652 ASP A N 1
ATOM 4902 C CA . ASP A 1 652 ? -19.621 -11.991 6.020 1.00 95.62 652 ASP A CA 1
ATOM 4903 C C . ASP A 1 652 ? -20.065 -10.613 5.493 1.00 95.62 652 ASP A C 1
ATOM 4905 O O . ASP A 1 652 ? -21.219 -10.441 5.097 1.00 95.62 652 ASP A O 1
ATOM 4909 N N . ALA A 1 653 ? -19.168 -9.621 5.482 1.00 96.81 653 ALA A N 1
ATOM 4910 C CA . ALA A 1 653 ? -19.480 -8.267 5.047 1.00 96.81 653 ALA A CA 1
ATOM 4911 C C . ALA A 1 653 ? -19.679 -8.182 3.527 1.00 96.81 653 ALA A C 1
ATOM 4913 O O . ALA A 1 653 ? -18.900 -8.726 2.739 1.00 96.81 653 ALA A O 1
ATOM 4914 N N . LYS A 1 654 ? -20.714 -7.448 3.102 1.00 96.88 654 LYS A N 1
ATOM 4915 C CA . LYS A 1 654 ? -21.147 -7.392 1.697 1.00 96.88 654 LYS A CA 1
ATOM 4916 C C . LYS A 1 654 ? -20.060 -6.941 0.714 1.00 96.88 654 LYS A C 1
ATOM 4918 O O . LYS A 1 654 ? -19.949 -7.509 -0.370 1.00 96.88 654 LYS A O 1
ATOM 4923 N N . ASP A 1 655 ? -19.289 -5.915 1.064 1.00 96.75 655 ASP A N 1
ATOM 4924 C CA . ASP A 1 655 ? -18.339 -5.259 0.159 1.00 96.75 655 ASP A CA 1
ATOM 4925 C C . ASP A 1 655 ? -16.880 -5.670 0.446 1.00 96.75 655 ASP A C 1
ATOM 4927 O O . ASP A 1 655 ? -15.943 -5.008 -0.006 1.00 96.75 655 ASP A O 1
ATOM 4931 N N . VAL A 1 656 ? -16.653 -6.780 1.168 1.00 94.94 656 VAL A N 1
ATOM 4932 C CA . VAL A 1 656 ? -15.301 -7.277 1.499 1.00 94.94 656 VAL A CA 1
ATOM 4933 C C . VAL A 1 656 ? -14.437 -7.496 0.253 1.00 94.94 656 VAL A C 1
ATOM 4935 O O . VAL A 1 656 ? -13.236 -7.236 0.286 1.00 94.94 656 VAL A O 1
ATOM 4938 N N . SER A 1 657 ? -15.035 -7.883 -0.880 1.00 92.06 657 SER A N 1
ATOM 4939 C CA . SER A 1 657 ? -14.338 -8.094 -2.158 1.00 92.06 657 SER A CA 1
ATOM 4940 C C . SER A 1 657 ? -13.734 -6.824 -2.768 1.00 92.06 657 SER A C 1
ATOM 4942 O O . SER A 1 657 ? -12.927 -6.916 -3.690 1.00 92.06 657 SER A O 1
ATOM 4944 N N . GLU A 1 658 ? -14.135 -5.639 -2.297 1.00 92.44 658 GLU A N 1
ATOM 4945 C CA . GLU A 1 658 ? -13.548 -4.356 -2.707 1.00 92.44 658 GLU A CA 1
ATOM 4946 C C . GLU A 1 658 ? -12.322 -3.968 -1.864 1.00 92.44 658 GLU A C 1
ATOM 4948 O O . GLU A 1 658 ? -11.652 -2.978 -2.156 1.00 92.44 658 GLU A O 1
ATOM 4953 N N . THR A 1 659 ? -12.023 -4.732 -0.813 1.00 93.44 659 THR A N 1
ATOM 4954 C CA . THR A 1 659 ? -10.905 -4.476 0.099 1.00 93.44 659 THR A CA 1
ATOM 4955 C C . THR A 1 659 ? -9.652 -5.252 -0.304 1.00 93.44 659 THR A C 1
ATOM 4957 O O . THR A 1 659 ? -9.657 -6.082 -1.212 1.00 93.44 659 THR A O 1
ATOM 4960 N N . SER A 1 660 ? -8.556 -4.999 0.412 1.00 92.12 660 SER A N 1
ATOM 4961 C CA . SER A 1 660 ? -7.357 -5.845 0.358 1.00 92.12 660 SER A CA 1
ATOM 4962 C C . SER A 1 660 ? -7.308 -6.916 1.446 1.00 92.12 660 SER A C 1
ATOM 4964 O O . SER A 1 660 ? -6.260 -7.540 1.607 1.00 92.12 660 SER A O 1
ATOM 4966 N N . ALA A 1 661 ? -8.365 -7.105 2.238 1.00 93.81 661 ALA A N 1
ATOM 4967 C CA . ALA A 1 661 ? -8.349 -8.118 3.287 1.00 93.81 661 ALA A CA 1
ATOM 4968 C C . ALA A 1 661 ? -8.104 -9.514 2.677 1.00 93.81 661 ALA A C 1
ATOM 4970 O O . ALA A 1 661 ? -8.593 -9.783 1.577 1.00 93.81 661 ALA A O 1
ATOM 4971 N N . PRO A 1 662 ? -7.393 -10.432 3.359 1.00 91.88 662 PRO A N 1
ATOM 4972 C CA . PRO A 1 662 ? -7.176 -11.794 2.858 1.00 91.88 662 PRO A CA 1
ATOM 4973 C C . PRO A 1 662 ? -8.473 -12.502 2.416 1.00 91.88 662 PRO A C 1
ATOM 4975 O O . PRO A 1 662 ? -8.492 -13.225 1.418 1.00 91.88 662 PRO A O 1
ATOM 4978 N N . GLN A 1 663 ? -9.576 -12.223 3.113 1.00 93.06 663 GLN A N 1
ATOM 4979 C CA . GLN A 1 663 ? -10.927 -12.701 2.826 1.00 93.06 663 GLN A CA 1
ATOM 4980 C C . GLN A 1 663 ? -11.400 -12.341 1.409 1.00 93.06 663 GLN A C 1
ATOM 4982 O O . GLN A 1 663 ? -12.044 -13.165 0.758 1.00 93.06 663 GLN A O 1
ATOM 4987 N N . ALA A 1 664 ? -11.035 -11.158 0.896 1.00 91.44 664 ALA A N 1
ATOM 4988 C CA . ALA A 1 664 ? -11.343 -10.718 -0.469 1.00 91.44 664 ALA A CA 1
ATOM 4989 C C . ALA A 1 664 ? -10.708 -11.628 -1.537 1.00 91.44 664 ALA A C 1
ATOM 4991 O O . ALA A 1 664 ? -11.186 -11.710 -2.667 1.00 91.44 664 ALA A O 1
ATOM 4992 N N . PHE A 1 665 ? -9.648 -12.345 -1.159 1.00 87.31 665 PHE A N 1
ATOM 4993 C CA . PHE A 1 665 ? -8.922 -13.309 -1.983 1.00 87.31 665 PHE A CA 1
ATOM 4994 C C . PHE A 1 665 ? -9.237 -14.759 -1.578 1.00 87.31 665 PHE A C 1
ATOM 4996 O O . PHE A 1 665 ? -8.464 -15.674 -1.841 1.00 87.31 665 PHE A O 1
ATOM 5003 N N . GLY A 1 666 ? -10.365 -14.990 -0.903 1.00 86.44 666 GLY A N 1
ATOM 5004 C CA . GLY A 1 666 ? -10.829 -16.328 -0.545 1.00 86.44 666 GLY A CA 1
ATOM 5005 C C . GLY A 1 666 ? -10.037 -17.016 0.571 1.00 86.44 666 GLY A C 1
ATOM 5006 O O . GLY A 1 666 ? -10.315 -18.189 0.839 1.00 86.44 666 GLY A O 1
ATOM 5007 N N . VAL A 1 667 ? -9.094 -16.322 1.220 1.00 89.69 667 VAL A N 1
ATOM 5008 C CA . VAL A 1 667 ? -8.319 -16.826 2.362 1.00 89.69 667 VAL A CA 1
ATOM 5009 C C . VAL A 1 667 ? -9.154 -16.680 3.634 1.00 89.69 667 VAL A C 1
ATOM 5011 O O . VAL A 1 667 ? -9.475 -15.571 4.052 1.00 89.69 667 VAL A O 1
ATOM 5014 N N . LYS A 1 668 ? -9.517 -17.807 4.248 1.00 89.69 668 LYS A N 1
ATOM 5015 C CA . LYS A 1 668 ? -10.447 -17.903 5.388 1.00 89.69 668 LYS A CA 1
ATOM 5016 C C . LYS A 1 668 ? -9.844 -18.582 6.621 1.00 89.69 668 LYS A C 1
ATOM 5018 O O . LYS A 1 668 ? -10.539 -18.761 7.620 1.00 89.69 668 LYS A O 1
ATOM 5023 N N . SER A 1 669 ? -8.576 -18.991 6.565 1.00 88.69 669 SER A N 1
ATOM 5024 C CA . SER A 1 669 ? -7.845 -19.542 7.714 1.00 88.69 669 SER A CA 1
ATOM 5025 C C . SER A 1 669 ? -6.358 -19.182 7.681 1.00 88.69 669 SER A C 1
ATOM 5027 O O . SER A 1 669 ? -5.813 -18.881 6.619 1.00 88.69 669 SER A O 1
ATOM 5029 N N . VAL A 1 670 ? -5.676 -19.280 8.828 1.00 88.12 670 VAL A N 1
ATOM 5030 C CA . VAL A 1 670 ? -4.213 -19.116 8.916 1.00 88.12 670 VAL A CA 1
ATOM 5031 C C . VAL A 1 670 ? -3.480 -20.131 8.035 1.00 88.12 670 VAL A C 1
ATOM 5033 O O . VAL A 1 670 ? -2.488 -19.786 7.404 1.00 88.12 670 VAL A O 1
ATOM 5036 N N . GLN A 1 671 ? -3.965 -21.372 7.935 1.00 83.62 671 GLN A N 1
ATOM 5037 C CA . GLN A 1 671 ? -3.347 -22.391 7.076 1.00 83.62 671 GLN A CA 1
ATOM 5038 C C . GLN A 1 671 ? -3.457 -22.041 5.590 1.00 83.62 671 GLN A C 1
ATOM 5040 O O . GLN A 1 671 ? -2.498 -22.213 4.837 1.00 83.62 671 GLN A O 1
ATOM 5045 N N . GLU A 1 672 ? -4.609 -21.519 5.164 1.00 85.06 672 GLU A N 1
ATOM 5046 C CA . GLU A 1 672 ? -4.761 -20.983 3.811 1.00 85.06 672 GLU A CA 1
ATOM 5047 C C . GLU A 1 672 ? -3.859 -19.765 3.602 1.00 85.06 672 GLU A C 1
ATOM 5049 O O . GLU A 1 672 ? -3.205 -19.699 2.569 1.00 85.06 672 GLU A O 1
ATOM 5054 N N . LEU A 1 673 ? -3.740 -18.862 4.584 1.00 86.50 673 LEU A N 1
ATOM 5055 C CA . LEU A 1 673 ? -2.827 -17.717 4.512 1.00 86.50 673 LEU A CA 1
ATOM 5056 C C . LEU A 1 673 ? -1.371 -18.173 4.365 1.00 86.50 673 LEU A C 1
ATOM 5058 O O . LEU A 1 673 ? -0.658 -17.662 3.509 1.00 86.50 673 LEU A O 1
ATOM 5062 N N . LYS A 1 674 ? -0.934 -19.172 5.141 1.00 81.00 674 LYS A N 1
ATOM 5063 C CA . LYS A 1 674 ? 0.403 -19.768 5.019 1.00 81.00 674 LYS A CA 1
ATOM 5064 C C . LYS A 1 674 ? 0.640 -20.263 3.601 1.00 81.00 674 LYS A C 1
ATOM 5066 O O . LYS A 1 674 ? 1.561 -19.788 2.951 1.00 81.00 674 LYS A O 1
ATOM 5071 N N . ARG A 1 675 ? -0.222 -21.151 3.097 1.00 77.44 675 ARG A N 1
ATOM 5072 C CA . ARG A 1 675 ? -0.124 -21.698 1.729 1.00 77.44 675 ARG A CA 1
ATOM 5073 C C . ARG A 1 675 ? -0.186 -20.612 0.663 1.00 77.44 675 ARG A C 1
ATOM 5075 O O . ARG A 1 675 ? 0.482 -20.701 -0.355 1.00 77.44 675 ARG A O 1
ATOM 5082 N N . PHE A 1 676 ? -0.970 -19.575 0.900 1.00 80.12 676 PHE A N 1
ATOM 5083 C CA . PHE A 1 676 ? -1.090 -18.455 -0.010 1.00 80.12 676 PHE A CA 1
ATOM 5084 C C . PHE A 1 676 ? 0.200 -17.628 -0.087 1.00 80.12 676 PHE A C 1
ATOM 5086 O O . PHE A 1 676 ? 0.662 -17.290 -1.173 1.00 80.12 676 PHE A O 1
ATOM 5093 N N . LEU A 1 677 ? 0.842 -17.368 1.051 1.00 80.12 677 LEU A N 1
ATOM 5094 C CA . LEU A 1 677 ? 2.122 -16.657 1.117 1.00 80.12 677 LEU A CA 1
ATOM 5095 C C . LEU A 1 677 ? 3.312 -17.505 0.632 1.00 80.12 677 LEU A C 1
ATOM 5097 O O . LEU A 1 677 ? 4.389 -16.955 0.393 1.00 80.12 677 LEU A O 1
ATOM 5101 N N . GLN A 1 678 ? 3.129 -18.818 0.463 1.00 74.31 678 GLN A N 1
ATOM 5102 C CA . GLN A 1 678 ? 4.112 -19.728 -0.141 1.00 74.31 678 GLN A CA 1
ATOM 5103 C C . GLN A 1 678 ? 4.251 -19.556 -1.647 1.00 74.31 678 GLN A C 1
ATOM 5105 O O . GLN A 1 678 ? 5.239 -20.006 -2.216 1.00 74.31 678 GLN A O 1
ATOM 5110 N N . LEU A 1 679 ? 3.269 -18.933 -2.292 1.00 72.00 679 LEU A N 1
ATOM 5111 C CA . LEU A 1 679 ? 2.968 -19.256 -3.674 1.00 72.00 679 LEU A CA 1
ATOM 5112 C C . LEU A 1 679 ? 4.012 -18.939 -4.745 1.00 72.00 679 LEU A C 1
ATOM 5114 O O . LEU A 1 679 ? 3.744 -19.323 -5.850 1.00 72.00 679 LEU A O 1
ATOM 5118 N N . ASP A 1 680 ? 5.154 -18.284 -4.550 1.00 73.38 680 ASP A N 1
ATOM 5119 C CA . ASP A 1 680 ? 5.837 -17.565 -5.660 1.00 73.38 680 ASP A CA 1
ATOM 5120 C C . ASP A 1 680 ? 4.857 -16.641 -6.461 1.00 73.38 680 ASP A C 1
ATOM 5122 O O . ASP A 1 680 ? 3.637 -16.781 -6.465 1.00 73.38 680 ASP A O 1
ATOM 5126 N N . VAL A 1 681 ? 5.339 -15.539 -7.015 1.00 76.25 681 VAL A N 1
ATOM 5127 C CA . VAL A 1 681 ? 4.490 -14.647 -7.826 1.00 76.25 681 VAL A CA 1
ATOM 5128 C C . VAL A 1 681 ? 4.566 -15.045 -9.294 1.00 76.25 681 VAL A C 1
ATOM 5130 O O . VAL A 1 681 ? 3.581 -14.925 -10.020 1.00 76.25 681 VAL A O 1
ATOM 5133 N N . PHE A 1 682 ? 5.740 -15.504 -9.724 1.00 79.12 682 PHE A N 1
ATOM 5134 C CA . PHE A 1 682 ? 6.043 -15.780 -11.127 1.00 79.12 682 PHE A CA 1
ATOM 5135 C C . PHE A 1 682 ? 6.353 -17.244 -11.398 1.00 79.12 682 PHE A C 1
ATOM 5137 O O . PHE A 1 682 ? 6.469 -17.623 -12.557 1.00 79.12 682 PHE A O 1
ATOM 5144 N N . SER A 1 683 ? 6.419 -18.042 -10.337 1.00 60.16 683 SER A N 1
ATOM 5145 C CA . SER A 1 683 ? 6.388 -19.493 -10.343 1.00 60.16 683 SER A CA 1
ATOM 5146 C C . SER A 1 683 ? 7.357 -20.156 -11.298 1.00 60.16 683 SER A C 1
ATOM 5148 O O . SER A 1 683 ? 6.974 -20.597 -12.375 1.00 60.16 683 SER A O 1
ATOM 5150 N N . GLU A 1 684 ? 8.607 -20.278 -10.860 1.00 55.56 684 GLU A N 1
ATOM 5151 C CA . GLU A 1 684 ? 9.610 -21.028 -11.621 1.00 55.56 684 GLU A CA 1
ATOM 5152 C C . GLU A 1 684 ? 9.917 -22.421 -11.030 1.00 55.56 684 GLU A C 1
ATOM 5154 O O . GLU A 1 684 ? 10.570 -23.213 -11.702 1.00 55.56 684 GLU A O 1
ATOM 5159 N N . THR A 1 685 ? 9.479 -22.784 -9.808 1.00 46.75 685 THR A N 1
ATOM 5160 C CA . THR A 1 685 ? 9.996 -24.035 -9.184 1.00 46.75 685 THR A CA 1
ATOM 5161 C C . THR A 1 685 ? 9.136 -24.806 -8.161 1.00 46.75 685 THR A C 1
ATOM 5163 O O . THR A 1 685 ? 9.492 -25.945 -7.861 1.00 46.75 685 THR A O 1
ATOM 5166 N N . HIS A 1 686 ? 8.006 -24.306 -7.634 1.00 47.62 686 HIS A N 1
ATOM 5167 C CA . HIS A 1 686 ? 7.305 -24.994 -6.518 1.00 47.62 686 HIS A CA 1
ATOM 5168 C C . HIS A 1 686 ? 5.783 -25.203 -6.649 1.00 47.62 686 HIS A C 1
ATOM 5170 O O . HIS A 1 686 ? 5.145 -25.709 -5.722 1.00 47.62 686 HIS A O 1
ATOM 5176 N N . GLU A 1 687 ? 5.189 -24.902 -7.802 1.00 49.50 687 GLU A N 1
ATOM 5177 C CA . GLU A 1 687 ? 3.733 -24.765 -7.902 1.00 49.50 687 GLU A CA 1
ATOM 5178 C C . GLU A 1 687 ? 2.924 -26.057 -8.011 1.00 49.50 687 GLU A C 1
ATOM 5180 O O . GLU A 1 687 ? 1.855 -26.113 -7.418 1.00 49.50 687 GLU A O 1
ATOM 5185 N N . LEU A 1 688 ? 3.386 -27.125 -8.668 1.00 48.59 688 LEU A N 1
ATOM 5186 C CA . LEU A 1 688 ? 2.492 -28.268 -8.941 1.00 48.59 688 LEU A CA 1
ATOM 5187 C C . LEU A 1 688 ? 1.892 -28.899 -7.667 1.00 48.59 688 LEU A C 1
ATOM 5189 O O . LEU A 1 688 ? 0.720 -29.280 -7.652 1.00 48.59 688 LEU A O 1
ATOM 5193 N N . ASN A 1 689 ? 2.658 -28.937 -6.572 1.00 46.25 689 ASN A N 1
ATOM 5194 C CA . ASN A 1 689 ? 2.182 -29.468 -5.293 1.00 46.25 689 ASN A CA 1
ATOM 5195 C C . ASN A 1 689 ? 1.406 -28.428 -4.469 1.00 46.25 689 ASN A C 1
ATOM 5197 O O . ASN A 1 689 ? 0.368 -28.762 -3.899 1.00 46.25 689 ASN A O 1
ATOM 5201 N N . ALA A 1 690 ? 1.873 -27.176 -4.403 1.00 53.66 690 ALA A N 1
ATOM 5202 C CA . ALA A 1 690 ? 1.196 -26.122 -3.644 1.00 53.66 690 ALA A CA 1
ATOM 5203 C C . ALA A 1 690 ? -0.144 -25.735 -4.293 1.00 53.66 690 ALA A C 1
ATOM 5205 O O . ALA A 1 690 ? -1.168 -25.664 -3.614 1.00 53.66 690 ALA A O 1
ATOM 5206 N N . GLU A 1 691 ? -0.175 -25.591 -5.617 1.00 56.41 691 GLU A N 1
ATOM 5207 C CA . GLU A 1 691 ? -1.397 -25.356 -6.381 1.00 56.41 691 GLU A CA 1
ATOM 5208 C C . GLU A 1 691 ? -2.350 -26.537 -6.330 1.00 56.41 691 GLU A C 1
ATOM 5210 O O . GLU A 1 691 ? -3.551 -26.325 -6.213 1.00 56.41 691 GLU A O 1
ATOM 5215 N N . GLY A 1 692 ? -1.851 -27.776 -6.396 1.00 55.28 692 GLY A N 1
ATOM 5216 C CA . GLY A 1 692 ? -2.690 -28.962 -6.225 1.00 55.28 692 GLY A CA 1
ATOM 5217 C C . GLY A 1 692 ? -3.423 -28.930 -4.882 1.00 55.28 692 GLY A C 1
ATOM 5218 O O . GLY A 1 692 ? -4.635 -29.123 -4.820 1.00 55.28 692 GLY A O 1
ATOM 5219 N N . VAL A 1 693 ? -2.714 -28.577 -3.808 1.00 54.75 693 VAL A N 1
ATOM 5220 C CA . VAL A 1 693 ? -3.294 -28.432 -2.466 1.00 54.75 693 VAL A CA 1
ATOM 5221 C C . VAL A 1 693 ? -4.274 -27.251 -2.378 1.00 54.75 693 VAL A C 1
ATOM 5223 O O . VAL A 1 693 ? -5.301 -27.377 -1.711 1.00 54.75 693 VAL A O 1
ATOM 5226 N N . LEU A 1 694 ? -4.013 -26.129 -3.056 1.00 59.09 694 LEU A N 1
ATOM 5227 C CA . LEU A 1 694 ? -4.921 -24.970 -3.096 1.00 59.09 694 LEU A CA 1
ATOM 5228 C C . LEU A 1 694 ? -6.159 -25.187 -3.980 1.00 59.09 694 LEU A C 1
ATOM 5230 O O . LEU A 1 694 ? -7.243 -24.688 -3.671 1.00 59.09 694 LEU A O 1
ATOM 5234 N N . LYS A 1 695 ? -6.022 -25.949 -5.069 1.00 61.34 695 LYS A N 1
ATOM 5235 C CA . LYS A 1 695 ? -7.148 -26.438 -5.877 1.00 61.34 695 LYS A CA 1
ATOM 5236 C C . LYS A 1 695 ? -8.024 -27.351 -5.026 1.00 61.34 695 LYS A C 1
ATOM 5238 O O . LYS A 1 695 ? -9.232 -27.141 -4.960 1.00 61.34 695 LYS A O 1
ATOM 5243 N N . ASN A 1 696 ? -7.409 -28.268 -4.280 1.00 55.88 696 ASN A N 1
ATOM 5244 C CA . ASN A 1 696 ? -8.116 -29.179 -3.379 1.00 55.88 696 ASN A CA 1
ATOM 5245 C C . ASN A 1 696 ? -8.768 -28.466 -2.182 1.00 55.88 696 ASN A C 1
ATOM 5247 O O . ASN A 1 696 ? -9.791 -28.931 -1.689 1.00 55.88 696 ASN A O 1
ATOM 5251 N N . SER A 1 697 ? -8.231 -27.330 -1.720 1.00 56.09 697 SER A N 1
ATOM 5252 C CA . SER A 1 697 ? -8.866 -26.523 -0.664 1.00 56.09 697 SER A CA 1
ATOM 5253 C C . SER A 1 697 ? -10.039 -25.670 -1.167 1.00 56.09 697 SER A C 1
ATOM 5255 O O . SER A 1 697 ? -10.648 -24.938 -0.387 1.00 56.09 697 SER A O 1
ATOM 5257 N N . GLY A 1 698 ? -10.330 -25.706 -2.472 1.00 59.12 698 GLY A N 1
ATOM 5258 C CA . GLY A 1 698 ? -11.323 -24.852 -3.116 1.00 59.12 698 GLY A CA 1
ATOM 5259 C C . GLY A 1 698 ? -10.917 -23.379 -3.188 1.00 59.12 698 GLY A C 1
ATOM 5260 O O . GLY A 1 698 ? -11.701 -22.573 -3.680 1.00 59.12 698 GLY A O 1
ATOM 5261 N N . LEU A 1 699 ? -9.708 -23.001 -2.742 1.00 61.69 699 LEU A N 1
ATOM 5262 C CA . LEU A 1 699 ? -9.251 -21.608 -2.775 1.00 61.69 699 LEU A CA 1
ATOM 5263 C C . LEU A 1 699 ? -9.191 -21.105 -4.219 1.00 61.69 699 LEU A C 1
ATOM 5265 O O . LEU A 1 699 ? -9.722 -20.043 -4.513 1.00 61.69 699 LEU A O 1
ATOM 5269 N N . MET A 1 700 ? -8.634 -21.915 -5.122 1.00 63.09 700 MET A N 1
ATOM 5270 C CA . MET A 1 700 ? -8.531 -21.586 -6.550 1.00 63.09 700 MET A CA 1
ATOM 5271 C C . MET A 1 700 ? -9.878 -21.487 -7.262 1.00 63.09 700 MET A C 1
ATOM 5273 O O . MET A 1 700 ? -9.966 -20.821 -8.279 1.00 63.09 700 MET A O 1
ATOM 5277 N N . ALA A 1 701 ? -10.914 -22.162 -6.758 1.00 53.22 701 ALA A N 1
ATOM 5278 C CA . ALA A 1 701 ? -12.264 -22.047 -7.304 1.00 53.22 701 ALA A CA 1
ATOM 5279 C C . ALA A 1 701 ? -13.001 -20.804 -6.771 1.00 53.22 701 ALA A C 1
ATOM 5281 O O . ALA A 1 701 ? -13.932 -20.323 -7.411 1.00 53.22 701 ALA A O 1
ATOM 5282 N N . ARG A 1 702 ? -12.615 -20.307 -5.584 1.00 63.50 702 ARG A N 1
ATOM 5283 C CA . ARG A 1 702 ? -13.155 -19.076 -4.978 1.00 63.50 702 ARG A CA 1
ATOM 5284 C C . ARG A 1 702 ? -12.476 -17.815 -5.513 1.00 63.50 702 ARG A C 1
ATOM 5286 O O . ARG A 1 702 ? -13.110 -16.763 -5.543 1.00 63.50 702 ARG A O 1
ATOM 5293 N N . LEU A 1 703 ? -11.193 -17.922 -5.855 1.00 54.19 703 LEU A N 1
ATOM 5294 C CA . LEU A 1 703 ? -10.414 -16.901 -6.549 1.00 54.19 703 LEU A CA 1
ATOM 5295 C C . LEU A 1 703 ? -10.900 -16.786 -7.986 1.00 54.19 703 LEU A C 1
ATOM 5297 O O . LEU A 1 703 ? -11.282 -15.652 -8.356 1.00 54.19 703 LEU A O 1
#

Sequence (703 aa):
MASPPPQTTLLIGGSNGTSTLCAILGDKSNPANANHVLRVATRSGHKYLDDNQAAPRVWRCTEKKHISDVVAADFLPTRLITHVGAPDSVFVYGGGDQQNNNDDAAAASLNPLERAISGVHAPDNGGSADIIILACPVSAHFALLRRIAKAMYNLDRKGLLGRSPARPPIYIGSLYAAGGFDWMSRIAFLKERPVDFDGAWKRSLGLFGLKAFPYLTKSLKAGEVTLHGRFPQLQVAVSPSNAGSRSRVKMLLDRVLQNNETGKKLEFLGLSSNEMLGGDGTCEEELQVMKEKDYTTASSAVAAANAYGGAKSAMIIAAQTHKQIKNAKEGGVSASAAAAATAPPIIMAANKSSTTKPALDTLLTQSLADRADPLSSLAFLTCTLNSTNQILHPCILVALFRDEANPERNEQDGTISWNPTKELTPLPRFYADGAAKIEAGKLITAIAGGEMYFVIDALERLLSPRGYDPIAALHGGEPVGRKIMNVLGNSPHDLGSRSGLTNLALKTEFAKLYGSESVKEASAGSASDEEDTIGNRAGLINREKLLAWCMSTGLSRNSRLNAVLSPCIVDESSRQEDGTIQIKPNTQTRFFTDDTQHGLCIVLGLAELLGFDLERDMPQALYVVRRLQKWMKKEFVLPQEKVTAGSKIVSDAKDVSETSAPQAFGVKSVQELKRFLQLDVFSETHELNAEGVLKNSGLMARL

Organism: NCBI:txid267567